Protein AF-A0A3Q2QED5-F1 (afdb_monomer)

So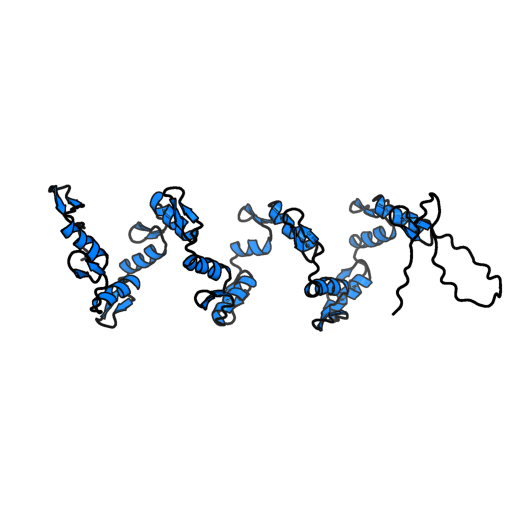lvent-accessible surface area (backbone atoms only — not comparable to full-atom values): 24491 Å² total; per-residue (Å²): 142,85,91,81,82,87,79,80,80,85,78,92,76,85,84,84,84,87,82,78,89,75,85,82,77,90,84,82,92,76,90,74,91,72,88,75,79,81,77,70,66,36,66,36,90,91,77,67,51,73,27,80,40,65,70,58,41,58,54,51,49,30,74,77,72,65,52,42,87,33,59,36,92,87,76,66,54,57,23,68,41,65,70,59,37,56,45,51,49,25,72,76,79,50,42,81,32,61,38,90,88,77,65,54,59,21,64,42,64,71,59,41,58,59,52,48,29,72,78,72,64,51,40,89,35,64,37,92,88,79,69,52,64,22,73,42,67,71,60,42,58,58,53,49,29,71,78,72,63,51,39,88,32,60,37,89,87,78,62,55,58,24,72,43,62,68,60,38,58,61,51,50,32,77,78,68,70,58,38,90,30,69,37,90,90,76,74,47,62,30,88,48,56,68,80,52,51,38,64,80,72,63,50,39,86,32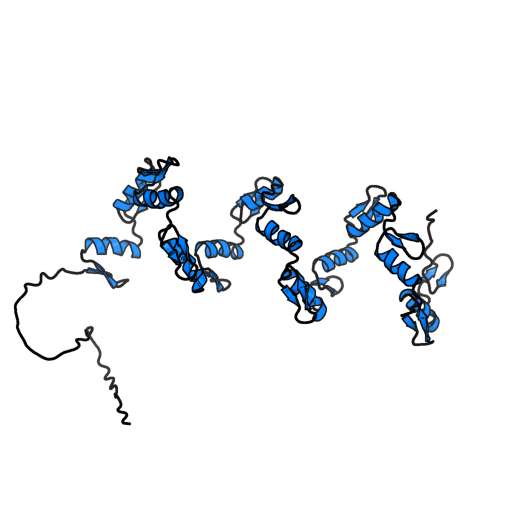,60,36,88,89,77,66,55,59,19,74,40,67,68,54,37,59,60,52,49,35,70,76,72,62,53,40,88,34,63,38,88,90,76,67,55,59,22,75,41,67,67,58,38,54,61,48,49,29,72,76,72,65,49,39,88,34,62,36,90,90,77,65,55,59,24,71,42,65,68,60,37,56,58,50,50,31,71,77,71,65,51,42,87,33,63,39,90,90,77,65,55,58,22,72,44,65,66,58,40,58,52,52,53,32,65,78,71,65,50,39,87,32,61,37,88,89,78,66,55,57,22,70,42,67,64,60,37,55,58,51,54,50,73,78,43,91,64,41,86,35,61,38,89,89,76,66,55,60,22,73,42,66,66,59,39,58,45,51,52,27,68,78,71,67,50,45,88,37,63,39,90,87,77,67,53,62,28,67,58,82,83,70,80,77,74,80,85,124

Sequence (394 aa):
MLYFGLIYIFKKLRCGSFYFAVAVCHDQLHVEETQDTFERLFSCEICGKISSRKSHLTVHMRTHTGEKPFPCKICGKAFGQKGHLNIHIRTHTGRSFTCRICGKGFSRKGGLDVHMRIHTGEKPFSCTICGKNYGEKGVLNVHMRIHTGERPFSCMICRKAYAQKGHLTVHMRTHTDERPFSCTLCGKSFHSKDNHLRSHTGEKPFTCTTCGKSYRQKMGLIRHMKNHTGEKPFSCTTCGKSYREKVALIDHLRTHTGEKPFTCSTCGKSYAKKFTLIYHMRTHTGEKPFTCTACGMSFTQRFYLTCHMKSHTGEKPFTCTACGKSYRDKGYLTFHMKSHTDEKPFTCTACGKSYRHKVCLTVHMRSHTGEKPFQCTTCGKTSQMCAVRTSDVR

Nearest PDB structures (foldseek):
  5v3j-assembly2_F  TM=4.946E-01  e=4.028E-24  Mus musculus
  5v3g-assembly1_A  TM=7.308E-01  e=4.408E-17  Homo sapiens
  2i13-assembly2_B  TM=8.645E-01  e=3.918E-13  Mus musculus
  6e93-assembly1_A  TM=8.210E-01  e=5.471E-09  Homo sapiens
  6ml6-assembly1_A  TM=5.795E-01  e=1.299E-11  Mus musculus

Structure (mmCIF, N/CA/C/O backbone):
data_AF-A0A3Q2QED5-F1
#
_entry.id   AF-A0A3Q2QED5-F1
#
loop_
_atom_site.group_PDB
_atom_site.id
_atom_site.type_symbol
_atom_site.label_atom_id
_atom_site.label_alt_id
_atom_site.label_comp_id
_atom_site.label_asym_id
_atom_site.label_entity_id
_atom_site.label_seq_id
_atom_site.pdbx_PDB_ins_code
_atom_site.Cartn_x
_atom_site.Cartn_y
_atom_site.Cartn_z
_atom_site.occupancy
_atom_site.B_iso_or_equiv
_atom_site.auth_seq_id
_atom_site.auth_comp_id
_atom_site.auth_asym_id
_atom_site.auth_atom_id
_atom_site.pdbx_PDB_model_num
ATOM 1 N N . MET A 1 1 ? 19.325 -64.477 -12.529 1.00 43.22 1 MET A N 1
ATOM 2 C CA . MET A 1 1 ? 20.354 -64.234 -11.499 1.00 43.22 1 MET A CA 1
ATOM 3 C C . MET A 1 1 ? 21.697 -64.524 -12.123 1.00 43.22 1 MET A C 1
ATOM 5 O O . MET A 1 1 ? 21.832 -65.617 -12.640 1.00 43.22 1 MET A O 1
ATOM 9 N N . LEU A 1 2 ? 22.615 -63.559 -12.124 1.00 26.98 2 LEU A N 1
ATOM 10 C CA . LEU A 1 2 ? 24.039 -63.732 -11.818 1.00 26.98 2 LEU A CA 1
ATOM 11 C C . LEU A 1 2 ? 24.694 -62.346 -11.921 1.00 26.98 2 LEU A C 1
ATOM 13 O O . LEU A 1 2 ? 24.775 -61.737 -12.983 1.00 26.98 2 LEU A O 1
ATOM 17 N N . TYR A 1 3 ? 25.047 -61.831 -10.749 1.00 31.16 3 TYR A N 1
ATOM 18 C CA . TYR A 1 3 ? 25.826 -60.624 -10.510 1.00 31.16 3 TYR A CA 1
ATOM 19 C C . TYR A 1 3 ? 27.299 -60.922 -10.816 1.00 31.16 3 TYR A C 1
ATOM 21 O O . TYR A 1 3 ? 27.854 -61.818 -10.196 1.00 31.16 3 TYR A O 1
ATOM 29 N N . PHE A 1 4 ? 27.939 -60.132 -11.676 1.00 31.77 4 PHE A N 1
ATOM 30 C CA . PHE A 1 4 ? 29.394 -59.922 -11.705 1.00 31.77 4 PHE A CA 1
ATOM 31 C C . PHE A 1 4 ? 29.577 -58.482 -12.224 1.00 31.77 4 PHE A C 1
ATOM 33 O O . PHE A 1 4 ? 29.199 -58.180 -13.346 1.00 31.77 4 PHE A O 1
ATOM 40 N N . GLY A 1 5 ? 29.942 -57.470 -11.436 1.00 30.61 5 GLY A N 1
ATOM 41 C CA . GLY A 1 5 ? 31.099 -57.422 -10.551 1.00 30.61 5 GLY A CA 1
ATOM 42 C C . GLY A 1 5 ? 32.287 -56.785 -11.285 1.00 30.61 5 GLY A C 1
ATOM 43 O O . GLY A 1 5 ? 33.324 -57.422 -11.407 1.00 30.61 5 GLY A O 1
ATOM 44 N N . LEU A 1 6 ? 32.145 -55.564 -11.826 1.00 31.06 6 LEU A N 1
ATOM 45 C CA . LEU A 1 6 ? 33.27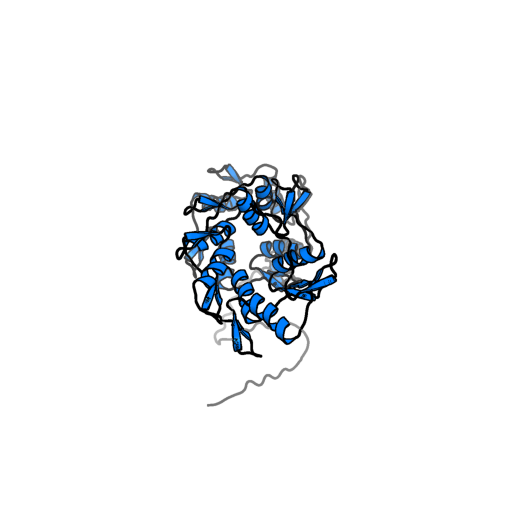9 -54.825 -12.400 1.00 31.06 6 LEU A CA 1
ATOM 46 C C . LEU A 1 6 ? 34.161 -54.291 -11.265 1.00 31.06 6 LEU A C 1
ATOM 48 O O . LEU A 1 6 ? 33.880 -53.263 -10.648 1.00 31.06 6 LEU A O 1
ATOM 52 N N . ILE A 1 7 ? 35.228 -55.033 -10.989 1.00 31.03 7 ILE A N 1
ATOM 53 C CA . ILE A 1 7 ? 36.331 -54.637 -10.117 1.00 31.03 7 ILE A CA 1
ATOM 54 C C . ILE A 1 7 ? 37.126 -53.544 -10.847 1.00 31.03 7 ILE A C 1
ATOM 56 O O . ILE A 1 7 ? 37.844 -53.815 -11.806 1.00 31.03 7 ILE A O 1
ATOM 60 N N . TYR A 1 8 ? 37.010 -52.294 -10.394 1.00 31.84 8 TYR A N 1
ATOM 61 C CA . TYR A 1 8 ? 37.897 -51.209 -10.815 1.00 31.84 8 TYR A CA 1
ATOM 62 C C . TYR A 1 8 ? 39.212 -51.296 -10.031 1.00 31.84 8 TYR A C 1
ATOM 64 O O . TYR A 1 8 ? 39.279 -50.897 -8.870 1.00 31.84 8 TYR A O 1
ATOM 72 N N . ILE A 1 9 ? 40.282 -51.780 -10.665 1.00 30.30 9 ILE A N 1
ATOM 73 C CA . ILE A 1 9 ? 41.643 -51.619 -10.138 1.00 30.30 9 ILE A CA 1
ATOM 74 C C . ILE A 1 9 ? 42.157 -50.241 -10.576 1.00 30.30 9 ILE A C 1
ATOM 76 O O . ILE A 1 9 ? 42.613 -50.058 -11.702 1.00 30.30 9 ILE A O 1
ATOM 80 N N . PHE A 1 10 ? 42.105 -49.253 -9.678 1.00 29.05 10 PHE A N 1
ATOM 81 C CA . PHE A 1 10 ? 42.821 -47.986 -9.855 1.00 29.05 10 PHE A CA 1
ATOM 82 C C . PHE A 1 10 ? 44.309 -48.195 -9.557 1.00 29.05 10 PHE A C 1
ATOM 84 O O . PHE A 1 10 ? 44.746 -48.077 -8.411 1.00 29.05 10 PHE A O 1
ATOM 91 N N . LYS A 1 11 ?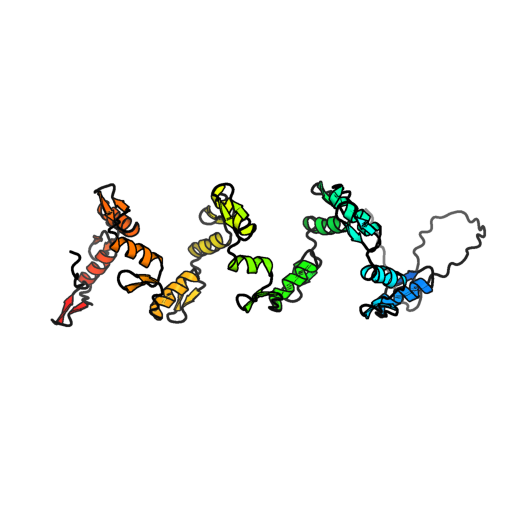 45.120 -48.461 -10.586 1.00 27.94 11 LYS A N 1
ATOM 92 C CA . LYS A 1 11 ? 46.576 -48.315 -10.470 1.00 27.94 11 LYS A CA 1
ATOM 93 C C . LYS A 1 11 ? 46.948 -46.876 -10.823 1.00 27.94 11 LYS A C 1
ATOM 95 O O . LYS A 1 11 ? 46.883 -46.449 -11.970 1.00 27.94 11 LYS A O 1
ATOM 100 N N . LYS A 1 12 ? 47.290 -46.108 -9.790 1.00 31.50 12 LYS A N 1
ATOM 101 C CA . LYS A 1 12 ? 47.728 -44.713 -9.869 1.00 31.50 12 LYS A CA 1
ATOM 102 C C . LYS A 1 12 ? 49.147 -44.675 -10.444 1.00 31.50 12 LYS A C 1
ATOM 104 O O . LYS A 1 12 ? 50.099 -44.945 -9.720 1.00 31.50 12 LYS A O 1
ATOM 109 N N . LEU A 1 13 ? 49.290 -44.330 -11.722 1.00 27.92 13 LEU A N 1
ATOM 110 C CA . LEU A 1 13 ? 50.569 -43.944 -12.318 1.00 27.92 13 LEU A CA 1
ATOM 111 C C . LEU A 1 13 ? 50.409 -42.621 -13.068 1.00 27.92 13 LEU A C 1
ATOM 113 O O . LEU A 1 13 ? 49.403 -42.335 -13.710 1.00 27.92 13 LEU A O 1
ATOM 117 N N . ARG A 1 14 ? 51.394 -41.771 -12.819 1.00 27.95 14 ARG A N 1
ATOM 118 C CA . ARG A 1 14 ? 51.470 -40.343 -13.099 1.00 27.95 14 ARG A CA 1
ATOM 119 C C . ARG A 1 14 ? 51.981 -40.147 -14.531 1.00 27.95 14 ARG A C 1
ATOM 121 O O . ARG A 1 14 ? 52.857 -40.892 -14.947 1.00 27.95 14 ARG A O 1
ATOM 128 N N . CYS A 1 15 ? 51.527 -39.059 -15.161 1.00 28.38 15 CYS A N 1
ATOM 129 C CA . CYS A 1 15 ? 52.045 -38.414 -16.380 1.00 28.38 15 CYS A CA 1
ATOM 130 C C . CYS A 1 15 ? 51.329 -38.738 -17.711 1.00 28.38 15 CYS A C 1
ATOM 132 O O . CYS A 1 15 ? 51.403 -39.850 -18.211 1.00 28.38 15 CYS A O 1
ATOM 134 N N . GLY A 1 16 ? 50.737 -37.693 -18.308 1.00 33.34 16 GLY A N 1
ATOM 135 C CA . GLY A 1 16 ? 50.639 -37.513 -19.762 1.00 33.34 16 GLY A CA 1
ATOM 136 C C . GLY A 1 16 ? 49.440 -38.123 -20.498 1.00 33.34 16 GLY A C 1
ATOM 137 O O . GLY A 1 16 ? 49.347 -39.329 -20.653 1.00 33.34 16 GLY A O 1
ATOM 138 N N . SER A 1 17 ? 48.634 -37.232 -21.086 1.00 33.56 17 SER A N 1
ATOM 139 C CA . SER A 1 17 ? 47.853 -37.425 -22.322 1.00 33.56 17 SER A CA 1
ATOM 140 C C . SER A 1 17 ? 46.485 -38.124 -22.242 1.00 33.56 17 SER A C 1
ATOM 142 O O . SER A 1 17 ? 46.313 -39.239 -21.765 1.00 33.56 17 SER A O 1
ATOM 144 N N . PHE A 1 18 ? 45.487 -37.392 -22.741 1.00 35.47 18 PHE A N 1
ATOM 145 C CA . PHE A 1 18 ? 44.068 -37.724 -22.790 1.00 35.47 18 PHE A CA 1
ATOM 146 C C . PHE A 1 18 ? 43.788 -38.940 -23.688 1.00 35.47 18 PHE A C 1
ATOM 148 O O . PHE A 1 18 ? 44.217 -38.974 -24.837 1.00 35.47 18 PHE A O 1
ATOM 155 N N . TYR A 1 19 ? 43.011 -39.898 -23.176 1.00 27.94 19 TYR A N 1
ATOM 156 C CA . TYR A 1 19 ? 42.426 -40.991 -23.955 1.00 27.94 19 TYR A CA 1
ATOM 157 C C . TYR A 1 19 ? 41.172 -40.502 -24.693 1.00 27.94 19 TYR A C 1
ATOM 159 O O . TYR A 1 19 ? 40.259 -39.959 -24.069 1.00 27.94 19 TYR A O 1
ATOM 167 N N . PHE A 1 20 ? 41.095 -40.751 -26.002 1.00 35.12 20 PHE A N 1
ATOM 168 C CA . PHE A 1 20 ? 39.816 -40.848 -26.707 1.00 35.12 20 PHE A CA 1
ATOM 169 C C . PHE A 1 20 ? 39.266 -42.265 -26.507 1.00 35.12 20 PHE A C 1
ATOM 171 O O . PHE A 1 20 ? 39.973 -43.246 -26.725 1.00 35.12 20 PHE A O 1
ATOM 178 N N . ALA A 1 21 ? 38.006 -42.377 -26.086 1.00 26.84 21 ALA A N 1
ATOM 179 C CA . ALA A 1 21 ? 37.285 -43.643 -26.104 1.00 26.84 21 ALA A CA 1
ATOM 180 C C . ALA A 1 21 ? 36.958 -43.995 -27.562 1.00 26.84 21 ALA A C 1
ATOM 182 O O . ALA A 1 21 ? 36.065 -43.396 -28.159 1.00 26.84 21 ALA A O 1
ATOM 183 N N . VAL A 1 22 ? 37.695 -44.944 -28.137 1.00 31.78 22 VAL A N 1
ATOM 184 C CA . VAL A 1 22 ? 37.332 -45.581 -29.406 1.00 31.78 22 VAL A CA 1
ATOM 185 C C . VAL A 1 22 ? 36.553 -46.843 -29.057 1.00 31.78 22 VAL A C 1
ATOM 187 O O . VAL A 1 22 ? 37.105 -47.791 -28.503 1.00 31.78 22 VAL A O 1
ATOM 190 N N . ALA A 1 23 ? 35.250 -46.839 -29.336 1.00 28.17 23 ALA A N 1
ATOM 191 C CA . ALA A 1 23 ? 34.474 -48.067 -29.389 1.00 28.17 23 ALA A CA 1
ATOM 192 C C . ALA A 1 23 ? 34.913 -48.830 -30.647 1.00 28.17 23 ALA A C 1
ATOM 194 O O . ALA A 1 23 ? 34.634 -48.402 -31.764 1.00 28.17 23 ALA A O 1
ATOM 195 N N . VAL A 1 24 ? 35.653 -49.922 -30.457 1.00 31.23 24 VAL A N 1
ATOM 196 C CA . VAL A 1 24 ? 36.049 -50.839 -31.530 1.00 31.23 24 VAL A CA 1
ATOM 197 C C . VAL A 1 24 ? 34.842 -51.720 -31.854 1.00 31.23 24 VAL A C 1
ATOM 199 O O . VAL A 1 24 ? 34.449 -52.547 -31.034 1.00 31.23 24 VAL A O 1
ATOM 202 N N . CYS A 1 25 ? 34.247 -51.538 -33.032 1.00 29.05 25 CYS A N 1
ATOM 203 C CA . CYS A 1 25 ? 33.514 -52.609 -33.707 1.00 29.05 25 CYS A CA 1
ATOM 204 C C . CYS A 1 25 ? 34.461 -53.237 -34.732 1.00 29.05 25 CYS A C 1
ATOM 206 O O . CYS A 1 25 ? 35.183 -52.533 -35.433 1.00 29.05 25 CYS A O 1
ATOM 208 N N . HIS A 1 26 ? 34.501 -54.563 -34.719 1.00 33.16 26 HIS A N 1
ATOM 209 C CA . HIS A 1 26 ? 35.423 -55.420 -35.450 1.00 33.16 26 HIS A CA 1
ATOM 210 C C . HIS A 1 26 ? 35.030 -55.506 -36.940 1.00 33.16 26 HIS A C 1
ATOM 212 O O . HIS A 1 26 ? 33.851 -55.658 -37.242 1.00 33.16 26 HIS A O 1
ATOM 218 N N . ASP A 1 27 ? 36.050 -55.435 -37.802 1.00 33.19 27 ASP A N 1
ATOM 219 C CA . ASP A 1 27 ? 36.199 -56.023 -39.147 1.00 33.19 27 ASP A CA 1
ATOM 220 C C . ASP A 1 27 ? 36.437 -55.105 -40.364 1.00 33.19 27 ASP A C 1
ATOM 222 O O . ASP A 1 27 ? 35.681 -54.195 -40.681 1.00 33.19 27 ASP A O 1
ATOM 226 N N . GLN A 1 28 ? 37.521 -55.481 -41.063 1.00 31.73 28 GLN A N 1
ATOM 227 C CA . GLN A 1 28 ? 38.031 -55.098 -42.387 1.00 31.73 28 GLN A CA 1
ATOM 228 C C . GLN A 1 28 ? 38.781 -53.764 -42.561 1.00 31.73 28 GLN A C 1
ATOM 230 O O . GLN A 1 28 ? 38.246 -52.704 -42.866 1.00 31.73 28 GLN A O 1
ATOM 235 N N . LEU A 1 29 ? 40.109 -53.906 -42.477 1.00 34.19 29 LEU A N 1
ATOM 236 C CA . LEU A 1 29 ? 41.133 -53.027 -43.036 1.00 34.19 29 LEU A CA 1
ATOM 237 C C . LEU A 1 29 ? 40.927 -52.831 -44.548 1.00 34.19 29 LEU A C 1
ATOM 239 O O . LEU A 1 29 ? 41.054 -53.788 -45.309 1.00 34.19 29 LEU A O 1
ATOM 243 N N . HIS A 1 30 ? 40.704 -51.591 -44.975 1.00 27.36 30 HIS A N 1
ATOM 244 C CA . HIS A 1 30 ? 41.223 -51.042 -46.230 1.00 27.36 30 HIS A CA 1
ATOM 245 C C . HIS A 1 30 ? 41.847 -49.687 -45.894 1.00 27.36 30 HIS A C 1
ATOM 247 O O . HIS A 1 30 ? 41.171 -48.764 -45.442 1.00 27.36 30 HIS A O 1
ATOM 253 N N . VAL A 1 31 ? 43.168 -49.617 -46.035 1.00 32.50 31 VAL A N 1
ATOM 254 C CA . VAL A 1 31 ? 43.940 -48.381 -45.954 1.00 32.50 31 VAL A CA 1
ATOM 255 C C . VAL A 1 31 ? 43.873 -47.758 -47.343 1.00 32.50 31 VAL A C 1
ATOM 257 O O . VAL A 1 31 ? 44.552 -48.226 -48.249 1.00 32.50 31 VAL A O 1
ATOM 260 N N . GLU A 1 32 ? 43.047 -46.730 -47.514 1.00 26.39 32 GLU A N 1
ATOM 261 C CA . GLU A 1 32 ? 43.185 -45.793 -48.628 1.00 26.39 32 GLU A CA 1
ATOM 262 C C . GLU A 1 32 ? 43.578 -44.426 -48.066 1.00 26.39 32 GLU A C 1
ATOM 264 O O . GLU A 1 32 ? 42.891 -43.839 -47.227 1.00 26.39 32 GLU A O 1
ATOM 269 N N . GLU A 1 33 ? 44.751 -43.964 -48.493 1.00 36.53 33 GLU A N 1
ATOM 270 C CA . GLU A 1 33 ? 45.337 -42.672 -48.165 1.00 36.53 33 GLU A CA 1
ATOM 271 C C . GLU A 1 33 ? 44.443 -41.532 -48.661 1.00 36.53 33 GLU A C 1
ATOM 273 O O . GLU A 1 33 ? 44.472 -41.152 -49.830 1.00 36.53 33 GLU A O 1
ATOM 278 N N . THR A 1 34 ? 43.694 -40.903 -47.759 1.00 29.14 34 THR A N 1
ATOM 279 C CA . THR A 1 34 ? 43.208 -39.543 -47.994 1.00 29.14 34 THR A CA 1
ATOM 280 C C . THR A 1 34 ? 44.211 -38.571 -47.389 1.00 29.14 34 THR A C 1
ATOM 282 O O . THR A 1 34 ? 44.376 -38.531 -46.170 1.00 29.14 34 THR A O 1
ATOM 285 N N . GLN A 1 35 ? 44.895 -37.803 -48.241 1.00 34.88 35 GLN A N 1
ATOM 286 C CA . GLN A 1 35 ? 45.748 -36.676 -47.858 1.00 34.88 35 GLN A CA 1
ATOM 287 C C . GLN A 1 35 ? 44.944 -35.672 -47.016 1.00 34.88 35 GLN A C 1
ATOM 289 O O . GLN A 1 35 ? 44.272 -34.787 -47.543 1.00 34.88 35 GLN A O 1
ATOM 294 N N . ASP A 1 36 ? 44.999 -35.833 -45.696 1.00 34.84 36 ASP A N 1
ATOM 295 C CA . ASP A 1 36 ? 44.305 -34.984 -44.739 1.00 34.84 36 ASP A CA 1
ATOM 296 C C . ASP A 1 36 ? 45.107 -33.685 -44.567 1.00 34.84 36 ASP A C 1
ATOM 298 O O . ASP A 1 36 ? 46.182 -33.644 -43.958 1.00 34.84 36 ASP A O 1
ATOM 302 N N . THR A 1 37 ? 44.627 -32.600 -45.175 1.00 37.03 37 THR A N 1
ATOM 303 C CA . THR A 1 37 ? 45.165 -31.260 -44.940 1.00 37.03 37 THR A CA 1
ATOM 304 C C . THR A 1 37 ? 44.927 -30.901 -43.476 1.00 37.03 37 THR A C 1
ATOM 306 O O . THR A 1 37 ? 43.826 -30.508 -43.100 1.00 37.03 37 THR A O 1
ATOM 309 N N . PHE A 1 38 ? 45.959 -31.037 -42.644 1.00 42.34 38 PHE A N 1
ATOM 310 C CA . PHE A 1 38 ? 45.933 -30.722 -41.217 1.00 42.34 38 PHE A CA 1
ATOM 311 C C . PHE A 1 38 ? 45.606 -29.229 -40.995 1.00 42.34 38 PHE A C 1
ATOM 313 O O . PHE A 1 38 ? 46.499 -28.378 -40.916 1.00 42.34 38 PHE A O 1
ATOM 320 N N . GLU A 1 39 ? 44.320 -28.871 -40.908 1.00 50.75 39 GLU A N 1
ATOM 321 C CA . GLU A 1 39 ? 43.899 -27.532 -40.492 1.00 50.75 39 GLU A CA 1
ATOM 322 C C . GLU A 1 39 ? 44.346 -27.319 -39.042 1.00 50.75 39 GLU A C 1
ATOM 324 O O . GLU A 1 39 ? 43.765 -27.833 -38.087 1.00 50.75 39 GLU A O 1
ATOM 329 N N . ARG A 1 40 ? 45.422 -26.550 -38.859 1.00 60.69 40 ARG A N 1
ATOM 330 C CA . ARG A 1 40 ? 45.959 -26.210 -37.540 1.00 60.69 40 ARG A CA 1
ATOM 331 C C . ARG A 1 40 ? 44.924 -25.408 -36.744 1.00 60.69 40 ARG A C 1
ATOM 333 O O . ARG A 1 40 ? 44.793 -24.196 -36.910 1.00 60.69 40 ARG A O 1
ATOM 340 N N . LEU A 1 41 ? 44.202 -26.088 -35.859 1.00 74.00 41 LEU A N 1
ATOM 341 C CA . LEU A 1 41 ? 43.259 -25.487 -34.921 1.00 74.00 41 LEU A CA 1
ATOM 342 C C . LEU A 1 41 ? 44.010 -24.827 -33.750 1.00 74.00 41 LEU A C 1
ATOM 344 O O . LEU A 1 41 ? 44.979 -25.365 -33.219 1.00 74.00 41 LEU A O 1
ATOM 348 N N . PHE A 1 42 ? 43.559 -23.646 -33.332 1.00 77.25 42 PHE A N 1
ATOM 349 C CA . PHE A 1 42 ? 44.163 -22.853 -32.260 1.00 77.25 42 PHE A CA 1
ATOM 350 C C . PHE A 1 42 ? 43.219 -22.785 -31.054 1.00 77.25 42 PHE A C 1
ATOM 352 O O . PHE A 1 42 ? 42.105 -22.272 -31.172 1.00 77.25 42 PHE A O 1
ATOM 359 N N . SER A 1 43 ? 43.655 -23.262 -29.889 1.00 79.44 43 SER A N 1
ATOM 360 C CA . SER A 1 43 ? 42.863 -23.281 -28.652 1.00 79.44 43 SER A CA 1
ATOM 361 C C . SER A 1 43 ? 43.204 -22.130 -27.704 1.00 79.44 43 SER A C 1
ATOM 363 O O . SER A 1 43 ? 44.363 -21.763 -27.536 1.00 79.44 43 SER A O 1
ATOM 365 N N . CYS A 1 44 ? 42.191 -21.580 -27.037 1.00 83.38 44 CYS A N 1
ATOM 366 C CA . CYS A 1 44 ? 42.359 -20.642 -25.931 1.00 83.38 44 CYS A CA 1
ATOM 367 C C . CYS A 1 44 ? 42.656 -21.390 -24.631 1.00 83.38 44 CYS A C 1
ATOM 369 O O . CYS A 1 44 ? 41.829 -22.171 -24.177 1.00 83.38 44 CYS A O 1
ATOM 371 N N . GLU A 1 45 ? 43.779 -21.091 -23.989 1.00 77.44 45 GLU A N 1
ATOM 372 C CA . GLU A 1 45 ? 44.194 -21.746 -22.739 1.00 77.44 45 GLU A CA 1
ATOM 373 C C . GLU A 1 45 ? 43.331 -21.355 -21.526 1.00 77.44 45 GLU A C 1
ATOM 375 O O . GLU A 1 45 ? 43.213 -22.118 -20.576 1.00 77.44 45 GLU A O 1
ATOM 380 N N . ILE A 1 46 ? 42.670 -20.193 -21.570 1.00 78.50 46 ILE A N 1
ATOM 381 C CA . ILE A 1 46 ? 41.861 -19.675 -20.452 1.00 78.50 46 ILE A CA 1
ATOM 382 C C . ILE A 1 46 ? 40.465 -20.310 -20.419 1.00 78.50 46 ILE A C 1
ATOM 384 O O . ILE A 1 46 ? 39.894 -20.512 -19.351 1.00 78.50 46 ILE A O 1
ATOM 388 N N . CYS A 1 47 ? 39.876 -20.601 -21.583 1.00 81.19 47 CYS A N 1
ATOM 389 C CA . CYS A 1 47 ? 38.493 -21.089 -21.656 1.00 81.19 47 CYS A CA 1
ATOM 390 C C . CYS A 1 47 ? 38.273 -22.235 -22.653 1.00 81.19 47 CYS A C 1
ATOM 392 O O . CYS A 1 47 ? 37.132 -22.515 -23.016 1.00 81.19 47 CYS A O 1
ATOM 394 N N . GLY A 1 48 ? 39.345 -22.851 -23.155 1.00 78.38 48 GLY A N 1
ATOM 395 C CA . GLY A 1 48 ? 39.307 -24.017 -24.045 1.00 78.38 48 GLY A CA 1
ATOM 396 C C . GLY A 1 48 ? 38.747 -23.761 -25.448 1.00 78.38 48 GLY A C 1
ATOM 397 O O . GLY A 1 48 ? 38.534 -24.703 -26.204 1.00 78.38 48 GLY A O 1
ATOM 398 N N . LYS A 1 49 ? 38.467 -22.507 -25.828 1.00 81.44 49 LYS A N 1
ATOM 399 C CA . LYS A 1 49 ? 37.791 -22.202 -27.097 1.00 81.44 49 LYS A CA 1
ATOM 400 C C . LYS A 1 49 ? 38.707 -22.457 -28.292 1.00 81.44 49 LYS A C 1
ATOM 402 O O . LYS A 1 49 ? 39.752 -21.823 -28.408 1.00 81.44 49 LYS A O 1
ATOM 407 N N . ILE A 1 50 ? 38.267 -23.310 -29.211 1.00 78.75 50 ILE A N 1
ATOM 408 C CA . ILE A 1 50 ? 39.003 -23.662 -30.427 1.00 78.75 50 ILE A CA 1
ATOM 409 C C . ILE A 1 50 ? 38.615 -22.709 -31.566 1.00 78.75 50 ILE A C 1
ATOM 411 O O . ILE A 1 50 ? 37.453 -22.327 -31.717 1.00 78.75 50 ILE A O 1
ATOM 415 N N . SER A 1 51 ? 39.599 -22.270 -32.344 1.00 81.75 51 SER A N 1
ATOM 416 C CA . SER A 1 51 ? 39.440 -21.405 -33.512 1.00 81.75 51 SER A CA 1
ATOM 417 C C . SER A 1 51 ? 40.247 -21.956 -34.679 1.00 81.75 51 SER A C 1
ATOM 419 O O . SER A 1 51 ? 41.413 -22.289 -34.517 1.00 81.75 51 SER A O 1
ATOM 421 N N . SER A 1 52 ? 39.669 -21.961 -35.877 1.00 79.19 52 SER A N 1
ATOM 422 C CA . SER A 1 52 ? 40.359 -22.397 -37.101 1.00 79.19 52 SER A CA 1
ATOM 423 C C . SER A 1 52 ? 41.449 -21.434 -37.584 1.00 79.19 52 SER A C 1
ATOM 425 O O . SER A 1 52 ? 42.243 -21.767 -38.452 1.00 79.19 52 SER A O 1
ATOM 427 N N . ARG A 1 53 ? 41.510 -20.212 -37.037 1.00 78.69 53 ARG A N 1
ATOM 428 C CA . ARG A 1 53 ? 42.497 -19.191 -37.417 1.00 78.69 53 ARG A CA 1
ATOM 429 C C . ARG A 1 53 ? 43.095 -18.520 -36.190 1.00 78.69 53 ARG A C 1
ATOM 431 O O . ARG A 1 53 ? 42.360 -18.064 -35.309 1.00 78.69 53 ARG A O 1
ATOM 438 N N . LYS A 1 54 ? 44.422 -18.348 -36.188 1.00 78.50 54 LYS A N 1
ATOM 439 C CA . LYS A 1 54 ? 45.163 -17.644 -35.126 1.00 78.50 54 LYS A CA 1
ATOM 440 C C . LYS A 1 54 ? 44.634 -16.226 -34.897 1.00 78.50 54 LYS A C 1
ATOM 442 O O . LYS A 1 54 ? 44.482 -15.815 -33.756 1.00 78.50 54 LYS A O 1
ATOM 447 N N . SER A 1 55 ? 44.262 -15.508 -35.960 1.00 78.69 55 SER A N 1
ATOM 448 C CA . SER A 1 55 ? 43.683 -14.158 -35.872 1.00 78.69 55 SER A CA 1
ATOM 449 C C . SER A 1 55 ? 42.357 -14.115 -35.099 1.00 78.69 55 SER A C 1
ATOM 451 O O . SER A 1 55 ? 42.121 -13.176 -34.339 1.00 78.69 55 SER A O 1
ATOM 453 N N . HIS A 1 56 ? 41.506 -15.138 -35.232 1.00 80.88 56 HIS A N 1
ATOM 454 C CA . HIS A 1 56 ? 40.267 -15.257 -34.458 1.00 80.88 56 HIS A CA 1
ATOM 455 C C . HIS A 1 56 ? 40.548 -15.562 -32.989 1.00 80.88 56 HIS A C 1
ATOM 457 O O . HIS A 1 56 ? 39.891 -14.984 -32.121 1.00 80.88 56 HIS A O 1
ATOM 463 N N . LEU A 1 57 ? 41.554 -16.398 -32.709 1.00 81.19 57 LEU A N 1
ATOM 464 C CA . LEU A 1 57 ? 42.011 -16.635 -31.344 1.00 81.19 57 LEU A CA 1
ATOM 465 C C . LEU A 1 57 ? 42.572 -15.346 -30.724 1.00 81.19 57 LEU A C 1
ATOM 467 O O . LEU A 1 57 ? 42.153 -14.978 -29.635 1.00 81.19 57 LEU A O 1
ATOM 471 N N . THR A 1 58 ? 43.422 -14.593 -31.427 1.00 79.94 58 THR A N 1
ATOM 472 C CA . THR A 1 58 ? 43.960 -13.304 -30.951 1.00 79.94 58 THR A CA 1
ATOM 473 C C . THR A 1 58 ? 42.851 -12.298 -30.640 1.00 79.94 58 THR A C 1
ATOM 475 O O . THR A 1 58 ? 42.876 -11.637 -29.604 1.00 79.94 58 THR A O 1
ATOM 478 N N . VAL A 1 59 ? 41.837 -12.198 -31.502 1.00 80.69 59 VAL A N 1
ATOM 479 C CA . VAL A 1 59 ? 40.669 -11.344 -31.246 1.00 80.69 59 VAL A CA 1
ATOM 480 C C . VAL A 1 59 ? 39.846 -11.855 -30.060 1.00 80.69 59 VAL A C 1
ATOM 482 O O . VAL A 1 59 ? 39.322 -11.046 -29.294 1.00 80.69 59 VAL A O 1
ATOM 485 N N . HIS A 1 60 ? 39.733 -13.173 -29.887 1.00 82.31 60 HIS A N 1
ATOM 486 C CA . HIS A 1 60 ? 39.075 -13.778 -28.733 1.00 82.31 60 HIS A CA 1
ATOM 487 C C . HIS A 1 60 ? 39.843 -13.526 -27.430 1.00 82.31 60 HIS A C 1
ATOM 489 O O . HIS A 1 60 ? 39.204 -13.200 -26.438 1.00 82.31 60 HIS A O 1
ATOM 495 N N . MET A 1 61 ? 41.178 -13.561 -27.422 1.00 79.50 61 MET A N 1
ATOM 496 C CA . MET A 1 61 ? 41.977 -13.283 -26.219 1.00 79.50 61 MET A CA 1
ATOM 497 C C . MET A 1 61 ? 41.689 -11.898 -25.622 1.00 79.50 61 MET A C 1
ATOM 499 O O . MET A 1 61 ? 41.717 -11.737 -24.403 1.00 79.50 61 MET A O 1
ATOM 503 N N . ARG A 1 62 ? 41.275 -10.925 -26.446 1.00 84.06 62 ARG A N 1
ATOM 504 C CA . ARG A 1 62 ? 40.838 -9.595 -25.983 1.00 84.06 62 ARG A CA 1
ATOM 505 C C . ARG A 1 62 ? 39.605 -9.624 -25.076 1.00 84.06 62 ARG A C 1
ATOM 507 O O . ARG A 1 62 ? 39.359 -8.659 -24.357 1.00 84.06 62 ARG A O 1
ATOM 514 N N . THR A 1 63 ? 38.816 -10.704 -25.079 1.00 78.56 63 THR A N 1
ATOM 515 C CA . THR A 1 63 ? 37.700 -10.858 -24.129 1.00 78.56 63 THR A CA 1
ATOM 516 C C . THR A 1 63 ? 38.173 -11.180 -22.718 1.00 78.56 63 THR A C 1
ATOM 518 O O . THR A 1 63 ? 37.443 -10.887 -21.777 1.00 78.56 63 THR A O 1
ATOM 521 N N . HIS A 1 64 ? 39.374 -11.747 -22.578 1.00 79.94 64 HIS A N 1
ATOM 522 C CA . HIS A 1 64 ? 39.992 -12.054 -21.287 1.00 79.94 64 HIS A CA 1
ATOM 523 C C . HIS A 1 64 ? 40.859 -10.894 -20.796 1.00 79.94 64 HIS A C 1
ATOM 525 O O . HIS A 1 64 ? 40.770 -10.513 -19.636 1.00 79.94 64 HIS A O 1
ATOM 531 N N . THR A 1 65 ? 41.643 -10.281 -21.688 1.00 80.81 65 THR A N 1
ATOM 532 C CA . THR A 1 65 ? 42.542 -9.167 -21.335 1.00 80.81 65 THR A CA 1
ATOM 533 C C . THR A 1 65 ? 41.834 -7.813 -21.240 1.00 80.81 65 THR A C 1
ATOM 535 O O . THR A 1 65 ? 42.379 -6.864 -20.686 1.00 80.81 65 THR A O 1
ATOM 538 N N . GLY A 1 66 ? 40.626 -7.688 -21.801 1.00 78.50 66 GLY A N 1
ATOM 539 C CA . GLY A 1 66 ? 39.870 -6.433 -21.830 1.00 78.50 66 GLY A CA 1
ATOM 540 C C . GLY A 1 66 ? 40.416 -5.380 -22.803 1.00 78.50 66 GLY A C 1
ATOM 541 O O . GLY A 1 66 ? 39.882 -4.268 -22.853 1.00 78.50 66 GLY A O 1
ATOM 542 N N . GLU A 1 67 ? 41.436 -5.721 -23.594 1.00 82.81 67 GLU A N 1
ATOM 543 C CA . GLU A 1 67 ? 42.095 -4.828 -24.545 1.00 82.81 67 GLU A CA 1
ATOM 544 C C . GLU A 1 67 ? 41.110 -4.310 -25.611 1.00 82.81 67 GLU A C 1
ATOM 546 O O . GLU A 1 67 ? 40.396 -5.069 -26.280 1.00 82.81 67 GLU A O 1
ATOM 551 N N . LYS A 1 68 ? 41.072 -2.986 -25.797 1.00 85.88 68 LYS A N 1
ATOM 552 C CA . LYS A 1 68 ? 40.172 -2.306 -26.743 1.00 85.88 68 LYS A CA 1
ATOM 553 C C . LYS A 1 68 ? 40.957 -1.358 -27.659 1.00 85.88 68 LYS A C 1
ATOM 555 O O . LYS A 1 68 ? 40.917 -0.150 -27.447 1.00 85.88 68 LYS A O 1
ATOM 560 N N . PRO A 1 69 ? 41.630 -1.877 -28.703 1.00 86.44 69 PRO A N 1
ATOM 561 C CA . PRO A 1 69 ? 42.560 -1.092 -29.524 1.00 86.44 69 PRO A CA 1
ATOM 562 C C . PRO A 1 69 ? 41.910 -0.017 -30.403 1.00 86.44 69 PRO A C 1
ATOM 564 O O . PRO A 1 69 ? 42.609 0.792 -31.002 1.00 86.44 69 PRO A O 1
ATOM 567 N N . PHE A 1 70 ? 40.582 -0.019 -30.544 1.00 88.75 70 PHE A N 1
ATOM 568 C CA . PHE A 1 70 ? 39.877 0.832 -31.503 1.00 88.75 70 PHE A CA 1
ATOM 569 C C . PHE A 1 70 ? 39.010 1.885 -30.789 1.00 88.75 70 PHE A C 1
ATOM 571 O O . PHE A 1 70 ? 37.817 1.636 -30.581 1.00 88.75 70 PHE A O 1
ATOM 578 N N . PRO A 1 71 ? 39.566 3.048 -30.397 1.00 85.94 71 PRO A N 1
ATOM 579 C CA . PRO A 1 71 ? 38.818 4.146 -29.789 1.00 85.94 71 PRO A CA 1
ATOM 580 C C . PRO A 1 71 ? 38.002 4.942 -30.813 1.00 85.94 71 PRO A C 1
ATOM 582 O O . PRO A 1 71 ? 38.443 5.237 -31.924 1.00 85.94 71 PRO A O 1
ATOM 585 N N . CYS A 1 72 ? 36.790 5.327 -30.424 1.00 86.50 72 CYS A N 1
ATOM 586 C CA . CYS A 1 72 ? 35.960 6.260 -31.167 1.00 86.50 72 CYS A CA 1
ATOM 587 C C . CYS A 1 72 ? 36.456 7.684 -30.941 1.00 86.50 72 CYS A C 1
ATOM 589 O O . CYS A 1 72 ? 36.395 8.186 -29.823 1.00 86.50 72 CYS A O 1
ATOM 591 N N . LYS A 1 73 ? 36.864 8.360 -32.016 1.00 85.38 73 LYS A N 1
ATOM 592 C CA . LYS A 1 73 ? 37.349 9.746 -31.961 1.00 85.38 73 LYS A CA 1
ATOM 593 C C . LYS A 1 73 ? 36.278 10.771 -31.555 1.00 85.38 73 LYS A C 1
ATOM 595 O O . LYS A 1 73 ? 36.628 11.859 -31.135 1.00 85.38 73 LYS A O 1
ATOM 600 N N . ILE A 1 74 ? 34.991 10.422 -31.662 1.00 82.19 74 ILE A N 1
ATOM 601 C CA . ILE A 1 74 ? 33.869 11.332 -31.374 1.00 82.19 74 ILE A CA 1
ATOM 602 C C . ILE A 1 74 ? 33.468 11.287 -29.893 1.00 82.19 74 ILE A C 1
ATOM 604 O O . ILE A 1 74 ? 33.182 12.317 -29.300 1.00 82.19 74 ILE A O 1
ATOM 608 N N . CYS A 1 75 ? 33.427 10.099 -29.278 1.00 81.75 75 CYS A N 1
ATOM 609 C CA . CYS A 1 75 ? 32.933 9.945 -27.901 1.00 81.75 75 CYS A CA 1
ATOM 610 C C . CYS A 1 75 ? 33.867 9.144 -26.978 1.00 81.75 75 CYS A C 1
ATOM 612 O O . CYS A 1 75 ? 33.431 8.671 -25.929 1.00 81.75 75 CYS A O 1
ATOM 614 N N . GLY A 1 76 ? 35.103 8.877 -27.405 1.00 80.31 76 GLY A N 1
ATOM 615 C CA . GLY A 1 76 ? 36.140 8.192 -26.621 1.00 80.31 76 GLY A CA 1
ATOM 616 C C . GLY A 1 76 ? 35.915 6.697 -26.357 1.00 80.31 76 GLY A C 1
ATOM 617 O O . GLY A 1 76 ? 36.776 6.035 -25.787 1.00 80.31 76 GLY A O 1
ATOM 618 N N . LYS A 1 77 ? 34.778 6.115 -26.764 1.00 83.12 77 LYS A N 1
ATOM 619 C CA . LYS A 1 77 ? 34.468 4.697 -26.501 1.00 83.12 77 LYS A CA 1
ATOM 620 C C . LYS A 1 77 ? 35.380 3.772 -27.299 1.00 83.12 77 LYS A C 1
ATOM 622 O O . LYS A 1 77 ? 35.440 3.886 -28.518 1.00 83.12 77 LYS A O 1
ATOM 627 N N . ALA A 1 78 ? 36.021 2.819 -26.626 1.00 85.44 78 ALA A N 1
ATOM 628 C CA . ALA A 1 78 ? 36.949 1.879 -27.245 1.00 85.44 78 ALA A CA 1
ATOM 629 C C . ALA A 1 78 ? 36.342 0.490 -27.488 1.00 85.44 78 ALA A C 1
ATOM 631 O O . ALA A 1 78 ? 35.544 -0.016 -26.693 1.00 85.44 78 ALA A O 1
ATOM 632 N N . PHE A 1 79 ? 36.736 -0.137 -28.598 1.00 84.56 79 PHE A N 1
ATOM 633 C CA . PHE A 1 79 ? 36.222 -1.424 -29.063 1.00 84.56 79 PHE A CA 1
ATOM 634 C C . PHE A 1 79 ? 37.365 -2.414 -29.313 1.00 84.56 79 PHE A C 1
ATOM 636 O O . PHE A 1 79 ? 38.450 -2.033 -29.741 1.00 84.56 79 PHE A O 1
ATOM 643 N N . GLY A 1 80 ? 37.111 -3.707 -29.087 1.00 82.81 80 GLY A N 1
ATOM 644 C CA . GLY A 1 80 ? 38.086 -4.780 -29.342 1.00 82.81 80 GLY A CA 1
ATOM 645 C C . GLY A 1 80 ? 38.256 -5.145 -30.824 1.00 82.81 80 GLY A C 1
ATOM 646 O O . GLY A 1 80 ? 39.185 -5.867 -31.181 1.00 82.81 80 GLY A O 1
ATOM 647 N N . GLN A 1 81 ? 37.366 -4.656 -31.697 1.00 85.69 81 GLN A N 1
ATOM 648 C CA . GLN A 1 81 ? 37.388 -4.916 -33.140 1.00 85.69 81 GLN A CA 1
ATOM 649 C C . GLN A 1 81 ? 36.995 -3.673 -33.948 1.00 85.69 81 GLN A C 1
ATOM 651 O O . GLN A 1 81 ? 36.038 -2.975 -33.598 1.00 85.69 81 GLN A O 1
ATOM 656 N N . LYS A 1 82 ? 37.668 -3.461 -35.087 1.00 83.25 82 LYS A N 1
ATOM 657 C CA . LYS A 1 82 ? 37.414 -2.346 -36.017 1.00 83.25 82 LYS A CA 1
ATOM 658 C C . LYS A 1 82 ? 35.989 -2.356 -36.584 1.00 83.25 82 LYS A C 1
ATOM 660 O O . LYS A 1 82 ? 35.354 -1.311 -36.665 1.00 83.25 82 LYS A O 1
ATOM 665 N N . GLY A 1 83 ? 35.435 -3.532 -36.897 1.00 82.50 83 GLY A N 1
ATOM 666 C CA . GLY A 1 83 ? 34.052 -3.659 -37.377 1.00 82.50 83 GLY A CA 1
ATOM 667 C C . GLY A 1 83 ? 33.011 -3.151 -36.369 1.00 82.50 83 GLY A C 1
ATOM 668 O O . GLY A 1 83 ? 32.044 -2.491 -36.748 1.00 82.50 83 GLY A O 1
ATOM 669 N N . HIS A 1 84 ? 33.234 -3.378 -35.070 1.00 83.31 84 HIS A N 1
ATOM 670 C CA . HIS A 1 84 ? 32.364 -2.858 -34.011 1.00 83.31 84 HIS A CA 1
ATOM 671 C C . HIS A 1 84 ? 32.468 -1.338 -33.868 1.00 83.31 84 HIS A C 1
ATOM 673 O O . HIS A 1 84 ? 31.436 -0.684 -33.709 1.00 83.31 84 HIS A O 1
ATOM 679 N N . LEU A 1 85 ? 33.678 -0.782 -33.991 1.00 83.94 85 LEU A N 1
ATOM 680 C CA . LEU A 1 85 ? 33.882 0.665 -34.038 1.00 83.94 85 LEU A CA 1
ATOM 681 C C . LEU A 1 85 ? 33.147 1.286 -35.238 1.00 83.94 85 LEU A C 1
ATOM 683 O O . LEU A 1 85 ? 32.419 2.254 -35.057 1.00 83.94 85 LEU A O 1
ATOM 687 N N . ASN A 1 86 ? 33.246 0.702 -36.435 1.00 81.81 86 ASN A N 1
ATOM 688 C CA . ASN A 1 86 ? 32.570 1.223 -37.632 1.00 81.81 86 ASN A CA 1
ATOM 689 C C . ASN A 1 86 ? 31.041 1.239 -37.484 1.00 81.81 86 ASN A C 1
ATOM 691 O O . ASN A 1 86 ? 30.384 2.204 -37.864 1.00 81.81 86 ASN A O 1
ATOM 695 N N . ILE A 1 87 ? 30.461 0.195 -36.888 1.00 78.19 87 ILE A N 1
ATOM 696 C CA . ILE A 1 87 ? 29.023 0.154 -36.579 1.00 78.19 87 ILE A CA 1
ATOM 697 C C . ILE A 1 87 ? 28.659 1.219 -35.538 1.00 78.19 87 ILE A C 1
ATOM 699 O O . ILE A 1 87 ? 27.593 1.827 -35.631 1.00 78.19 87 ILE A O 1
ATOM 703 N N . HIS A 1 88 ? 29.520 1.436 -34.544 1.00 80.44 88 HIS A N 1
ATOM 704 C CA . HIS A 1 88 ? 29.323 2.475 -33.542 1.00 80.44 88 HIS A CA 1
ATOM 705 C C . HIS A 1 88 ? 29.427 3.884 -34.138 1.00 80.44 88 HIS A C 1
ATOM 707 O O . HIS A 1 88 ? 28.614 4.730 -33.797 1.00 80.44 88 HIS A O 1
ATOM 713 N N . ILE A 1 89 ? 30.344 4.145 -35.070 1.00 8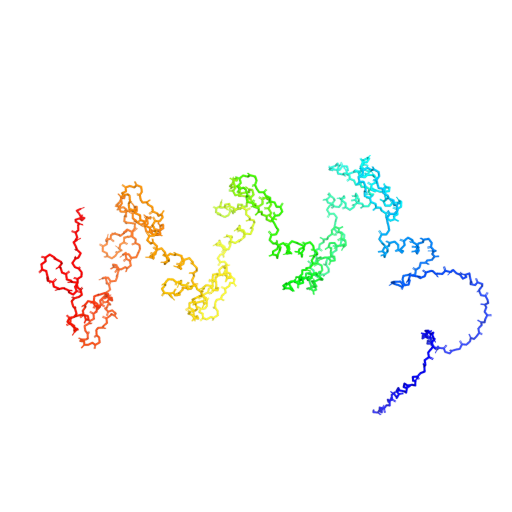0.38 89 ILE A N 1
ATOM 714 C CA . ILE A 1 89 ? 30.474 5.460 -35.721 1.00 80.38 89 ILE A CA 1
ATOM 715 C C . ILE A 1 89 ? 29.173 5.861 -36.438 1.00 80.38 89 ILE A C 1
ATOM 717 O O . ILE A 1 89 ? 28.778 7.023 -36.369 1.00 80.38 89 ILE A O 1
ATOM 721 N N . ARG A 1 90 ? 28.420 4.896 -36.987 1.00 78.50 90 ARG A N 1
ATOM 722 C CA . ARG A 1 90 ? 27.080 5.128 -37.570 1.00 78.50 90 ARG A CA 1
ATOM 723 C C . ARG A 1 90 ? 26.037 5.628 -36.565 1.00 78.50 90 ARG A C 1
ATOM 725 O O . ARG A 1 90 ? 24.943 6.015 -36.961 1.00 78.50 90 ARG A O 1
ATOM 732 N N . THR A 1 91 ? 26.310 5.593 -35.259 1.00 71.50 91 THR A N 1
ATOM 733 C CA . THR A 1 91 ? 25.433 6.247 -34.276 1.00 71.50 91 THR A CA 1
ATOM 734 C C . THR A 1 91 ? 25.661 7.751 -34.193 1.00 71.50 91 THR A C 1
ATOM 736 O O . THR A 1 91 ? 24.768 8.443 -33.721 1.00 71.50 91 THR A O 1
ATOM 739 N N . HIS A 1 92 ? 26.816 8.239 -34.655 1.00 74.38 92 HIS A N 1
ATOM 740 C CA . HIS A 1 92 ? 27.184 9.658 -34.662 1.00 74.38 92 HIS A CA 1
ATOM 741 C C . HIS A 1 92 ? 26.915 10.311 -36.022 1.00 74.38 92 HIS A C 1
ATOM 743 O O . HIS A 1 92 ? 26.377 11.406 -36.076 1.00 74.38 92 HIS A O 1
ATOM 749 N N . THR A 1 93 ? 27.223 9.618 -37.122 1.00 70.75 93 THR A N 1
ATOM 750 C CA . THR A 1 93 ? 27.126 10.145 -38.500 1.00 70.75 93 THR A CA 1
ATOM 751 C C . THR A 1 93 ? 25.754 9.936 -39.159 1.00 70.75 93 THR A C 1
ATOM 753 O O . THR A 1 93 ? 25.629 10.060 -40.372 1.00 70.75 93 THR A O 1
ATOM 756 N N . GLY A 1 94 ? 24.732 9.565 -38.383 1.00 65.06 94 GLY A N 1
ATOM 757 C CA . GLY A 1 94 ? 23.404 9.208 -38.888 1.00 65.06 94 GLY A CA 1
ATOM 758 C C . GLY A 1 94 ? 23.195 7.695 -39.031 1.00 65.06 94 GLY A C 1
ATOM 759 O O . GLY A 1 94 ? 23.988 6.963 -39.626 1.00 65.06 94 GLY A O 1
ATOM 760 N N . ARG A 1 95 ? 22.087 7.217 -38.453 1.00 65.44 95 ARG A N 1
ATOM 761 C CA . ARG A 1 95 ? 21.657 5.813 -38.480 1.00 65.44 95 ARG A CA 1
ATOM 762 C C . ARG A 1 95 ? 21.285 5.409 -39.912 1.00 65.44 95 ARG A C 1
ATOM 764 O O . ARG A 1 95 ? 20.274 5.866 -40.425 1.00 65.44 95 ARG A O 1
ATOM 771 N N . SER A 1 96 ? 22.072 4.525 -40.524 1.00 68.06 96 SER A N 1
ATOM 772 C CA . SER A 1 96 ? 21.962 4.179 -41.952 1.00 68.06 96 SER A CA 1
ATOM 773 C C . SER A 1 96 ? 20.680 3.435 -42.357 1.00 68.06 96 SER A C 1
ATOM 775 O O . SER A 1 96 ? 20.367 3.385 -43.539 1.00 68.06 96 SER A O 1
ATOM 777 N N . PHE A 1 97 ? 19.947 2.832 -41.415 1.00 76.50 97 PHE A N 1
ATOM 778 C CA . PHE A 1 97 ? 18.721 2.081 -41.708 1.00 76.50 97 PHE A CA 1
ATOM 779 C C . PHE A 1 97 ? 17.533 2.727 -41.002 1.00 76.50 97 PHE A C 1
ATOM 781 O O . PHE A 1 97 ? 17.409 2.614 -39.785 1.00 76.50 97 PHE A O 1
ATOM 788 N N . THR A 1 98 ? 16.661 3.409 -41.736 1.00 78.12 98 THR A N 1
ATOM 789 C CA . THR A 1 98 ? 15.502 4.115 -41.177 1.00 78.12 98 THR A CA 1
ATOM 790 C C . THR A 1 98 ? 14.216 3.320 -41.366 1.00 78.12 98 THR A C 1
ATOM 792 O O . THR A 1 98 ? 13.976 2.702 -42.402 1.00 78.12 98 THR A O 1
ATOM 795 N N . CYS A 1 99 ? 13.368 3.316 -40.338 1.00 82.62 99 CYS A N 1
ATOM 796 C CA . CYS A 1 99 ? 12.019 2.785 -40.447 1.00 82.62 99 CYS A CA 1
ATOM 797 C C . CYS A 1 99 ? 11.156 3.737 -41.274 1.00 82.62 99 CYS A C 1
ATOM 799 O O . CYS A 1 99 ? 11.003 4.898 -40.908 1.00 82.62 99 CYS A O 1
ATOM 801 N N . ARG A 1 100 ? 10.548 3.227 -42.347 1.00 79.12 100 ARG A N 1
ATOM 802 C CA . ARG A 1 100 ? 9.676 4.011 -43.237 1.00 79.12 100 ARG A CA 1
ATOM 803 C C . ARG A 1 100 ? 8.358 4.440 -42.580 1.00 79.12 100 ARG A C 1
ATOM 805 O O . ARG A 1 100 ? 7.774 5.419 -43.010 1.00 79.12 100 ARG A O 1
ATOM 812 N N . ILE A 1 101 ? 7.912 3.729 -41.539 1.00 78.50 101 ILE A N 1
ATOM 813 C CA . ILE A 1 101 ? 6.623 3.977 -40.871 1.00 78.50 101 ILE A CA 1
ATOM 814 C C . ILE A 1 101 ? 6.756 5.017 -39.752 1.00 78.50 101 ILE A C 1
ATOM 816 O O . ILE A 1 101 ? 5.908 5.886 -39.614 1.00 78.50 101 ILE A O 1
ATOM 820 N N . CYS A 1 102 ? 7.816 4.949 -38.938 1.00 79.31 102 CYS A N 1
ATOM 821 C CA . CYS A 1 102 ? 7.969 5.827 -37.766 1.00 79.31 102 CYS A CA 1
ATOM 822 C C . CYS A 1 102 ? 9.265 6.651 -37.754 1.00 79.31 102 CYS A C 1
ATOM 824 O O . CYS A 1 102 ? 9.606 7.247 -36.733 1.00 79.31 102 CYS A O 1
ATOM 826 N N . GLY A 1 103 ? 10.045 6.627 -38.838 1.00 75.56 103 GLY A N 1
ATOM 827 C CA . GLY A 1 103 ? 11.284 7.401 -38.988 1.00 75.56 103 GLY A CA 1
ATOM 828 C C . GLY A 1 103 ? 12.450 6.954 -38.097 1.00 75.56 103 GLY A C 1
ATOM 829 O O . GLY A 1 103 ? 13.541 7.520 -38.160 1.00 75.56 103 GLY A O 1
ATOM 830 N N . LYS A 1 104 ? 12.274 5.931 -37.251 1.00 76.62 104 LYS A N 1
ATOM 831 C CA . LYS A 1 104 ? 13.304 5.507 -36.295 1.00 76.62 104 LYS A CA 1
ATOM 832 C C . LYS A 1 104 ? 14.511 4.902 -37.015 1.00 76.62 104 LYS A C 1
ATOM 834 O O . LYS A 1 104 ? 14.379 3.923 -37.742 1.00 76.62 104 LYS A O 1
ATOM 839 N N . GLY A 1 105 ? 15.697 5.463 -36.783 1.00 75.94 105 GLY A N 1
ATOM 840 C CA . GLY A 1 105 ? 16.944 4.956 -37.359 1.00 75.94 105 GLY A CA 1
ATOM 841 C C . GLY A 1 105 ? 17.610 3.839 -36.542 1.00 75.94 105 GLY A C 1
ATOM 842 O O . GLY A 1 105 ? 17.586 3.858 -35.306 1.00 75.94 105 GLY A O 1
ATOM 843 N N . PHE A 1 106 ? 18.290 2.932 -37.237 1.00 78.94 106 PHE A N 1
ATOM 844 C CA . PHE A 1 106 ? 19.063 1.802 -36.732 1.00 78.94 106 PHE A CA 1
ATOM 845 C C . PHE A 1 106 ? 20.465 1.779 -37.359 1.00 78.94 106 PHE A C 1
ATOM 847 O O . PHE A 1 106 ? 20.669 2.181 -38.503 1.00 78.94 106 PHE A O 1
ATOM 854 N N . SER A 1 107 ? 21.456 1.289 -36.610 1.00 78.88 107 SER A N 1
ATOM 855 C CA . SER A 1 107 ? 22.847 1.159 -37.082 1.00 78.88 107 SER A CA 1
ATOM 856 C C . SER A 1 107 ? 23.105 -0.124 -37.889 1.00 78.88 107 SER A C 1
ATOM 858 O O . SER A 1 107 ? 24.144 -0.248 -38.545 1.00 78.88 107 SER A O 1
ATOM 860 N N . ARG A 1 108 ? 22.168 -1.083 -37.848 1.00 80.88 108 ARG A N 1
ATOM 861 C CA . ARG A 1 108 ? 22.219 -2.385 -38.534 1.00 80.88 108 ARG A CA 1
ATOM 862 C C . ARG A 1 108 ? 20.853 -2.729 -39.134 1.00 80.88 108 ARG A C 1
ATOM 864 O O . ARG A 1 108 ? 19.844 -2.506 -38.468 1.00 80.88 108 ARG A O 1
ATOM 871 N N . LYS A 1 109 ? 20.844 -3.368 -40.312 1.00 80.81 109 LYS A N 1
ATOM 872 C CA . LYS A 1 109 ? 19.629 -3.838 -41.006 1.00 80.81 109 LYS A CA 1
ATOM 873 C C . LYS A 1 109 ? 18.789 -4.787 -40.145 1.00 80.81 109 LYS A C 1
ATOM 875 O O . LYS A 1 109 ? 17.630 -4.501 -39.904 1.00 80.81 109 LYS A O 1
ATOM 880 N N . GLY A 1 110 ? 19.404 -5.805 -39.537 1.00 83.00 110 GLY A N 1
ATOM 881 C CA . GLY A 1 110 ? 18.672 -6.743 -38.672 1.00 83.00 110 GLY A CA 1
ATOM 882 C C . GLY A 1 110 ? 17.968 -6.090 -37.471 1.00 83.00 110 GLY A C 1
ATOM 883 O O . GLY A 1 110 ? 16.956 -6.596 -37.002 1.00 83.00 110 GLY A O 1
ATOM 884 N N . GLY A 1 111 ? 18.457 -4.940 -36.984 1.00 82.00 111 GLY A N 1
ATOM 885 C CA . GLY A 1 111 ? 17.764 -4.171 -35.943 1.00 82.00 111 GLY A CA 1
ATOM 886 C C . GLY A 1 111 ? 16.515 -3.455 -36.462 1.00 82.00 111 GLY A C 1
ATOM 887 O O . GLY A 1 111 ? 15.524 -3.364 -35.740 1.00 82.00 111 GLY A O 1
ATOM 888 N N . LEU A 1 112 ? 16.552 -2.989 -37.715 1.00 83.94 112 LEU A N 1
ATOM 889 C CA . LEU A 1 112 ? 15.378 -2.476 -38.412 1.00 83.94 112 LEU A CA 1
ATOM 890 C C . LEU A 1 112 ? 14.375 -3.609 -38.680 1.00 83.94 112 LEU A C 1
ATOM 892 O O . LEU A 1 112 ? 13.203 -3.431 -38.377 1.00 83.94 112 LEU A O 1
ATOM 896 N N . ASP A 1 113 ? 14.819 -4.778 -39.143 1.00 84.06 113 ASP A N 1
ATOM 897 C CA . ASP A 1 113 ? 13.932 -5.917 -39.442 1.00 84.06 113 ASP A CA 1
ATOM 898 C C . ASP A 1 113 ? 13.164 -6.388 -38.194 1.00 84.06 113 ASP A C 1
ATOM 900 O O . ASP A 1 113 ? 11.949 -6.574 -38.226 1.00 84.06 113 ASP A O 1
ATOM 904 N N . VAL A 1 114 ? 13.849 -6.503 -37.049 1.00 83.75 114 VAL A N 1
ATOM 905 C CA . VAL A 1 114 ? 13.195 -6.806 -35.764 1.00 83.75 114 VAL A CA 1
ATOM 906 C C . VAL A 1 114 ? 12.236 -5.687 -35.352 1.00 83.75 114 VAL A C 1
ATOM 908 O O . VAL A 1 114 ? 11.147 -5.962 -34.856 1.00 83.75 114 VAL A O 1
ATOM 911 N N . HIS A 1 115 ? 12.607 -4.424 -35.572 1.00 84.12 115 HIS A N 1
ATOM 912 C CA . HIS A 1 115 ? 11.729 -3.296 -35.282 1.00 84.12 115 HIS A CA 1
ATOM 913 C C . HIS A 1 115 ? 10.467 -3.278 -36.154 1.00 84.12 115 HIS A C 1
ATOM 915 O O . HIS A 1 115 ? 9.402 -2.925 -35.647 1.00 84.12 115 HIS A O 1
ATOM 921 N N . MET A 1 116 ? 10.554 -3.686 -37.423 1.00 82.31 116 MET A N 1
ATOM 922 C CA . MET A 1 116 ? 9.401 -3.744 -38.327 1.00 82.31 116 MET A CA 1
ATOM 923 C C . MET A 1 116 ? 8.302 -4.682 -37.814 1.00 82.31 116 MET A C 1
ATOM 925 O O . MET A 1 116 ? 7.129 -4.405 -38.049 1.00 82.31 116 MET A O 1
ATOM 929 N N . ARG A 1 117 ? 8.645 -5.694 -37.004 1.00 85.81 117 ARG A N 1
ATOM 930 C CA . ARG A 1 117 ? 7.673 -6.586 -36.340 1.00 85.81 117 ARG A CA 1
ATOM 931 C C . ARG A 1 117 ? 6.717 -5.867 -35.391 1.00 85.81 117 ARG A C 1
ATOM 933 O O . ARG A 1 117 ? 5.643 -6.378 -35.094 1.00 85.81 117 ARG A O 1
ATOM 940 N N . ILE A 1 118 ? 7.084 -4.678 -34.908 1.00 81.19 118 ILE A N 1
ATOM 941 C CA . ILE A 1 118 ? 6.179 -3.842 -34.106 1.00 81.19 118 ILE A CA 1
ATOM 942 C C . ILE A 1 118 ? 5.022 -3.330 -34.969 1.00 81.19 118 ILE A C 1
ATOM 944 O O . ILE A 1 118 ? 3.899 -3.249 -34.483 1.00 81.19 118 ILE A O 1
ATOM 948 N N . HIS A 1 119 ? 5.298 -3.009 -36.235 1.00 81.50 119 HIS A N 1
ATOM 949 C CA . HIS A 1 119 ? 4.305 -2.482 -37.170 1.00 81.50 119 HIS A CA 1
ATOM 950 C C . HIS A 1 119 ? 3.510 -3.595 -37.847 1.00 81.50 119 HIS A C 1
ATOM 952 O O . HIS A 1 119 ? 2.304 -3.466 -38.000 1.00 81.50 119 HIS A O 1
ATOM 958 N N . THR A 1 120 ? 4.163 -4.702 -38.212 1.00 82.12 120 THR A N 1
ATOM 959 C CA . THR A 1 120 ? 3.490 -5.850 -38.846 1.00 82.12 120 THR A CA 1
ATOM 960 C C . THR A 1 120 ? 2.767 -6.751 -37.844 1.00 82.12 120 THR A C 1
ATOM 962 O O . THR A 1 120 ? 1.953 -7.581 -38.231 1.00 82.12 120 THR A O 1
ATOM 965 N N . GLY A 1 121 ? 3.059 -6.618 -36.546 1.00 80.25 121 GLY A N 1
ATOM 966 C CA . GLY A 1 121 ? 2.491 -7.463 -35.494 1.00 80.25 121 GLY A CA 1
ATOM 967 C C . GLY A 1 121 ? 3.050 -8.890 -35.460 1.00 80.25 121 GLY A C 1
ATOM 968 O O . GLY A 1 121 ? 2.621 -9.685 -34.619 1.00 80.25 121 GLY A O 1
ATOM 969 N N . GLU A 1 122 ? 4.017 -9.217 -36.321 1.00 83.56 122 GLU A N 1
ATOM 970 C CA . GLU A 1 122 ? 4.628 -10.541 -36.401 1.00 83.56 122 GLU A CA 1
ATOM 971 C C . GLU A 1 122 ? 5.283 -10.949 -35.078 1.00 83.56 122 GLU A C 1
ATOM 973 O O . GLU A 1 122 ? 6.175 -10.283 -34.539 1.00 83.56 122 GLU A O 1
ATOM 978 N N . LYS A 1 123 ? 4.873 -12.107 -34.563 1.00 86.62 123 LYS A N 1
ATOM 979 C CA . LYS A 1 123 ? 5.427 -12.698 -33.343 1.00 86.62 123 LYS A CA 1
ATOM 980 C C . LYS A 1 123 ? 5.816 -14.153 -33.600 1.00 86.62 123 LYS A C 1
ATOM 982 O O . LYS A 1 123 ? 5.090 -15.048 -33.179 1.00 86.62 123 LYS A O 1
ATOM 987 N N . PRO A 1 124 ? 6.953 -14.395 -34.279 1.00 87.12 124 PRO A N 1
ATOM 988 C CA . PRO A 1 124 ? 7.310 -15.725 -34.776 1.00 87.12 124 PRO A CA 1
ATOM 989 C C . PRO A 1 124 ? 7.619 -16.751 -33.678 1.00 87.12 124 PRO A C 1
ATOM 991 O O . PRO A 1 124 ? 7.697 -17.941 -33.953 1.00 87.12 124 PRO A O 1
ATOM 994 N N . PHE A 1 125 ? 7.854 -16.305 -32.441 1.00 89.12 125 PHE A N 1
ATOM 995 C CA . PHE A 1 125 ? 8.314 -17.173 -31.362 1.00 89.12 125 PHE A CA 1
ATOM 996 C C . PHE A 1 125 ? 7.188 -17.439 -30.367 1.00 89.12 125 PHE A C 1
ATOM 998 O O . PHE A 1 125 ? 6.839 -16.558 -29.581 1.00 89.12 125 PHE A O 1
ATOM 1005 N N . SER A 1 126 ? 6.647 -18.653 -30.369 1.00 86.31 126 SER A N 1
ATOM 1006 C CA . SER A 1 126 ? 5.567 -19.071 -29.476 1.00 86.31 126 SER A CA 1
ATOM 1007 C C . SER A 1 126 ? 6.091 -19.778 -28.222 1.00 86.31 126 SER A C 1
ATOM 1009 O O . SER A 1 126 ? 7.084 -20.506 -28.238 1.00 86.31 126 SER A O 1
ATOM 1011 N N . CYS A 1 127 ? 5.422 -19.546 -27.096 1.00 90.25 127 CYS A N 1
ATOM 1012 C CA . CYS A 1 127 ? 5.622 -20.308 -25.874 1.00 90.25 127 CYS A CA 1
ATOM 1013 C C . CYS A 1 127 ? 4.808 -21.599 -25.947 1.00 90.25 127 CYS A C 1
ATOM 1015 O O . CYS A 1 127 ? 3.582 -21.549 -25.996 1.00 90.25 127 CYS A O 1
ATOM 1017 N N . THR A 1 128 ? 5.482 -22.743 -25.866 1.00 88.31 128 THR A N 1
ATOM 1018 C CA . THR A 1 128 ? 4.850 -24.070 -25.917 1.00 88.31 128 THR A CA 1
ATOM 1019 C C . THR A 1 128 ? 3.959 -24.373 -24.710 1.00 88.31 128 THR A C 1
ATOM 1021 O O . THR A 1 128 ? 3.055 -25.187 -24.817 1.00 88.31 128 THR A O 1
ATOM 1024 N N . ILE A 1 129 ? 4.178 -23.701 -23.572 1.00 85.88 129 ILE A N 1
ATOM 1025 C CA . ILE A 1 129 ? 3.447 -23.961 -22.320 1.00 85.88 129 ILE A CA 1
ATOM 1026 C C . ILE A 1 129 ? 2.162 -23.128 -22.218 1.00 85.88 129 ILE A C 1
ATOM 1028 O O . ILE A 1 129 ? 1.146 -23.618 -21.743 1.00 85.88 129 ILE A O 1
ATOM 1032 N N . CYS A 1 130 ? 2.186 -21.856 -22.633 1.00 83.94 130 CYS A N 1
ATOM 1033 C CA . CYS A 1 130 ? 1.035 -20.952 -22.470 1.00 83.94 130 CYS A CA 1
ATOM 1034 C C . CYS A 1 130 ? 0.536 -20.302 -23.767 1.00 83.94 130 CYS A C 1
ATOM 1036 O O . CYS A 1 130 ? -0.284 -19.386 -23.710 1.00 83.94 130 CYS A O 1
ATOM 1038 N N . GLY A 1 131 ? 1.071 -20.702 -24.923 1.00 83.88 131 GLY A N 1
ATOM 1039 C CA . GLY A 1 131 ? 0.645 -20.227 -26.244 1.00 83.88 131 GLY A CA 1
ATOM 1040 C C . GLY A 1 131 ? 0.978 -18.764 -26.559 1.00 83.88 131 GLY A C 1
ATOM 1041 O O . GLY A 1 131 ? 0.609 -18.258 -27.615 1.00 83.88 131 GLY A O 1
ATOM 1042 N N . LYS A 1 132 ? 1.666 -18.039 -25.664 1.00 83.12 132 LYS A N 1
ATOM 1043 C CA . LYS A 1 132 ? 2.004 -16.622 -25.877 1.00 83.12 132 LYS A CA 1
ATOM 1044 C C . LYS A 1 132 ? 3.081 -16.452 -26.941 1.00 83.12 132 LYS A C 1
ATOM 1046 O O . LYS A 1 132 ? 4.114 -17.109 -26.882 1.00 83.12 132 LYS A O 1
ATOM 1051 N N . ASN A 1 133 ? 2.867 -15.497 -27.843 1.00 87.75 133 ASN A N 1
ATOM 1052 C CA . ASN A 1 133 ? 3.773 -15.203 -28.951 1.00 87.75 133 ASN A CA 1
ATOM 1053 C C . ASN A 1 133 ? 4.658 -13.977 -28.671 1.00 87.75 133 ASN A C 1
ATOM 1055 O O . ASN A 1 133 ? 4.217 -12.991 -28.068 1.00 87.75 133 ASN A O 1
ATOM 1059 N N . TYR A 1 134 ? 5.900 -14.022 -29.152 1.00 86.31 134 TYR A N 1
ATOM 1060 C CA . TYR A 1 134 ? 6.941 -13.016 -28.957 1.00 86.31 134 TYR A CA 1
ATOM 1061 C C . TYR A 1 134 ? 7.625 -12.663 -30.282 1.00 86.31 134 TYR A C 1
ATOM 1063 O O . TYR A 1 134 ? 7.843 -13.514 -31.141 1.00 86.31 134 TYR A O 1
ATOM 1071 N N . GLY A 1 135 ? 7.999 -11.390 -30.434 1.00 83.75 135 GLY A N 1
ATOM 1072 C CA . GLY A 1 135 ? 8.710 -10.893 -31.619 1.00 83.75 135 GLY A CA 1
ATOM 1073 C C . GLY A 1 135 ? 10.187 -11.294 -31.669 1.00 83.75 135 GLY A C 1
ATOM 1074 O O . GLY A 1 135 ? 10.800 -11.234 -32.730 1.00 83.75 135 GLY A O 1
ATOM 1075 N N . GLU A 1 136 ? 10.768 -11.732 -30.547 1.00 85.88 136 GLU A N 1
ATOM 1076 C CA . GLU A 1 136 ? 12.182 -12.101 -30.436 1.00 85.88 136 GLU A CA 1
ATOM 1077 C C . GLU A 1 136 ? 12.384 -13.342 -29.555 1.00 85.88 136 GLU A C 1
ATOM 1079 O O . GLU A 1 136 ? 11.820 -13.442 -28.461 1.00 85.88 136 GLU A O 1
ATOM 1084 N N . LYS A 1 137 ? 13.277 -14.247 -29.984 1.00 84.94 137 LYS A N 1
ATOM 1085 C CA . LYS A 1 137 ? 13.633 -15.475 -29.249 1.00 84.94 137 LYS A CA 1
ATOM 1086 C C . LYS A 1 137 ? 14.185 -15.191 -27.848 1.00 84.94 137 LYS A C 1
ATOM 1088 O O . LYS A 1 137 ? 13.874 -15.905 -26.902 1.00 84.94 137 LYS A O 1
ATOM 1093 N N . GLY A 1 138 ? 14.968 -14.120 -27.687 1.00 84.50 138 GLY A N 1
ATOM 1094 C CA . GLY A 1 138 ? 15.509 -13.724 -26.382 1.00 84.50 138 GLY A CA 1
ATOM 1095 C C . GLY A 1 138 ? 14.420 -13.366 -25.365 1.00 84.50 138 GLY A C 1
ATOM 1096 O O . GLY A 1 138 ? 14.526 -13.731 -24.195 1.00 84.50 138 GLY A O 1
ATOM 1097 N N . VAL A 1 139 ? 13.342 -12.714 -25.814 1.00 85.56 139 VAL A N 1
ATOM 1098 C CA . VAL A 1 139 ? 12.197 -12.362 -24.961 1.00 85.56 139 VAL A CA 1
ATOM 1099 C C . VAL A 1 139 ? 11.404 -13.610 -24.579 1.00 85.56 139 VAL A C 1
ATOM 1101 O O . VAL A 1 139 ? 11.032 -13.747 -23.413 1.00 85.56 139 VAL A O 1
ATOM 1104 N N . LEU A 1 140 ? 11.216 -14.546 -25.516 1.00 88.44 140 LEU A N 1
ATOM 1105 C CA . LEU A 1 140 ? 10.628 -15.853 -25.220 1.00 88.44 140 LEU A CA 1
ATOM 1106 C C . LEU A 1 140 ? 11.455 -16.605 -24.165 1.00 88.44 140 LEU A C 1
ATOM 1108 O O . LEU A 1 140 ? 10.895 -17.035 -23.165 1.00 88.44 140 LEU A O 1
ATOM 1112 N N . ASN A 1 141 ? 12.780 -16.692 -24.308 1.00 86.62 141 ASN A N 1
ATOM 1113 C CA . ASN A 1 141 ? 13.638 -17.375 -23.327 1.00 86.62 141 ASN A CA 1
ATOM 1114 C C . ASN A 1 141 ? 13.523 -16.765 -21.922 1.00 86.62 141 ASN A C 1
ATOM 1116 O O . ASN A 1 141 ? 13.485 -17.479 -20.923 1.00 86.62 141 ASN A O 1
ATOM 1120 N N . VAL A 1 142 ? 13.441 -15.435 -21.828 1.00 86.50 142 VAL A N 1
ATOM 1121 C CA . VAL A 1 142 ? 13.206 -14.755 -20.547 1.00 86.50 142 VAL A CA 1
ATOM 1122 C C . VAL A 1 142 ? 11.804 -15.049 -20.010 1.00 86.50 142 VAL A C 1
ATOM 1124 O O . VAL A 1 142 ? 11.648 -15.220 -18.802 1.00 86.50 142 VAL A O 1
ATOM 1127 N N . HIS A 1 143 ? 10.793 -15.125 -20.877 1.00 88.12 143 HIS A N 1
ATOM 1128 C CA . HIS A 1 143 ? 9.443 -15.530 -20.494 1.00 88.12 143 HIS A CA 1
ATOM 1129 C C . HIS A 1 143 ? 9.393 -16.973 -19.972 1.00 88.12 143 HIS A C 1
ATOM 1131 O O . HIS A 1 143 ? 8.725 -17.211 -18.967 1.00 88.12 143 HIS A O 1
ATOM 1137 N N . MET A 1 144 ? 10.127 -17.909 -20.583 1.00 86.62 144 MET A N 1
ATOM 1138 C CA . MET A 1 144 ? 10.152 -19.318 -20.166 1.00 86.62 144 MET A CA 1
ATOM 1139 C C . MET A 1 144 ? 10.581 -19.502 -18.705 1.00 86.62 144 MET A C 1
ATOM 1141 O O . MET A 1 144 ? 10.101 -20.420 -18.046 1.00 86.62 144 MET A O 1
ATOM 1145 N N . ARG A 1 145 ? 11.372 -18.572 -18.150 1.00 88.44 145 ARG A N 1
ATOM 1146 C CA . ARG A 1 145 ? 11.749 -18.560 -16.724 1.00 88.44 145 ARG A CA 1
ATOM 1147 C C . ARG A 1 145 ? 10.566 -18.436 -15.764 1.00 88.44 145 ARG A C 1
ATOM 1149 O O . ARG A 1 145 ? 10.699 -18.739 -14.585 1.00 88.44 145 ARG A O 1
ATOM 1156 N N . ILE A 1 146 ? 9.411 -17.967 -16.241 1.00 84.88 146 ILE A N 1
ATOM 1157 C CA . ILE A 1 146 ? 8.178 -17.941 -15.445 1.00 84.88 146 ILE A CA 1
ATOM 1158 C C . ILE A 1 146 ? 7.668 -19.365 -15.210 1.00 84.88 146 ILE A C 1
ATOM 1160 O O . ILE A 1 146 ? 7.198 -19.652 -14.115 1.00 84.88 146 ILE A O 1
ATOM 1164 N N . HIS A 1 147 ? 7.793 -20.241 -16.210 1.00 84.50 147 HIS A N 1
ATOM 1165 C CA . HIS A 1 147 ? 7.333 -21.628 -16.129 1.00 84.50 147 HIS A CA 1
ATOM 1166 C C . HIS A 1 147 ? 8.349 -22.523 -15.427 1.00 84.50 147 HIS A C 1
ATOM 1168 O O . HIS A 1 147 ? 7.970 -23.339 -14.599 1.00 84.50 147 HIS A O 1
ATOM 1174 N N . THR A 1 148 ? 9.642 -22.337 -15.705 1.00 85.31 148 THR A N 1
ATOM 1175 C CA . THR A 1 148 ? 10.706 -23.133 -15.070 1.00 85.31 148 THR A CA 1
ATOM 1176 C C . THR A 1 148 ? 11.040 -22.669 -13.651 1.00 85.31 148 THR A C 1
ATOM 1178 O O . THR A 1 148 ? 11.718 -23.371 -12.911 1.00 85.31 148 THR A O 1
ATOM 1181 N N . GLY A 1 149 ? 10.607 -21.466 -13.261 1.00 83.38 149 GLY A N 1
ATOM 1182 C CA . GLY A 1 149 ? 10.941 -20.868 -11.968 1.00 83.38 149 GLY A CA 1
ATOM 1183 C C . GLY A 1 149 ? 12.398 -20.403 -11.844 1.00 83.38 149 GLY A C 1
ATOM 1184 O O . GLY A 1 149 ? 12.784 -19.900 -10.786 1.00 83.38 149 GLY A O 1
ATOM 1185 N N . GLU A 1 150 ? 13.202 -20.515 -12.905 1.00 85.69 150 GLU A N 1
ATOM 1186 C CA . GLU A 1 150 ? 14.613 -20.132 -12.900 1.00 85.69 150 GLU A CA 1
ATOM 1187 C C . GLU A 1 150 ? 14.811 -18.652 -12.554 1.00 85.69 150 GLU A C 1
ATOM 1189 O O . GLU A 1 150 ? 14.293 -17.732 -13.202 1.00 85.69 150 GLU A O 1
ATOM 1194 N N . ARG A 1 151 ? 15.649 -18.400 -11.547 1.00 87.44 151 ARG A N 1
ATOM 1195 C CA . ARG A 1 151 ? 16.019 -17.050 -11.107 1.00 87.44 151 ARG A CA 1
ATOM 1196 C C . ARG A 1 151 ? 17.541 -16.909 -11.031 1.00 87.44 151 ARG A C 1
ATOM 1198 O O . ARG A 1 151 ? 18.088 -16.906 -9.932 1.00 87.44 151 ARG A O 1
ATOM 1205 N N . PRO A 1 152 ? 18.229 -16.751 -12.179 1.00 86.94 152 PRO A N 1
ATOM 1206 C CA . PRO A 1 152 ? 19.695 -16.784 -12.236 1.00 86.94 152 PRO A CA 1
ATOM 1207 C C . PRO A 1 152 ? 20.390 -15.619 -11.521 1.00 86.94 152 PRO A C 1
ATOM 1209 O O . PRO A 1 152 ? 21.596 -15.653 -11.312 1.00 86.94 152 PRO A O 1
ATOM 1212 N N . PHE A 1 153 ? 19.659 -14.550 -11.192 1.00 88.50 153 PHE A N 1
ATOM 1213 C CA . PHE A 1 153 ? 20.238 -13.328 -10.642 1.00 88.50 153 PHE A CA 1
ATOM 1214 C C . PHE A 1 153 ? 19.875 -13.181 -9.167 1.00 88.50 153 PHE A C 1
ATOM 1216 O O . PHE A 1 153 ? 18.796 -12.686 -8.836 1.00 88.50 153 PHE A O 1
ATOM 1223 N N . SER A 1 154 ? 20.773 -13.587 -8.276 1.00 85.00 154 SER A N 1
ATOM 1224 C CA . SER A 1 154 ? 20.598 -13.492 -6.825 1.00 85.00 154 SER A CA 1
ATOM 1225 C C . SER A 1 154 ? 21.235 -12.240 -6.228 1.00 85.00 154 SER A C 1
ATOM 1227 O O . SER A 1 154 ? 22.333 -11.830 -6.596 1.00 85.00 154 SER A O 1
ATOM 1229 N N . CYS A 1 155 ? 20.546 -11.641 -5.260 1.00 83.88 155 CYS A N 1
ATOM 1230 C CA . CYS A 1 155 ? 21.099 -10.595 -4.412 1.00 83.88 155 CYS A CA 1
ATOM 1231 C C . CYS A 1 155 ? 22.058 -11.202 -3.387 1.00 83.88 155 CYS A C 1
ATOM 1233 O O . CYS A 1 155 ? 21.654 -12.056 -2.607 1.00 83.88 155 CYS A O 1
ATOM 1235 N N . MET A 1 156 ? 23.300 -10.723 -3.337 1.00 83.75 156 MET A N 1
ATOM 1236 C CA . MET A 1 156 ? 24.297 -11.207 -2.372 1.00 83.75 156 MET A CA 1
ATOM 1237 C C . MET A 1 156 ? 23.964 -10.823 -0.920 1.00 83.75 156 MET A C 1
ATOM 1239 O O . MET A 1 156 ? 24.350 -11.534 -0.003 1.00 83.75 156 MET A O 1
ATOM 1243 N N . ILE A 1 157 ? 23.208 -9.735 -0.714 1.00 81.44 157 ILE A N 1
ATOM 1244 C CA . ILE A 1 157 ? 22.908 -9.178 0.616 1.00 81.44 157 ILE A CA 1
ATOM 1245 C C . ILE A 1 157 ? 21.738 -9.911 1.285 1.00 81.44 157 ILE A C 1
ATOM 1247 O O . ILE A 1 157 ? 21.840 -10.334 2.428 1.00 81.44 157 ILE A O 1
ATOM 1251 N N . CYS A 1 158 ? 20.615 -10.094 0.580 1.00 81.50 158 CYS A N 1
ATOM 1252 C CA . CYS A 1 158 ? 19.403 -10.699 1.157 1.00 81.50 158 CYS A CA 1
ATOM 1253 C C . CYS A 1 158 ? 18.976 -12.012 0.487 1.00 81.50 158 CYS A C 1
ATOM 1255 O O . CYS A 1 158 ? 17.867 -12.493 0.721 1.00 81.50 158 CYS A O 1
ATOM 1257 N N . ARG A 1 159 ? 19.815 -12.555 -0.405 1.00 83.56 159 ARG A N 1
ATOM 1258 C CA . ARG A 1 159 ? 19.605 -13.805 -1.162 1.00 83.56 159 ARG A CA 1
ATOM 1259 C C . ARG A 1 159 ? 18.334 -13.876 -2.012 1.00 83.56 159 ARG A C 1
ATOM 1261 O O . ARG A 1 159 ? 18.041 -14.913 -2.601 1.00 83.56 159 ARG A O 1
ATOM 1268 N N . LYS A 1 160 ? 17.601 -12.768 -2.176 1.00 79.69 160 LYS A N 1
ATOM 1269 C CA . LYS A 1 160 ? 16.458 -12.701 -3.097 1.00 79.69 160 LYS A CA 1
ATOM 1270 C C . LYS A 1 160 ? 16.919 -12.885 -4.538 1.00 79.69 160 LYS A C 1
ATOM 1272 O O . LYS A 1 160 ? 17.789 -12.156 -5.009 1.00 79.69 160 LYS A O 1
ATOM 1277 N N . ALA A 1 161 ? 16.290 -13.825 -5.237 1.00 86.81 161 ALA A N 1
ATOM 1278 C CA . ALA A 1 161 ? 16.603 -14.154 -6.620 1.00 86.81 161 ALA A CA 1
ATOM 1279 C C . ALA A 1 161 ? 15.582 -13.567 -7.606 1.00 86.81 161 ALA A C 1
ATOM 1281 O O . ALA A 1 161 ? 14.377 -13.512 -7.333 1.00 86.81 161 ALA A O 1
ATOM 1282 N N . TYR A 1 162 ? 16.070 -13.157 -8.774 1.00 85.50 162 TYR A N 1
ATOM 1283 C CA . TYR A 1 162 ? 15.319 -12.494 -9.834 1.00 85.50 162 TYR A CA 1
ATOM 1284 C C . TYR A 1 162 ? 15.529 -13.203 -11.174 1.00 85.50 162 TYR A C 1
ATOM 1286 O O . TYR A 1 162 ? 16.621 -13.665 -11.499 1.00 85.50 162 TYR A O 1
ATOM 1294 N N . ALA A 1 163 ? 14.479 -13.229 -11.997 1.00 84.62 163 ALA A N 1
ATOM 1295 C CA . ALA A 1 163 ? 14.530 -13.806 -13.341 1.00 84.62 163 ALA A CA 1
ATOM 1296 C C . ALA A 1 163 ? 15.325 -12.944 -14.343 1.00 84.62 163 ALA A C 1
ATOM 1298 O O . ALA A 1 163 ? 15.708 -13.428 -15.404 1.00 84.62 163 ALA A O 1
ATOM 1299 N N . GLN A 1 164 ? 15.573 -11.664 -14.037 1.00 86.50 164 GLN A N 1
ATOM 1300 C CA . GLN A 1 164 ? 16.274 -10.725 -14.919 1.00 86.50 164 GLN A CA 1
ATOM 1301 C C . GLN A 1 164 ? 17.268 -9.853 -14.144 1.00 86.50 164 GLN A C 1
ATOM 1303 O O . GLN A 1 164 ? 16.956 -9.371 -13.053 1.00 86.50 164 GLN A O 1
ATOM 1308 N N . LYS A 1 165 ? 18.428 -9.574 -14.757 1.00 82.88 165 LYS A N 1
ATOM 1309 C CA . LYS A 1 165 ? 19.488 -8.731 -14.179 1.00 82.88 165 LYS A CA 1
ATOM 1310 C C . LYS A 1 165 ? 19.004 -7.319 -13.846 1.00 82.88 165 LYS A C 1
ATOM 1312 O O . LYS A 1 165 ? 19.318 -6.814 -12.780 1.00 82.88 165 LYS A O 1
ATOM 1317 N N . GLY A 1 166 ? 18.194 -6.704 -14.714 1.00 81.31 166 GLY A N 1
ATOM 1318 C CA . GLY A 1 166 ? 17.662 -5.356 -14.478 1.00 81.31 166 GLY A CA 1
ATOM 1319 C C . GLY A 1 166 ? 16.811 -5.259 -13.207 1.00 81.31 166 GLY A C 1
ATOM 1320 O O . GLY A 1 166 ? 16.919 -4.284 -12.468 1.00 81.31 166 GLY A O 1
ATOM 1321 N N . HIS A 1 167 ? 16.027 -6.297 -12.896 1.00 83.88 167 HIS A N 1
ATOM 1322 C CA . HIS A 1 167 ? 15.258 -6.354 -11.649 1.00 83.88 167 HIS A CA 1
ATOM 1323 C C . HIS A 1 167 ? 16.163 -6.480 -10.424 1.00 83.88 167 HIS A C 1
ATOM 1325 O O . HIS A 1 167 ? 15.904 -5.815 -9.423 1.00 83.88 167 HIS A O 1
ATOM 1331 N N . LEU A 1 168 ? 17.245 -7.264 -10.515 1.00 84.81 168 LEU A N 1
ATOM 1332 C CA . LEU A 1 168 ? 18.263 -7.303 -9.467 1.00 84.81 168 LEU A CA 1
ATOM 1333 C C . LEU A 1 168 ? 18.914 -5.923 -9.292 1.00 84.81 168 LEU A C 1
ATOM 1335 O O . LEU A 1 168 ? 18.999 -5.450 -8.169 1.00 84.81 168 LEU A O 1
ATOM 1339 N N . THR A 1 169 ? 19.303 -5.235 -10.369 1.00 82.06 169 THR A N 1
ATOM 1340 C CA . THR A 1 169 ? 19.890 -3.884 -10.290 1.00 82.06 169 THR A CA 1
ATOM 1341 C C . THR A 1 169 ? 18.952 -2.883 -9.615 1.00 82.06 169 THR A C 1
ATOM 1343 O O . THR A 1 169 ? 19.388 -2.113 -8.766 1.00 82.06 169 THR A O 1
ATOM 1346 N N . VAL A 1 170 ? 17.657 -2.903 -9.946 1.00 78.56 170 VAL A N 1
ATOM 1347 C CA . VAL A 1 170 ? 16.662 -2.055 -9.268 1.00 78.56 170 VAL A CA 1
ATOM 1348 C C . VAL A 1 170 ? 16.505 -2.458 -7.803 1.00 78.56 170 VAL A C 1
ATOM 1350 O O . VAL A 1 170 ? 16.399 -1.586 -6.948 1.00 78.56 170 VAL A O 1
ATOM 1353 N N . HIS A 1 171 ? 16.522 -3.756 -7.500 1.00 80.12 171 HIS A N 1
ATOM 1354 C CA . HIS A 1 171 ? 16.479 -4.238 -6.127 1.00 80.12 171 HIS A CA 1
ATOM 1355 C C . HIS A 1 171 ? 17.712 -3.835 -5.316 1.00 80.12 171 HIS A C 1
ATOM 1357 O O . HIS A 1 171 ? 17.555 -3.488 -4.155 1.00 80.12 171 HIS A O 1
ATOM 1363 N N . MET A 1 172 ? 18.915 -3.828 -5.893 1.00 77.44 172 MET A N 1
ATOM 1364 C CA . MET A 1 172 ? 20.128 -3.431 -5.167 1.00 77.44 172 MET A CA 1
ATOM 1365 C C . MET A 1 172 ? 20.033 -2.008 -4.601 1.00 77.44 172 MET A C 1
ATOM 1367 O O . MET A 1 172 ? 20.596 -1.747 -3.544 1.00 77.44 172 MET A O 1
ATOM 1371 N N . ARG A 1 173 ? 19.220 -1.135 -5.214 1.00 78.56 173 ARG A N 1
ATOM 1372 C CA . ARG A 1 173 ? 18.927 0.214 -4.697 1.00 78.56 173 ARG A CA 1
ATOM 1373 C C . ARG A 1 173 ? 18.225 0.211 -3.338 1.00 78.56 173 ARG A C 1
ATOM 1375 O O . ARG A 1 173 ? 18.321 1.186 -2.609 1.00 78.56 173 ARG A O 1
ATOM 1382 N N . THR A 1 174 ? 17.549 -0.881 -2.962 1.00 74.50 174 THR A N 1
ATOM 1383 C CA . THR A 1 174 ? 16.946 -1.004 -1.624 1.00 74.50 174 THR A CA 1
ATOM 1384 C C . THR A 1 174 ? 17.974 -1.254 -0.527 1.00 74.50 174 THR A C 1
ATOM 1386 O O . THR A 1 174 ? 17.616 -1.160 0.638 1.00 74.50 174 THR A O 1
ATOM 1389 N N . HIS A 1 175 ? 19.205 -1.631 -0.885 1.00 75.19 175 HIS A N 1
ATOM 1390 C CA . HIS A 1 175 ? 20.301 -1.826 0.069 1.00 75.19 175 HIS A CA 1
ATOM 1391 C C . HIS A 1 175 ? 21.239 -0.623 0.122 1.00 75.19 175 HIS A C 1
ATOM 1393 O O . HIS A 1 175 ? 21.861 -0.393 1.148 1.00 75.19 175 HIS A O 1
ATOM 1399 N N . THR A 1 176 ? 21.344 0.137 -0.970 1.00 70.88 176 THR A N 1
ATOM 1400 C CA . THR A 1 176 ? 22.237 1.300 -1.069 1.00 70.88 176 THR A CA 1
ATOM 1401 C C . THR A 1 176 ? 21.536 2.635 -0.801 1.00 70.88 176 THR A C 1
ATOM 1403 O O . THR A 1 176 ? 22.183 3.673 -0.858 1.00 70.88 176 THR A O 1
ATOM 1406 N N . ASP A 1 177 ? 20.216 2.627 -0.559 1.00 65.50 177 ASP A N 1
ATOM 1407 C CA . ASP A 1 177 ? 19.345 3.813 -0.442 1.00 65.50 177 ASP A CA 1
ATOM 1408 C C . ASP A 1 177 ? 19.486 4.833 -1.593 1.00 65.50 177 ASP A C 1
ATOM 1410 O O . ASP A 1 177 ? 18.996 5.967 -1.525 1.00 65.50 177 ASP A O 1
ATOM 1414 N N . GLU A 1 178 ? 20.095 4.415 -2.707 1.00 68.12 178 GLU A N 1
ATOM 1415 C CA . GLU A 1 178 ? 20.290 5.246 -3.880 1.00 68.12 178 GLU A CA 1
ATOM 1416 C C . GLU A 1 178 ? 18.938 5.623 -4.479 1.00 68.12 178 GLU A C 1
ATOM 1418 O O . GLU A 1 178 ? 18.151 4.788 -4.940 1.00 68.12 178 GLU A O 1
ATOM 1423 N N . ARG A 1 179 ? 18.687 6.929 -4.508 1.00 69.25 179 ARG A N 1
ATOM 1424 C CA . ARG A 1 179 ? 17.484 7.544 -5.061 1.00 69.25 179 ARG A CA 1
ATOM 1425 C C . ARG A 1 179 ? 17.888 8.404 -6.260 1.00 69.25 179 ARG A C 1
ATOM 1427 O O . ARG A 1 179 ? 18.089 9.604 -6.093 1.00 69.25 179 ARG A O 1
ATOM 1434 N N . PRO A 1 180 ? 18.004 7.819 -7.468 1.00 71.81 180 PRO A N 1
ATOM 1435 C CA . PRO A 1 180 ? 18.652 8.474 -8.606 1.00 71.81 180 PRO A CA 1
ATOM 1436 C C . PRO A 1 180 ? 17.887 9.686 -9.142 1.00 71.81 180 PRO A C 1
ATOM 1438 O O . PRO A 1 180 ? 18.411 10.439 -9.955 1.00 71.81 180 PRO A O 1
ATOM 1441 N N . PHE A 1 181 ? 16.624 9.852 -8.742 1.00 73.94 181 PHE A N 1
ATOM 1442 C CA . PHE A 1 181 ? 15.758 10.902 -9.253 1.00 73.94 181 PHE A CA 1
ATOM 1443 C C . PHE A 1 181 ? 15.432 11.898 -8.149 1.00 73.94 181 PHE A C 1
ATOM 1445 O O . PHE A 1 181 ? 14.630 11.597 -7.267 1.00 73.94 181 PHE A O 1
ATOM 1452 N N . SER A 1 182 ? 16.006 13.093 -8.219 1.00 73.31 182 SER A N 1
ATOM 1453 C CA . SER A 1 182 ? 15.617 14.220 -7.375 1.00 73.31 182 SER A CA 1
ATOM 1454 C C . SER A 1 182 ? 14.415 14.956 -7.974 1.00 73.31 182 SER A C 1
ATOM 1456 O O . SER A 1 182 ? 14.278 15.109 -9.191 1.00 73.31 182 SER A O 1
ATOM 1458 N N . CYS A 1 183 ? 13.497 15.383 -7.110 1.00 75.69 183 CYS A N 1
ATOM 1459 C CA . CYS A 1 183 ? 12.405 16.266 -7.484 1.00 75.69 183 CYS A CA 1
ATOM 1460 C C . CYS A 1 183 ? 12.792 17.713 -7.196 1.00 75.69 183 CYS A C 1
ATOM 1462 O O . CYS A 1 183 ? 13.013 18.068 -6.043 1.00 75.69 183 CYS A O 1
ATOM 1464 N N . THR A 1 184 ? 12.795 18.554 -8.226 1.00 71.81 184 THR A N 1
ATOM 1465 C CA . THR A 1 184 ? 13.070 19.991 -8.098 1.00 71.81 184 THR A CA 1
ATOM 1466 C C . THR A 1 184 ? 11.974 20.747 -7.341 1.00 71.81 184 THR A C 1
ATOM 1468 O O . THR A 1 184 ? 12.266 21.756 -6.718 1.00 71.81 184 THR A O 1
ATOM 1471 N N . LEU A 1 185 ? 10.733 20.241 -7.324 1.00 72.19 185 LEU A N 1
ATOM 1472 C CA . LEU A 1 185 ? 9.590 20.896 -6.666 1.00 72.19 185 LEU A CA 1
ATOM 1473 C C . LEU A 1 185 ? 9.560 20.714 -5.143 1.00 72.19 185 LEU A C 1
ATOM 1475 O O . LEU A 1 185 ? 8.972 21.525 -4.439 1.00 72.19 185 LEU A O 1
ATOM 1479 N N . CYS A 1 186 ? 10.136 19.631 -4.614 1.00 76.88 186 CYS A N 1
ATOM 1480 C CA . CYS A 1 186 ? 10.089 19.354 -3.174 1.00 76.88 186 CYS A CA 1
ATOM 1481 C C . CYS A 1 186 ? 11.415 18.859 -2.584 1.00 76.88 186 CYS A C 1
ATOM 1483 O O . CYS A 1 186 ? 11.420 18.350 -1.464 1.00 76.88 186 CYS A O 1
ATOM 1485 N N . GLY A 1 187 ? 12.507 18.901 -3.354 1.00 68.38 187 GLY A N 1
ATOM 1486 C CA . GLY A 1 187 ? 13.866 18.529 -2.937 1.00 68.38 187 GLY A CA 1
ATOM 1487 C C . GLY A 1 187 ? 14.081 17.054 -2.584 1.00 68.38 187 GLY A C 1
ATOM 1488 O O . GLY A 1 187 ? 15.170 16.662 -2.182 1.00 68.38 187 GLY A O 1
ATOM 1489 N N . LYS A 1 188 ? 13.055 16.206 -2.704 1.00 70.69 188 LYS A N 1
ATOM 1490 C CA . LYS A 1 188 ? 13.118 14.803 -2.274 1.00 70.69 188 LYS A CA 1
ATOM 1491 C C . LYS A 1 188 ? 13.641 13.913 -3.398 1.00 70.69 188 LYS A C 1
ATOM 1493 O O . LYS A 1 188 ? 13.323 14.126 -4.568 1.00 70.69 188 LYS A O 1
ATOM 1498 N N . SER A 1 189 ? 14.379 12.873 -3.023 1.00 74.88 189 SER A N 1
ATOM 1499 C CA . SER A 1 189 ? 14.909 11.878 -3.957 1.00 74.88 189 SER A CA 1
ATOM 1500 C C . SER A 1 189 ? 14.052 10.606 -3.972 1.00 74.88 189 SER A C 1
ATOM 1502 O O . SER A 1 189 ? 13.550 10.159 -2.932 1.00 74.88 189 SER A O 1
ATOM 1504 N N . PHE A 1 190 ? 13.881 10.004 -5.152 1.00 70.38 190 PHE A N 1
ATOM 1505 C CA . PHE A 1 190 ? 12.981 8.880 -5.413 1.00 70.38 190 PHE A CA 1
ATOM 1506 C C . PHE A 1 190 ? 13.581 7.833 -6.357 1.00 70.38 190 PHE A C 1
ATOM 1508 O O . PHE A 1 190 ? 14.526 8.077 -7.101 1.00 70.38 190 PHE A O 1
ATOM 1515 N N . HIS A 1 191 ? 12.957 6.653 -6.357 1.00 64.88 191 HIS A N 1
ATOM 1516 C CA . HIS A 1 191 ? 13.307 5.521 -7.219 1.00 64.88 191 HIS A CA 1
ATOM 1517 C C . HIS A 1 191 ? 12.634 5.569 -8.604 1.00 64.88 191 HIS A C 1
ATOM 1519 O O . HIS A 1 191 ? 13.057 4.867 -9.518 1.00 64.88 191 HIS A O 1
ATOM 1525 N N . SER A 1 192 ? 11.581 6.379 -8.766 1.00 70.12 192 SER A N 1
ATOM 1526 C CA . SER A 1 192 ? 10.861 6.589 -10.027 1.00 70.12 192 SER A CA 1
ATOM 1527 C C . SER A 1 192 ? 10.403 8.044 -10.109 1.00 70.12 192 SER A C 1
ATOM 1529 O O . SER A 1 192 ? 9.604 8.486 -9.279 1.00 70.12 192 SER A O 1
ATOM 1531 N N . LYS A 1 193 ? 10.919 8.777 -11.104 1.00 73.00 193 LYS A N 1
ATOM 1532 C CA . LYS A 1 193 ? 10.625 10.200 -11.326 1.00 73.00 193 LYS A CA 1
ATOM 1533 C C . LYS A 1 193 ? 9.148 10.429 -11.653 1.00 73.00 193 LYS A C 1
ATOM 1535 O O . LYS A 1 193 ? 8.483 11.183 -10.950 1.00 73.00 193 LYS A O 1
ATOM 1540 N N . ASP A 1 194 ? 8.613 9.722 -12.647 1.00 72.50 194 ASP A N 1
ATOM 1541 C CA . ASP A 1 194 ? 7.253 9.961 -13.159 1.00 72.50 194 ASP A CA 1
ATOM 1542 C C . ASP A 1 194 ? 6.189 9.642 -12.116 1.00 72.50 194 ASP A C 1
ATOM 1544 O O . ASP A 1 194 ? 5.259 10.413 -11.869 1.00 72.50 194 ASP A O 1
ATOM 1548 N N . ASN A 1 195 ? 6.362 8.516 -11.420 1.00 74.00 195 ASN A N 1
ATOM 1549 C CA . ASN A 1 195 ? 5.434 8.137 -10.376 1.00 74.00 195 ASN A CA 1
ATOM 1550 C C . ASN A 1 195 ? 5.530 9.060 -9.171 1.00 74.00 195 ASN A C 1
ATOM 1552 O O . ASN A 1 195 ? 4.576 9.048 -8.418 1.00 74.00 195 ASN A O 1
ATOM 1556 N N . HIS A 1 196 ? 6.592 9.848 -8.968 1.00 79.94 196 HIS A N 1
ATOM 1557 C CA . HIS A 1 196 ? 6.648 10.893 -7.941 1.00 79.94 196 HIS A CA 1
ATOM 1558 C C . HIS A 1 196 ? 6.112 12.248 -8.440 1.00 79.94 196 HIS A C 1
ATOM 1560 O O . HIS A 1 196 ? 5.434 12.951 -7.689 1.00 79.94 196 HIS A O 1
ATOM 1566 N N . LEU A 1 197 ? 6.334 12.600 -9.703 1.00 77.69 197 LEU A N 1
ATOM 1567 C CA . LEU A 1 197 ? 5.867 13.876 -10.244 1.00 77.69 197 LEU A CA 1
ATOM 1568 C C . LEU A 1 197 ? 4.335 13.986 -10.216 1.00 77.69 197 LEU A C 1
ATOM 1570 O O . LEU A 1 197 ? 3.798 15.022 -9.831 1.00 77.69 197 LEU A O 1
ATOM 1574 N N . ARG A 1 198 ? 3.634 12.868 -10.442 1.00 81.06 198 ARG A N 1
ATOM 1575 C CA . ARG A 1 198 ? 2.166 12.777 -10.333 1.00 81.06 198 ARG A CA 1
ATOM 1576 C C . ARG A 1 198 ? 1.569 13.128 -8.945 1.00 81.06 198 ARG A C 1
ATOM 1578 O O . ARG A 1 198 ? 0.365 13.011 -8.756 1.00 81.06 198 ARG A O 1
ATOM 1585 N N . SER A 1 199 ? 2.371 13.474 -7.923 1.00 79.19 199 SER A N 1
ATOM 1586 C CA . SER A 1 199 ? 1.867 13.862 -6.578 1.00 79.19 199 SER A CA 1
ATOM 1587 C C . SER A 1 199 ? 1.564 15.319 -6.589 1.00 79.19 199 SER A C 1
ATOM 1589 O O . SER A 1 199 ? 0.603 15.739 -5.966 1.00 79.19 199 SER A O 1
ATOM 1591 N N . HIS A 1 200 ? 2.461 16.042 -7.248 1.00 78.81 200 HIS A N 1
ATOM 1592 C CA . HIS A 1 200 ? 2.448 17.478 -7.328 1.00 78.81 200 HIS A CA 1
ATOM 1593 C C . HIS A 1 200 ? 1.362 17.900 -8.303 1.00 78.81 200 HIS A C 1
ATOM 1595 O O . HIS A 1 200 ? 0.554 18.751 -7.974 1.00 78.81 200 HIS A O 1
ATOM 1601 N N . THR A 1 201 ? 1.260 17.219 -9.447 1.00 80.25 201 THR A N 1
ATOM 1602 C CA . THR A 1 201 ? 0.238 17.523 -10.458 1.00 80.25 201 THR A CA 1
ATOM 1603 C C . THR A 1 201 ? -1.152 16.984 -10.115 1.00 80.25 201 THR A C 1
ATOM 1605 O O . THR A 1 201 ? -2.126 17.340 -10.765 1.00 80.25 201 THR A O 1
ATOM 1608 N N . GLY A 1 202 ? -1.266 16.074 -9.140 1.00 80.94 202 GLY A N 1
ATOM 1609 C CA . GLY A 1 202 ? -2.527 15.394 -8.826 1.00 80.94 202 GLY A CA 1
ATOM 1610 C C . GLY A 1 202 ? -3.038 14.453 -9.927 1.00 80.94 202 GLY A C 1
ATOM 1611 O O . GLY A 1 202 ? -4.131 13.900 -9.788 1.00 80.94 202 GLY A O 1
ATOM 1612 N N . GLU A 1 203 ? -2.256 14.234 -10.988 1.00 82.75 203 GLU A N 1
ATOM 1613 C CA . GLU A 1 203 ? -2.634 13.434 -12.150 1.00 82.75 203 GLU A CA 1
ATOM 1614 C C . GLU A 1 203 ? -2.941 11.980 -11.751 1.00 82.75 203 GLU A C 1
ATOM 1616 O O . GLU A 1 203 ? -2.138 11.271 -11.122 1.00 82.75 203 GLU A O 1
ATOM 1621 N N . LYS A 1 204 ? -4.129 11.513 -12.141 1.00 86.88 204 LYS A N 1
ATOM 1622 C CA . LYS A 1 204 ? -4.640 10.171 -11.844 1.00 86.88 204 LYS A CA 1
ATOM 1623 C C . LYS A 1 204 ? -5.080 9.474 -13.137 1.00 86.88 204 LYS A C 1
ATOM 1625 O O . LYS A 1 204 ? -6.274 9.401 -13.398 1.00 86.88 204 LYS A O 1
ATOM 1630 N N . PRO A 1 205 ? -4.142 8.924 -13.931 1.00 87.19 205 PRO A N 1
ATOM 1631 C CA . PRO A 1 205 ? -4.450 8.396 -15.266 1.00 87.19 205 PRO A CA 1
ATOM 1632 C C . PRO A 1 205 ? -5.356 7.159 -15.276 1.00 87.19 205 PRO A C 1
ATOM 1634 O O . PRO A 1 205 ? -5.867 6.768 -16.318 1.00 87.19 205 PRO A O 1
ATOM 1637 N N . PHE A 1 206 ? -5.503 6.478 -14.138 1.00 89.81 206 PHE A N 1
ATOM 1638 C CA . PHE A 1 206 ? -6.184 5.189 -14.068 1.00 89.81 206 PHE A CA 1
ATOM 1639 C C . PHE A 1 206 ? -7.566 5.350 -13.443 1.00 89.81 206 PHE A C 1
ATOM 1641 O O . PHE A 1 206 ? -7.693 5.330 -12.218 1.00 89.81 206 PHE A O 1
ATOM 1648 N N . THR A 1 207 ? -8.594 5.485 -14.274 1.00 87.62 207 THR A N 1
ATOM 1649 C CA . THR A 1 207 ? -9.980 5.694 -13.835 1.00 87.62 207 THR A CA 1
ATOM 1650 C C . THR A 1 207 ? -10.756 4.384 -13.747 1.00 87.62 207 THR A C 1
ATOM 1652 O O . THR A 1 207 ? -10.659 3.522 -14.616 1.00 87.62 207 THR A O 1
ATOM 1655 N N . CYS A 1 208 ? -11.521 4.227 -12.668 1.00 89.38 208 CYS A N 1
ATOM 1656 C CA . CYS A 1 208 ? -12.482 3.148 -12.507 1.00 89.38 208 CYS A CA 1
ATOM 1657 C C . CYS A 1 208 ? -13.706 3.414 -13.378 1.00 89.38 208 CYS A C 1
ATOM 1659 O O . CYS A 1 208 ? -14.385 4.419 -13.193 1.00 89.38 208 CYS A O 1
ATOM 1661 N N . THR A 1 209 ? -14.014 2.488 -14.279 1.00 87.25 209 THR A N 1
ATOM 1662 C CA . THR A 1 209 ? -15.194 2.576 -15.147 1.00 87.25 209 THR A CA 1
ATOM 1663 C C . THR A 1 209 ? -16.507 2.400 -14.381 1.00 87.25 209 THR A C 1
ATOM 1665 O O . THR A 1 209 ? -17.524 2.924 -14.806 1.00 87.25 209 THR A O 1
ATOM 1668 N N . THR A 1 210 ? -16.494 1.719 -13.229 1.00 85.06 210 THR A N 1
ATOM 1669 C CA . THR A 1 210 ? -17.703 1.440 -12.433 1.00 85.06 210 THR A CA 1
ATOM 1670 C C . THR A 1 210 ? -18.141 2.606 -11.542 1.00 85.06 210 THR A C 1
ATOM 1672 O O . THR A 1 210 ? -19.332 2.783 -11.324 1.00 85.06 210 THR A O 1
ATOM 1675 N N . CYS A 1 211 ? -17.216 3.396 -10.984 1.00 87.44 211 CYS A N 1
ATOM 1676 C CA . CYS A 1 211 ? -17.573 4.501 -10.074 1.00 87.44 211 CYS A CA 1
ATOM 1677 C C . CYS A 1 211 ? -16.850 5.825 -10.348 1.00 87.44 211 CYS A C 1
ATOM 1679 O O . CYS A 1 211 ? -16.880 6.728 -9.511 1.00 87.44 211 CYS A O 1
ATOM 1681 N N . GLY A 1 212 ? -16.134 5.929 -11.469 1.00 85.38 212 GLY A N 1
ATOM 1682 C CA . GLY A 1 212 ? -15.431 7.145 -11.885 1.00 85.38 212 GLY A CA 1
ATOM 1683 C C . GLY A 1 212 ? -14.211 7.517 -11.035 1.00 85.38 212 GLY A C 1
ATOM 1684 O O . GLY A 1 212 ? -13.553 8.516 -11.309 1.00 85.38 212 GLY A O 1
ATOM 1685 N N . LYS A 1 213 ? -13.860 6.739 -10.000 1.00 86.31 213 LYS A N 1
ATOM 1686 C CA . LYS A 1 213 ? -12.708 7.052 -9.139 1.00 86.31 213 LYS A CA 1
ATOM 1687 C C . LYS A 1 213 ? -11.387 6.842 -9.867 1.00 86.31 213 LYS A C 1
ATOM 1689 O O . LYS A 1 213 ? -11.096 5.743 -10.337 1.00 86.31 213 LYS A O 1
ATOM 1694 N N . SER A 1 214 ? -10.550 7.874 -9.869 1.00 89.75 214 SER A N 1
ATOM 1695 C CA . SER A 1 214 ? -9.238 7.840 -10.516 1.00 89.75 214 SER A CA 1
ATOM 1696 C C . SER A 1 214 ? -8.085 7.591 -9.546 1.00 89.75 214 SER A C 1
ATOM 1698 O O . SER A 1 214 ? -8.077 8.029 -8.390 1.00 89.75 214 SER A O 1
ATOM 1700 N N . TYR A 1 215 ? -7.065 6.901 -10.049 1.00 87.75 215 TYR A N 1
ATOM 1701 C CA . TYR A 1 215 ? -5.874 6.482 -9.328 1.00 87.75 215 TYR A CA 1
ATOM 1702 C C . TYR A 1 215 ? -4.613 6.890 -10.080 1.00 87.75 215 TYR A C 1
ATOM 1704 O O . TYR A 1 215 ? -4.537 6.887 -11.305 1.00 87.75 215 TYR A O 1
ATOM 1712 N N . ARG A 1 216 ? -3.569 7.186 -9.312 1.00 84.31 216 ARG A N 1
ATOM 1713 C CA . ARG A 1 216 ? -2.248 7.563 -9.823 1.00 84.31 216 ARG A CA 1
ATOM 1714 C C . ARG A 1 216 ? -1.439 6.388 -10.375 1.00 84.31 216 ARG A C 1
ATOM 1716 O O . ARG A 1 216 ? -0.568 6.557 -11.228 1.00 84.31 216 ARG A O 1
ATOM 1723 N N . GLN A 1 217 ? -1.723 5.192 -9.863 1.00 83.19 217 GLN A N 1
ATOM 1724 C CA . GLN A 1 217 ? -1.044 3.948 -10.206 1.00 83.19 217 GLN A CA 1
ATOM 1725 C C . GLN A 1 217 ? -2.069 2.884 -10.589 1.00 83.19 217 GLN A C 1
ATOM 1727 O O . GLN A 1 217 ? -3.078 2.722 -9.899 1.00 83.19 217 GLN A O 1
ATOM 1732 N N . LYS A 1 218 ? -1.750 2.088 -11.618 1.00 84.94 218 LYS A N 1
ATOM 1733 C CA . LYS A 1 218 ? -2.583 0.971 -12.089 1.00 84.94 218 LYS A CA 1
ATOM 1734 C C . LYS A 1 218 ? -2.923 -0.023 -10.975 1.00 84.94 218 LYS A C 1
ATOM 1736 O O . LYS A 1 218 ? -4.061 -0.458 -10.864 1.00 84.94 218 LYS A O 1
ATOM 1741 N N . MET A 1 219 ? -1.960 -0.338 -10.104 1.00 82.25 219 MET A N 1
ATOM 1742 C CA . MET A 1 219 ? -2.191 -1.235 -8.961 1.00 82.25 219 MET A CA 1
ATOM 1743 C C . MET A 1 219 ? -3.192 -0.667 -7.949 1.00 82.25 219 MET A C 1
ATOM 1745 O O . MET A 1 219 ? -3.932 -1.426 -7.328 1.00 82.25 219 MET A O 1
ATOM 1749 N N . GLY A 1 220 ? -3.257 0.661 -7.813 1.00 86.12 220 GLY A N 1
ATOM 1750 C CA . GLY A 1 220 ? -4.274 1.328 -7.003 1.00 86.12 220 GLY A CA 1
ATOM 1751 C C . GLY A 1 220 ? -5.682 1.086 -7.545 1.00 86.12 220 GLY A C 1
ATOM 1752 O O . GL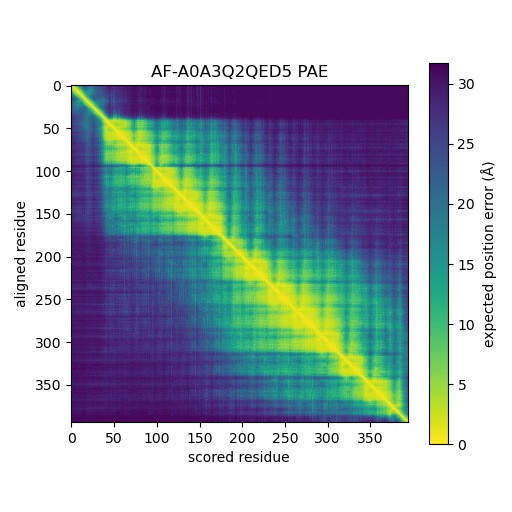Y A 1 220 ? -6.566 0.731 -6.768 1.00 86.12 220 GLY A O 1
ATOM 1753 N N . LEU A 1 221 ? -5.849 1.188 -8.869 1.00 88.50 221 LEU A N 1
ATOM 1754 C CA . LEU A 1 221 ? -7.105 0.877 -9.550 1.00 88.50 221 LEU A CA 1
ATOM 1755 C C . LEU A 1 221 ? -7.470 -0.607 -9.416 1.00 88.50 221 LEU A C 1
ATOM 1757 O O . LEU A 1 221 ? -8.575 -0.909 -8.989 1.00 88.50 221 LEU A O 1
ATOM 1761 N N . ILE A 1 222 ? -6.549 -1.538 -9.693 1.00 85.19 222 ILE A N 1
ATOM 1762 C CA . ILE A 1 222 ? -6.815 -2.989 -9.567 1.00 85.19 222 ILE A CA 1
ATOM 1763 C C . ILE A 1 222 ? -7.274 -3.342 -8.148 1.00 85.19 222 ILE A C 1
ATOM 1765 O O . ILE A 1 222 ? -8.247 -4.067 -7.959 1.00 85.19 222 ILE A O 1
ATOM 1769 N N . ARG A 1 223 ? -6.601 -2.799 -7.128 1.00 83.75 223 ARG A N 1
ATOM 1770 C CA . ARG A 1 223 ? -7.001 -2.996 -5.732 1.00 83.75 223 ARG A CA 1
ATOM 1771 C C . ARG A 1 223 ? -8.386 -2.424 -5.448 1.00 83.75 223 ARG A C 1
ATOM 1773 O O . ARG A 1 223 ? -9.156 -3.044 -4.725 1.00 83.75 223 ARG A O 1
ATOM 1780 N N . HIS A 1 224 ? -8.696 -1.259 -6.005 1.00 86.94 224 HIS A N 1
ATOM 1781 C CA . HIS A 1 224 ? -10.014 -0.661 -5.878 1.00 86.94 224 HIS A CA 1
ATOM 1782 C C . HIS A 1 224 ? -11.109 -1.486 -6.563 1.00 86.94 224 HIS A C 1
ATOM 1784 O O . HIS A 1 224 ? -12.174 -1.643 -5.973 1.00 86.94 224 HIS A O 1
ATOM 1790 N N . MET A 1 225 ? -10.843 -2.074 -7.734 1.00 84.44 225 MET A N 1
ATOM 1791 C CA . MET A 1 225 ? -11.813 -2.916 -8.446 1.00 84.44 225 MET A CA 1
ATOM 1792 C C . MET A 1 225 ? -12.302 -4.099 -7.599 1.00 84.44 225 MET A C 1
ATOM 1794 O O . MET A 1 225 ? -13.473 -4.457 -7.682 1.00 84.44 225 MET A O 1
ATOM 1798 N N . LYS A 1 226 ? -11.473 -4.621 -6.683 1.00 84.00 226 LYS A N 1
ATOM 1799 C CA . LYS A 1 226 ? -11.880 -5.661 -5.715 1.00 84.00 226 LYS A CA 1
ATOM 1800 C C . LYS A 1 226 ? -13.003 -5.227 -4.764 1.00 84.00 226 LYS A C 1
ATOM 1802 O O . LYS A 1 226 ? -13.638 -6.059 -4.121 1.00 84.00 226 LYS A O 1
ATOM 1807 N N . ASN A 1 227 ? -13.252 -3.924 -4.625 1.00 81.94 227 ASN A N 1
ATOM 1808 C CA . ASN A 1 227 ? -14.407 -3.437 -3.874 1.00 81.94 227 ASN A CA 1
ATOM 1809 C C . ASN A 1 227 ? -15.713 -3.638 -4.642 1.00 81.94 227 ASN A C 1
ATOM 1811 O O . ASN A 1 227 ? -16.728 -3.872 -3.995 1.00 81.94 227 ASN A O 1
ATOM 1815 N N . HIS A 1 228 ? -15.674 -3.557 -5.974 1.00 81.75 228 HIS A N 1
ATOM 1816 C CA . HIS A 1 228 ? -16.840 -3.753 -6.831 1.00 81.75 228 HIS A CA 1
ATOM 1817 C C . HIS A 1 228 ? -17.160 -5.233 -7.010 1.00 81.75 228 HIS A C 1
ATOM 1819 O O . HIS A 1 228 ? -18.313 -5.618 -6.882 1.00 81.75 228 HIS A O 1
ATOM 1825 N N . THR A 1 229 ? -16.144 -6.072 -7.220 1.00 81.62 229 THR A N 1
ATOM 1826 C CA . THR A 1 229 ? -16.348 -7.520 -7.390 1.00 81.62 229 THR A CA 1
ATOM 1827 C C . THR A 1 229 ? -16.644 -8.245 -6.078 1.00 81.62 229 THR A C 1
ATOM 1829 O O . THR A 1 229 ? -17.071 -9.391 -6.082 1.00 81.62 229 THR A O 1
ATOM 1832 N N . GLY A 1 230 ? -16.382 -7.610 -4.931 1.00 80.00 230 GLY A N 1
ATOM 1833 C CA . GLY A 1 230 ? -16.542 -8.242 -3.622 1.00 80.00 230 GLY A CA 1
ATOM 1834 C C . GLY A 1 230 ? -15.490 -9.311 -3.305 1.00 80.00 230 GLY A C 1
ATOM 1835 O O . GLY A 1 230 ? -15.491 -9.823 -2.185 1.00 80.00 230 GLY A O 1
ATOM 1836 N N . GLU A 1 231 ? -14.562 -9.593 -4.226 1.00 81.25 231 GLU A N 1
ATOM 1837 C CA . GLU A 1 231 ? -13.514 -10.599 -4.066 1.00 81.25 231 GLU A CA 1
ATOM 1838 C C . GLU A 1 231 ? -12.696 -10.367 -2.795 1.00 81.25 231 GLU A C 1
ATOM 1840 O O . GLU A 1 231 ? -12.076 -9.315 -2.588 1.00 81.25 231 GLU A O 1
ATOM 1845 N N . LYS A 1 232 ? -12.647 -11.397 -1.951 1.00 86.19 232 LYS A N 1
ATOM 1846 C CA . LYS A 1 232 ? -11.874 -11.426 -0.708 1.00 86.19 232 LYS A CA 1
ATOM 1847 C C . LYS A 1 232 ? -10.948 -12.646 -0.713 1.00 86.19 232 LYS A C 1
ATOM 1849 O O . LYS A 1 232 ? -11.251 -13.629 -0.048 1.00 86.19 232 LYS A O 1
ATOM 1854 N N . PRO A 1 233 ? -9.818 -12.592 -1.443 1.00 85.62 233 PRO A N 1
ATOM 1855 C CA . PRO A 1 233 ? -8.970 -13.767 -1.667 1.00 85.62 233 PRO A CA 1
ATOM 1856 C C . PRO A 1 233 ? -8.265 -14.293 -0.411 1.00 85.62 233 PRO A C 1
ATOM 1858 O O . PRO A 1 233 ? -7.652 -15.352 -0.452 1.00 85.62 233 PRO A O 1
ATOM 1861 N N . PHE A 1 234 ? -8.267 -13.527 0.682 1.00 89.44 234 PHE A N 1
ATOM 1862 C CA . PHE A 1 234 ? -7.501 -13.838 1.884 1.00 89.44 234 PHE A CA 1
ATOM 1863 C C . PHE A 1 234 ? -8.444 -14.194 3.029 1.00 89.44 234 PHE A C 1
ATOM 1865 O O . PHE A 1 234 ? -8.981 -13.300 3.684 1.00 89.44 234 PHE A O 1
ATOM 1872 N N . SER A 1 235 ? -8.642 -15.484 3.274 1.00 89.44 235 SER A N 1
ATOM 1873 C CA . SER A 1 235 ? -9.502 -15.998 4.339 1.00 89.44 235 SER A CA 1
ATOM 1874 C C . SER A 1 235 ? -8.726 -16.303 5.622 1.00 89.44 235 SER A C 1
ATOM 1876 O O . SER A 1 235 ? -7.575 -16.736 5.605 1.00 89.44 235 SER A O 1
ATOM 1878 N N . CYS A 1 236 ? -9.368 -16.043 6.758 1.00 91.56 236 CYS A N 1
ATOM 1879 C CA . CYS A 1 236 ? -8.914 -16.469 8.071 1.00 91.56 236 CYS A CA 1
ATOM 1880 C C . CYS A 1 236 ? -9.376 -17.903 8.316 1.00 91.56 236 CYS A C 1
ATOM 1882 O O . CYS A 1 236 ? -10.576 -18.170 8.308 1.00 91.56 236 CYS A O 1
ATOM 1884 N N . THR A 1 237 ? -8.439 -18.810 8.574 1.00 89.38 237 THR A N 1
ATOM 1885 C CA . THR A 1 237 ? -8.745 -20.215 8.873 1.00 89.38 237 THR A CA 1
ATOM 1886 C C . THR A 1 237 ? -9.402 -20.391 10.242 1.00 89.38 237 THR A C 1
ATOM 1888 O O . THR A 1 237 ? -10.179 -21.317 10.422 1.00 89.38 237 THR A O 1
ATOM 1891 N N . THR A 1 238 ? -9.158 -19.481 11.192 1.00 88.25 238 THR A N 1
ATOM 1892 C CA . THR A 1 238 ? -9.693 -19.573 12.560 1.00 88.25 238 THR A CA 1
ATOM 1893 C C . THR A 1 238 ? -11.167 -19.175 12.669 1.00 88.25 238 THR A C 1
ATOM 1895 O O . THR A 1 238 ? -11.888 -19.740 13.480 1.00 88.25 238 THR A O 1
ATOM 1898 N N . CYS A 1 239 ? -11.641 -18.190 11.895 1.00 89.94 239 CYS A N 1
ATOM 1899 C CA . CYS A 1 239 ? -13.029 -17.707 11.998 1.00 89.94 239 CYS A CA 1
ATOM 1900 C C . CYS A 1 239 ? -13.754 -17.529 10.655 1.00 89.94 239 CYS A C 1
ATOM 1902 O O . CYS A 1 239 ? -14.812 -16.901 10.606 1.00 89.94 239 CYS A O 1
ATOM 1904 N N . GLY A 1 240 ? -13.169 -17.994 9.548 1.00 86.06 240 GLY A N 1
ATOM 1905 C CA . GLY A 1 240 ? -13.755 -17.934 8.202 1.00 86.06 240 GLY A CA 1
ATOM 1906 C C . GLY A 1 240 ? -13.834 -16.532 7.579 1.00 86.06 240 GLY A C 1
ATOM 1907 O O . GLY A 1 240 ? -14.183 -16.383 6.405 1.00 86.06 240 GLY A O 1
ATOM 1908 N N . LYS A 1 241 ? -13.499 -15.467 8.321 1.00 87.56 241 LYS A N 1
ATOM 1909 C CA . LYS A 1 241 ? -13.579 -14.089 7.814 1.00 87.56 241 LYS A CA 1
ATOM 1910 C C . LYS A 1 241 ? -12.596 -13.861 6.675 1.00 87.56 241 LYS A C 1
ATOM 1912 O O . LYS A 1 241 ? -11.410 -14.148 6.796 1.00 87.56 241 LYS A O 1
ATOM 1917 N N . SER A 1 242 ? -13.093 -13.276 5.589 1.00 89.88 242 SER A N 1
ATOM 1918 C CA . SER A 1 242 ? -12.309 -13.046 4.375 1.00 89.88 242 SER A CA 1
ATOM 1919 C C . SER A 1 242 ? -12.037 -11.563 4.115 1.00 89.88 242 SER A C 1
ATOM 1921 O O . SER A 1 242 ? -12.876 -10.688 4.364 1.00 89.88 242 SER A O 1
ATOM 1923 N N . TYR A 1 243 ? -10.849 -11.285 3.584 1.00 88.00 243 TYR A N 1
ATOM 1924 C CA . TYR A 1 243 ? -10.264 -9.962 3.405 1.00 88.00 243 TYR A CA 1
ATOM 1925 C C . TYR A 1 243 ? -9.793 -9.756 1.964 1.00 88.00 243 TYR A C 1
ATOM 1927 O O . TYR A 1 243 ? -9.364 -10.680 1.275 1.00 88.00 243 TYR A O 1
ATOM 1935 N N . ARG A 1 244 ? -9.838 -8.500 1.507 1.00 83.81 244 ARG A N 1
ATOM 1936 C CA . ARG A 1 244 ? -9.399 -8.104 0.155 1.00 83.81 244 ARG A CA 1
ATOM 1937 C C . ARG A 1 244 ? -7.882 -7.960 0.032 1.00 83.81 244 ARG A C 1
ATOM 1939 O O . ARG A 1 244 ? -7.328 -8.050 -1.063 1.00 83.81 244 ARG A O 1
ATOM 1946 N N . GLU A 1 245 ? -7.216 -7.722 1.160 1.00 84.06 245 GLU A N 1
ATOM 1947 C CA . GLU A 1 245 ? -5.780 -7.466 1.252 1.00 84.06 245 GLU A CA 1
ATOM 1948 C C . GLU A 1 245 ? -5.132 -8.374 2.298 1.00 84.06 245 GLU A C 1
ATOM 1950 O O . GLU A 1 245 ? -5.658 -8.537 3.399 1.00 84.06 245 GLU A O 1
ATOM 1955 N N . LYS A 1 246 ? -3.938 -8.892 1.983 1.00 86.62 246 LYS A N 1
ATOM 1956 C CA . LYS A 1 246 ? -3.154 -9.736 2.896 1.00 86.62 246 LYS A CA 1
ATOM 1957 C C . LYS A 1 246 ? -2.830 -9.026 4.214 1.00 86.62 246 LYS A C 1
ATOM 1959 O O . LYS A 1 246 ? -2.881 -9.644 5.267 1.00 86.62 246 LYS A O 1
ATOM 1964 N N . VAL A 1 247 ? -2.535 -7.724 4.168 1.00 86.06 247 VAL A N 1
ATOM 1965 C CA . VAL A 1 247 ? -2.248 -6.924 5.374 1.00 86.06 247 VAL A CA 1
ATOM 1966 C C . VAL A 1 247 ? -3.462 -6.870 6.302 1.00 86.06 247 VAL A C 1
ATOM 1968 O O . VAL A 1 247 ? -3.304 -6.980 7.511 1.00 86.06 247 VAL A O 1
ATOM 1971 N N . ALA A 1 248 ? -4.673 -6.766 5.748 1.00 88.50 248 ALA A N 1
ATOM 1972 C CA . ALA A 1 248 ? -5.897 -6.764 6.542 1.00 88.50 248 ALA A CA 1
ATOM 1973 C C . ALA A 1 248 ? -6.154 -8.126 7.208 1.00 88.50 248 ALA A C 1
ATOM 1975 O O . ALA A 1 248 ? -6.593 -8.153 8.356 1.00 88.50 248 ALA A O 1
ATOM 1976 N N . LEU A 1 249 ? -5.828 -9.233 6.525 1.00 91.31 249 LEU A N 1
ATOM 1977 C CA . LEU A 1 249 ? -5.846 -10.564 7.133 1.00 91.31 249 LEU A CA 1
ATOM 1978 C C . LEU A 1 249 ? -4.827 -10.660 8.278 1.00 91.31 249 LEU A C 1
ATOM 1980 O O . LEU A 1 249 ? -5.200 -11.065 9.369 1.00 91.31 249 LEU A O 1
ATOM 1984 N N . ILE A 1 250 ? -3.574 -10.237 8.074 1.00 89.19 250 ILE A N 1
ATOM 1985 C CA . ILE A 1 250 ? -2.537 -10.263 9.126 1.00 89.19 250 ILE A CA 1
ATOM 1986 C C . ILE A 1 250 ? -2.973 -9.440 10.347 1.00 89.19 250 ILE A C 1
ATOM 1988 O O . ILE A 1 250 ? -2.917 -9.921 11.474 1.00 89.19 250 ILE A O 1
ATOM 1992 N N . ASP A 1 251 ? -3.462 -8.220 10.129 1.00 88.44 251 ASP A N 1
ATOM 1993 C CA . ASP A 1 251 ? -3.985 -7.364 11.198 1.00 88.44 251 ASP A CA 1
ATOM 1994 C C . ASP A 1 251 ? -5.164 -8.002 11.943 1.00 88.44 251 ASP A C 1
ATOM 1996 O O . ASP A 1 251 ? -5.342 -7.764 13.137 1.00 88.44 251 ASP A O 1
ATOM 2000 N N . HIS A 1 252 ? -5.989 -8.782 11.246 1.00 90.69 252 HIS A N 1
ATOM 2001 C CA . HIS A 1 252 ? -7.071 -9.533 11.864 1.00 90.69 252 HIS A CA 1
ATOM 2002 C C . HIS A 1 252 ? -6.566 -10.752 12.640 1.00 90.69 252 HIS A C 1
ATOM 2004 O O . HIS A 1 252 ? -7.055 -10.989 13.741 1.00 90.69 252 HIS A O 1
ATOM 2010 N N . LEU A 1 253 ? -5.576 -11.489 12.135 1.00 90.25 253 LEU A N 1
ATOM 2011 C CA . LEU A 1 253 ? -4.995 -12.633 12.845 1.00 90.25 253 LEU A CA 1
ATOM 2012 C C . LEU A 1 253 ? -4.438 -12.224 14.216 1.00 90.25 253 LEU A C 1
ATOM 2014 O O . LEU A 1 253 ? -4.595 -12.970 15.178 1.00 90.25 253 LEU A O 1
ATOM 2018 N N . ARG A 1 254 ? -3.936 -10.988 14.356 1.00 90.88 254 ARG A N 1
ATOM 2019 C CA . ARG A 1 254 ? -3.547 -10.417 15.662 1.00 90.88 254 ARG A CA 1
ATOM 2020 C C . ARG A 1 254 ? -4.681 -10.362 16.691 1.00 90.88 254 ARG A C 1
ATOM 2022 O O . ARG A 1 254 ? -4.418 -10.309 17.885 1.00 90.88 254 ARG A O 1
ATOM 2029 N N . THR A 1 255 ? -5.945 -10.368 16.261 1.00 89.44 255 THR A N 1
ATOM 2030 C CA . THR A 1 255 ? -7.097 -10.437 17.181 1.00 89.44 255 THR A CA 1
ATOM 2031 C C . THR A 1 255 ? -7.318 -11.832 17.757 1.00 89.44 255 THR A C 1
ATOM 2033 O O . THR A 1 255 ? -7.903 -11.939 18.828 1.00 89.44 255 THR A O 1
ATOM 2036 N N . HIS A 1 256 ? -6.826 -12.874 17.082 1.00 88.50 256 HIS A N 1
ATOM 2037 C CA . HIS A 1 256 ? -6.850 -14.247 17.582 1.00 88.50 256 HIS A CA 1
ATOM 2038 C C . HIS A 1 256 ? -5.633 -14.538 18.456 1.00 88.50 256 HIS A C 1
ATOM 2040 O O . HIS A 1 256 ? -5.775 -15.099 19.534 1.00 88.50 256 HIS A O 1
ATOM 2046 N N . THR A 1 257 ? -4.446 -14.120 18.015 1.00 88.88 257 THR A N 1
ATOM 2047 C CA . THR A 1 257 ? -3.195 -14.380 18.743 1.00 88.88 257 THR A CA 1
ATOM 2048 C C . THR A 1 257 ? -2.980 -13.440 19.928 1.00 88.88 257 THR A C 1
ATOM 2050 O O . THR A 1 257 ? -2.145 -13.709 20.782 1.00 88.88 257 THR A O 1
ATOM 2053 N N . GLY A 1 258 ? -3.683 -12.304 19.970 1.00 88.44 258 GLY A N 1
ATOM 2054 C CA . GLY A 1 258 ? -3.457 -11.257 20.968 1.00 88.44 258 GLY A CA 1
ATOM 2055 C C . GLY A 1 258 ? -2.147 -10.484 20.772 1.00 88.44 258 GLY A C 1
ATOM 2056 O O . GLY A 1 258 ? -1.811 -9.644 21.608 1.00 88.44 258 GLY A O 1
ATOM 2057 N N . GLU A 1 259 ? -1.421 -10.728 19.675 1.00 90.12 259 GLU A N 1
ATOM 2058 C CA . GLU A 1 259 ? -0.133 -10.103 19.386 1.00 90.12 259 GLU A CA 1
ATOM 2059 C C . GLU A 1 259 ? -0.274 -8.577 19.261 1.00 90.12 259 GLU A C 1
ATOM 2061 O O . GLU A 1 259 ? -1.077 -8.044 18.482 1.00 90.12 259 GLU A O 1
ATOM 2066 N N . LYS A 1 260 ? 0.542 -7.850 20.028 1.00 91.88 260 LYS A N 1
ATOM 2067 C CA . LYS A 1 260 ? 0.552 -6.384 20.073 1.00 91.88 260 LYS A CA 1
ATOM 2068 C C . LYS A 1 260 ? 1.971 -5.856 19.833 1.00 91.88 260 LYS A C 1
ATOM 2070 O O . LYS A 1 260 ? 2.620 -5.443 20.786 1.00 91.88 260 LYS A O 1
ATOM 2075 N N . PRO A 1 261 ? 2.450 -5.830 18.575 1.00 89.38 261 PRO A N 1
ATOM 2076 C CA . PRO A 1 261 ? 3.852 -5.524 18.266 1.00 89.38 261 PRO A CA 1
ATOM 2077 C C . PRO A 1 261 ? 4.277 -4.082 18.563 1.00 89.38 261 PRO A C 1
ATOM 2079 O O . PRO A 1 261 ? 5.458 -3.756 18.500 1.00 89.38 261 PRO A O 1
ATOM 2082 N N . PHE A 1 262 ? 3.319 -3.180 18.783 1.00 92.50 262 PHE A N 1
ATOM 2083 C CA . PHE A 1 262 ? 3.582 -1.749 18.877 1.00 92.50 262 PHE A CA 1
ATOM 2084 C C . PHE A 1 262 ? 3.479 -1.282 20.325 1.00 92.50 262 PHE A C 1
ATOM 2086 O O . PHE A 1 262 ? 2.384 -0.976 20.801 1.00 92.50 262 PHE A O 1
ATOM 2093 N N . THR A 1 263 ? 4.620 -1.199 20.999 1.00 92.25 263 THR A N 1
ATOM 2094 C CA . THR A 1 263 ? 4.719 -0.813 22.411 1.00 92.25 263 THR A CA 1
ATOM 2095 C C . THR A 1 263 ? 4.933 0.689 22.575 1.00 92.25 263 THR A C 1
ATOM 2097 O O . THR A 1 263 ? 5.738 1.302 21.874 1.00 92.25 263 THR A O 1
ATOM 2100 N N . CYS A 1 264 ? 4.202 1.294 23.508 1.00 93.00 264 CYS A N 1
ATOM 2101 C CA . CYS A 1 264 ? 4.416 2.663 23.954 1.00 93.00 264 CYS A CA 1
ATOM 2102 C C . CYS A 1 264 ? 5.654 2.732 24.845 1.00 93.00 264 CYS A C 1
ATOM 2104 O O . CYS A 1 264 ? 5.683 2.106 25.901 1.00 93.00 264 CYS A O 1
ATOM 2106 N N . SER A 1 265 ? 6.638 3.537 24.450 1.00 90.62 265 SER A N 1
ATOM 2107 C CA . SER A 1 265 ? 7.852 3.760 25.239 1.00 90.62 265 SER A CA 1
ATOM 2108 C C . SER A 1 265 ? 7.584 4.475 26.567 1.00 90.62 265 SER A C 1
ATOM 2110 O O . SER A 1 265 ? 8.304 4.247 27.526 1.00 90.62 265 SER A O 1
ATOM 2112 N N . THR A 1 266 ? 6.539 5.306 26.647 1.00 88.75 266 THR A N 1
ATOM 2113 C CA . THR A 1 266 ? 6.235 6.106 27.846 1.00 88.75 266 THR A CA 1
ATOM 2114 C C . THR A 1 266 ? 5.517 5.320 28.945 1.00 88.75 266 THR A C 1
ATOM 2116 O O . THR A 1 266 ? 5.749 5.571 30.118 1.00 88.75 266 THR A O 1
ATOM 2119 N N . CYS A 1 267 ? 4.621 4.386 28.603 1.00 91.56 267 CYS A N 1
ATOM 2120 C CA . CYS A 1 267 ? 3.801 3.680 29.605 1.00 91.56 267 CYS A CA 1
ATOM 2121 C C . CYS A 1 267 ? 3.735 2.156 29.421 1.00 91.56 267 CYS A C 1
ATOM 2123 O O . CYS A 1 267 ? 2.897 1.499 30.036 1.00 91.56 267 CYS A O 1
ATOM 2125 N N . GLY A 1 268 ? 4.536 1.590 28.513 1.00 89.31 268 GLY A N 1
ATOM 2126 C CA . GLY A 1 268 ? 4.604 0.147 28.252 1.00 89.31 268 GLY A CA 1
ATOM 2127 C C . GLY A 1 268 ? 3.368 -0.462 27.575 1.00 89.31 268 GLY A C 1
ATOM 2128 O O . GLY A 1 268 ? 3.380 -1.632 27.189 1.00 89.31 268 GLY A O 1
ATOM 2129 N N . LYS A 1 269 ? 2.282 0.302 27.381 1.00 90.75 269 LYS A N 1
ATOM 2130 C CA . LYS A 1 269 ? 1.060 -0.209 26.745 1.00 90.75 269 LYS A CA 1
ATOM 2131 C C . LYS A 1 269 ? 1.320 -0.605 25.298 1.00 90.75 269 LYS A C 1
ATOM 2133 O O . LYS A 1 269 ? 1.831 0.181 24.505 1.00 90.75 269 LYS A O 1
ATOM 2138 N N . SER A 1 270 ? 0.907 -1.820 24.957 1.00 91.88 270 SER A N 1
ATOM 2139 C CA . SER A 1 270 ? 1.112 -2.402 23.632 1.00 91.88 270 SER A CA 1
ATOM 2140 C C . SER A 1 270 ? -0.172 -2.407 22.804 1.00 91.88 270 SER A C 1
ATOM 2142 O O . SER A 1 270 ? -1.275 -2.593 23.328 1.00 91.88 270 SER A O 1
ATOM 2144 N N . TYR A 1 271 ? -0.032 -2.221 21.492 1.00 90.31 271 TYR A N 1
ATOM 2145 C CA . TYR A 1 271 ? -1.133 -2.115 20.537 1.00 90.31 271 TYR A CA 1
ATOM 2146 C C . TYR A 1 271 ? -0.934 -3.048 19.340 1.00 90.31 271 TYR A C 1
ATOM 2148 O O . TYR A 1 271 ? 0.179 -3.269 18.872 1.00 90.31 271 TYR A O 1
ATOM 2156 N N . ALA A 1 272 ? -2.041 -3.557 18.791 1.00 88.06 272 ALA A N 1
ATOM 2157 C CA . ALA A 1 272 ? -2.027 -4.431 17.613 1.00 88.06 272 ALA A CA 1
ATOM 2158 C C . ALA A 1 272 ? -1.742 -3.677 16.301 1.00 88.06 272 ALA A C 1
ATOM 2160 O O . ALA A 1 272 ? -1.385 -4.289 15.292 1.00 88.06 272 ALA A O 1
ATOM 2161 N N . LYS A 1 273 ? -1.914 -2.346 16.292 1.00 87.56 273 LYS A N 1
ATOM 2162 C CA . LYS A 1 273 ? -1.739 -1.491 15.110 1.00 87.56 273 LYS A CA 1
ATOM 2163 C C . LYS A 1 273 ? -0.947 -0.230 15.442 1.00 87.56 273 LYS A C 1
ATOM 2165 O O . LYS A 1 273 ? -1.212 0.435 16.443 1.00 87.56 273 LYS A O 1
ATOM 2170 N N . LYS A 1 274 ? -0.044 0.151 14.533 1.00 87.56 274 LYS A N 1
ATOM 2171 C CA . LYS A 1 274 ? 0.834 1.323 14.680 1.00 87.56 274 LYS A CA 1
ATOM 2172 C C . LYS A 1 274 ? 0.069 2.634 14.864 1.00 87.56 274 LYS A C 1
ATOM 2174 O O . LYS A 1 274 ? 0.440 3.448 15.698 1.00 87.56 274 LYS A O 1
ATOM 2179 N N . PHE A 1 275 ? -1.006 2.857 14.105 1.00 85.62 275 PHE A N 1
ATOM 2180 C CA . PHE A 1 275 ? -1.768 4.106 14.221 1.00 85.62 275 PHE A CA 1
ATOM 2181 C C . PHE A 1 275 ? -2.446 4.245 15.591 1.00 85.62 275 PHE A C 1
ATOM 2183 O O . PHE A 1 275 ? -2.579 5.355 16.093 1.00 85.62 275 PHE A O 1
ATOM 2190 N N . THR A 1 276 ? -2.853 3.131 16.209 1.00 89.69 276 THR A N 1
ATOM 2191 C CA . THR A 1 276 ? -3.453 3.138 17.547 1.00 89.69 276 THR A CA 1
ATOM 2192 C C . THR A 1 276 ? -2.422 3.552 18.586 1.00 89.69 276 THR A C 1
ATOM 2194 O O . THR A 1 276 ? -2.741 4.368 19.445 1.00 89.69 276 THR A O 1
ATOM 2197 N N . LEU A 1 277 ? -1.178 3.077 18.446 1.00 91.12 277 LEU A N 1
ATOM 2198 C CA . LEU A 1 277 ? -0.059 3.574 19.240 1.00 91.12 277 LEU A CA 1
ATOM 2199 C C . LEU A 1 277 ? 0.143 5.081 19.018 1.00 91.12 277 LEU A C 1
ATOM 220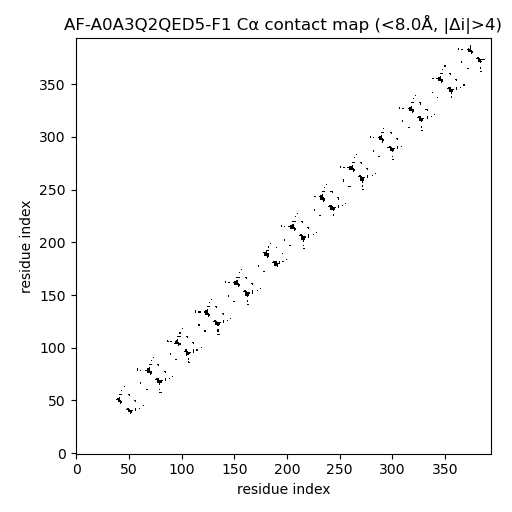1 O O . LEU A 1 277 ? 0.217 5.811 19.992 1.00 91.12 277 LEU A O 1
ATOM 2205 N N . ILE A 1 278 ? 0.157 5.576 17.775 1.00 88.38 278 ILE A N 1
ATOM 2206 C CA . ILE A 1 278 ? 0.319 7.020 17.495 1.00 88.38 278 ILE A CA 1
ATOM 2207 C C . ILE A 1 278 ? -0.784 7.854 18.167 1.00 88.38 278 ILE A C 1
ATOM 2209 O O . ILE A 1 278 ? -0.493 8.876 18.782 1.00 88.38 278 ILE A O 1
ATOM 2213 N N . TYR A 1 279 ? -2.049 7.432 18.088 1.00 88.56 279 TYR A N 1
ATOM 2214 C CA . TYR A 1 279 ? -3.141 8.135 18.771 1.00 88.56 279 TYR A CA 1
ATOM 2215 C C . TYR A 1 279 ? -3.025 8.064 20.287 1.00 88.56 279 TYR A C 1
ATOM 2217 O O . TYR A 1 279 ? -3.367 9.030 20.963 1.00 88.56 279 TYR A O 1
ATOM 2225 N N . HIS A 1 280 ? -2.538 6.945 20.813 1.00 90.62 280 HIS A N 1
ATOM 2226 C CA . HIS A 1 280 ? -2.237 6.832 22.225 1.00 90.62 280 HIS A CA 1
ATOM 2227 C C . HIS A 1 280 ? -1.078 7.748 22.637 1.00 90.62 280 HIS A C 1
ATOM 2229 O O . HIS A 1 280 ? -1.188 8.406 23.659 1.00 90.62 280 HIS A O 1
ATOM 2235 N N . MET A 1 281 ? -0.016 7.884 21.840 1.00 89.44 281 MET A N 1
ATOM 2236 C CA . MET A 1 281 ? 1.090 8.795 22.162 1.00 89.44 281 MET A CA 1
ATOM 2237 C C . MET A 1 281 ? 0.612 10.240 22.356 1.00 89.44 281 MET A C 1
ATOM 2239 O O . MET A 1 281 ? 1.119 10.936 23.230 1.00 89.44 281 MET A O 1
ATOM 2243 N N . ARG A 1 282 ? -0.434 10.661 21.634 1.00 89.94 282 ARG A N 1
ATOM 2244 C CA . ARG A 1 282 ? -1.055 11.986 21.810 1.00 89.94 282 ARG A CA 1
ATOM 2245 C C . ARG A 1 282 ? -1.699 12.197 23.181 1.00 89.94 282 ARG A C 1
ATOM 2247 O O . ARG A 1 282 ? -1.922 13.338 23.564 1.00 89.94 282 ARG A O 1
ATOM 2254 N N . THR A 1 283 ? -2.010 11.135 23.929 1.00 88.75 283 THR A N 1
ATOM 2255 C CA . THR A 1 283 ? -2.496 11.277 25.312 1.00 88.75 283 THR A CA 1
ATOM 2256 C C . THR A 1 283 ? -1.377 11.634 26.280 1.00 88.75 283 THR A C 1
ATOM 2258 O O . THR A 1 283 ? -1.668 12.200 27.323 1.00 88.75 283 THR A O 1
ATOM 2261 N N . HIS A 1 284 ? -0.124 11.316 25.940 1.00 88.12 284 HIS A N 1
ATOM 2262 C CA . HIS A 1 284 ? 1.047 11.702 26.734 1.00 88.12 284 HIS A CA 1
ATOM 2263 C C . HIS A 1 284 ? 1.535 13.098 26.364 1.00 88.12 284 HIS A C 1
ATOM 2265 O O . HIS A 1 284 ? 1.828 13.894 27.242 1.00 88.12 284 HIS A O 1
ATOM 2271 N N . THR A 1 285 ? 1.587 13.412 25.067 1.00 87.62 285 THR A N 1
ATOM 2272 C CA . THR A 1 285 ? 2.075 14.719 24.597 1.00 87.62 285 THR A CA 1
ATOM 2273 C C . THR A 1 285 ? 1.033 15.832 24.697 1.00 87.62 285 THR A C 1
ATOM 2275 O O . THR A 1 285 ? 1.372 17.002 24.579 1.00 87.62 285 THR A O 1
ATOM 2278 N N . GLY A 1 286 ? -0.249 15.488 24.855 1.00 86.75 286 GLY A N 1
ATOM 2279 C CA . GLY A 1 286 ? -1.347 16.456 24.838 1.00 86.75 286 GLY A CA 1
ATOM 2280 C C . GLY A 1 286 ? -1.634 17.055 23.456 1.00 86.75 286 GLY A C 1
ATOM 2281 O O . GLY A 1 286 ? -2.498 17.923 23.342 1.00 86.75 286 GLY A O 1
ATOM 2282 N N . GLU A 1 287 ? -0.964 16.591 22.394 1.00 87.75 287 GLU A N 1
ATOM 2283 C CA . GLU A 1 287 ? -1.150 17.107 21.038 1.00 87.75 287 GLU A CA 1
ATOM 2284 C C . GLU A 1 287 ? -2.590 16.913 20.543 1.00 87.75 287 GLU A C 1
ATOM 2286 O O . GLU A 1 287 ? -3.106 15.792 20.433 1.00 87.75 287 GLU A O 1
ATOM 2291 N N . LYS A 1 288 ? -3.222 18.018 20.141 1.00 90.00 288 LYS A N 1
ATOM 2292 C CA . LYS A 1 288 ? -4.566 18.041 19.552 1.00 90.00 288 LYS A CA 1
ATOM 2293 C C . LYS A 1 288 ? -4.534 18.716 18.174 1.00 90.00 288 LYS A C 1
ATOM 2295 O O . LYS A 1 288 ? -4.901 19.880 18.066 1.00 90.00 288 LYS A O 1
ATOM 2300 N N . PRO A 1 289 ? -4.112 18.007 17.108 1.00 87.44 289 PRO A N 1
ATOM 2301 C CA . PRO A 1 289 ? -3.846 18.622 15.801 1.00 87.44 289 PRO A CA 1
ATOM 2302 C C . PRO A 1 289 ? -5.087 19.114 15.047 1.00 87.44 289 PRO A C 1
ATOM 2304 O O . PRO A 1 289 ? -4.960 19.711 13.982 1.00 87.44 289 PRO A O 1
ATOM 2307 N N . PHE A 1 290 ? -6.288 18.776 15.517 1.00 90.38 290 PHE A N 1
ATOM 2308 C CA . PHE A 1 290 ? -7.528 19.034 14.793 1.00 90.38 290 PHE A CA 1
ATOM 2309 C C . PHE A 1 290 ? -8.352 20.082 15.529 1.00 90.38 290 PHE A C 1
ATOM 2311 O O . PHE A 1 290 ? -9.078 19.737 16.456 1.00 90.38 290 PHE A O 1
ATOM 2318 N N . THR A 1 291 ? -8.249 21.335 15.102 1.00 89.06 291 THR A N 1
ATOM 2319 C CA . THR A 1 291 ? -8.948 22.468 15.718 1.00 89.06 291 THR A CA 1
ATOM 2320 C C . THR A 1 291 ? -10.264 22.761 15.004 1.00 89.06 291 THR A C 1
ATOM 2322 O O . THR A 1 291 ? -10.325 22.786 13.774 1.00 89.06 291 THR A O 1
ATOM 2325 N N . CYS A 1 292 ? -11.324 22.976 15.779 1.00 89.19 292 CYS A N 1
ATOM 2326 C CA . CYS A 1 292 ? -12.591 23.504 15.301 1.00 89.19 292 CYS A CA 1
ATOM 2327 C C . CYS A 1 292 ? -12.442 24.997 15.019 1.00 89.19 292 CYS A C 1
ATOM 2329 O O . CYS A 1 292 ? -12.127 25.769 15.919 1.00 89.19 292 CYS A O 1
ATOM 2331 N N . THR A 1 293 ? -12.696 25.415 13.783 1.00 88.31 293 THR A N 1
ATOM 2332 C CA . THR A 1 293 ? -12.619 26.830 13.397 1.00 88.31 293 THR A CA 1
ATOM 2333 C C . THR A 1 293 ? -13.763 27.663 13.974 1.00 88.31 293 THR A C 1
ATOM 2335 O O . THR A 1 293 ? -13.613 28.869 14.099 1.00 88.31 293 THR A O 1
ATOM 2338 N N . ALA A 1 294 ? -14.885 27.036 14.344 1.00 84.75 294 ALA A N 1
ATOM 2339 C CA . ALA A 1 294 ? -16.058 27.735 14.866 1.00 84.75 294 ALA A CA 1
ATOM 2340 C C . ALA A 1 294 ? -15.958 28.078 16.364 1.00 84.75 294 ALA A C 1
ATOM 2342 O O . ALA A 1 294 ? -16.499 29.090 16.787 1.00 84.75 294 ALA A O 1
ATOM 2343 N N . CYS A 1 295 ? -15.288 27.253 17.177 1.00 88.56 295 CYS A N 1
ATOM 2344 C CA . CYS A 1 295 ? -15.205 27.461 18.633 1.00 88.56 295 CYS A CA 1
ATOM 2345 C C . CYS A 1 295 ? -13.795 27.312 19.222 1.00 88.56 295 CYS A C 1
ATOM 2347 O O . CYS A 1 295 ? -13.627 27.339 20.439 1.00 88.56 295 CYS A O 1
ATOM 2349 N N . GLY A 1 296 ? -12.778 27.084 18.387 1.00 85.75 296 GLY A N 1
ATOM 2350 C CA . GLY A 1 296 ? -11.388 26.924 18.819 1.00 85.75 296 GLY A CA 1
ATOM 2351 C C . GLY A 1 296 ? -11.079 25.609 19.542 1.00 85.75 296 GLY A C 1
ATOM 2352 O O . GLY A 1 296 ? -9.922 25.363 19.876 1.00 85.75 296 GLY A O 1
ATOM 2353 N N . MET A 1 297 ? -12.063 24.729 19.775 1.00 87.19 297 MET A N 1
ATOM 2354 C CA . MET A 1 297 ? -11.814 23.453 20.450 1.00 87.19 297 MET A CA 1
ATOM 2355 C C . MET A 1 297 ? -10.949 22.521 19.604 1.00 87.19 297 MET A C 1
ATOM 2357 O O . MET A 1 297 ? -11.272 22.210 18.456 1.00 87.19 297 MET A O 1
ATOM 2361 N N . SER A 1 298 ? -9.880 22.009 20.209 1.00 88.75 298 SER A N 1
ATOM 2362 C CA . SER A 1 298 ? -8.962 21.075 19.560 1.00 88.75 298 SER A CA 1
ATOM 2363 C C . SER A 1 298 ? -9.214 19.626 19.967 1.00 88.75 298 SER A C 1
ATOM 2365 O O . SER A 1 298 ? -9.566 19.320 21.108 1.00 88.75 298 SER A O 1
ATOM 2367 N N . PHE A 1 299 ? -8.969 18.708 19.034 1.00 87.12 299 PHE A N 1
ATOM 2368 C CA . PHE A 1 299 ? -9.176 17.271 19.189 1.00 87.12 299 PHE A CA 1
ATOM 2369 C C . PHE A 1 299 ? -7.928 16.476 18.796 1.00 87.12 299 PHE A C 1
ATOM 2371 O O . PHE A 1 299 ? -7.172 16.842 17.895 1.00 87.12 299 PHE A O 1
ATOM 2378 N N . THR A 1 300 ? -7.735 15.323 19.440 1.00 85.56 300 THR A N 1
ATOM 2379 C CA . THR A 1 300 ? -6.620 14.402 19.153 1.00 85.56 300 THR A CA 1
ATOM 2380 C C . THR A 1 300 ? -6.815 13.618 17.852 1.00 85.56 300 THR A C 1
ATOM 2382 O O . THR A 1 300 ? -5.847 13.109 17.281 1.00 85.56 300 THR A O 1
ATOM 2385 N N . GLN A 1 301 ? -8.057 13.503 17.363 1.00 85.50 301 GLN A N 1
ATOM 2386 C CA . GLN A 1 301 ? -8.415 12.749 16.159 1.00 85.50 301 GLN A CA 1
ATOM 2387 C C . GLN A 1 301 ? -9.458 13.494 15.322 1.00 85.50 301 GLN A C 1
ATOM 2389 O O . GLN A 1 301 ? -10.389 14.091 15.859 1.00 85.50 301 GLN A O 1
ATOM 2394 N N . ARG A 1 302 ? -9.352 13.374 13.991 1.00 85.56 302 ARG A N 1
ATOM 2395 C CA . ARG A 1 302 ? -10.273 14.007 13.033 1.00 85.56 302 ARG A CA 1
ATOM 2396 C C . ARG A 1 302 ? -11.726 13.566 13.219 1.00 85.56 302 ARG A C 1
ATOM 2398 O O . ARG A 1 302 ? -12.620 14.381 13.057 1.00 85.56 302 ARG A O 1
ATOM 2405 N N . PHE A 1 303 ? -11.958 12.300 13.570 1.00 83.88 303 PHE A N 1
ATOM 2406 C CA . PHE A 1 303 ? -13.307 11.778 13.811 1.00 83.88 303 PHE A CA 1
ATOM 2407 C C . PHE A 1 303 ? -14.042 12.567 14.902 1.00 83.88 303 PHE A C 1
ATOM 2409 O O . PHE A 1 303 ? -15.197 12.937 14.709 1.00 83.88 303 PHE A O 1
ATOM 2416 N N . TYR A 1 304 ? -13.360 12.879 16.009 1.00 84.19 304 TYR A N 1
ATOM 2417 C CA . TYR A 1 304 ? -13.949 13.658 17.096 1.00 84.19 304 TYR A CA 1
ATOM 2418 C C . TYR A 1 304 ? -14.252 15.089 16.671 1.00 84.19 304 TYR A C 1
ATOM 2420 O O . TYR A 1 304 ? -15.335 15.571 16.977 1.00 84.19 304 TYR A O 1
ATOM 2428 N N . LEU A 1 305 ? -13.371 15.720 15.885 1.00 86.31 305 LEU A N 1
ATOM 2429 C CA . LEU A 1 305 ? -13.669 17.018 15.282 1.00 86.31 305 LEU A CA 1
ATOM 2430 C C . LEU A 1 305 ? -14.910 16.934 14.382 1.00 86.31 305 LEU A C 1
ATOM 2432 O O . LEU A 1 305 ? -15.820 17.733 14.535 1.00 86.31 305 LEU A O 1
ATOM 2436 N N . THR A 1 306 ? -15.003 15.954 13.478 1.00 83.69 306 THR A N 1
ATOM 2437 C CA . THR A 1 306 ? -16.179 15.799 12.601 1.00 83.69 306 THR A CA 1
ATOM 2438 C C . THR A 1 306 ? -17.468 15.576 13.392 1.00 83.69 306 THR A C 1
ATOM 2440 O O . THR A 1 306 ? -18.499 16.143 13.045 1.00 83.69 306 THR A O 1
ATOM 2443 N N . CYS A 1 307 ? -17.431 14.775 14.457 1.00 81.00 307 CYS A N 1
ATOM 2444 C CA . CYS A 1 307 ? -18.583 14.586 15.337 1.00 81.00 307 CYS A CA 1
ATOM 2445 C C . CYS A 1 307 ? -18.947 15.874 16.088 1.00 81.00 307 CYS A C 1
ATOM 2447 O O . CYS A 1 307 ? -20.124 16.196 16.224 1.00 81.00 307 CYS A O 1
ATOM 2449 N N . HIS A 1 308 ? -17.943 16.617 16.547 1.00 84.44 308 HIS A N 1
ATOM 2450 C CA . HIS A 1 308 ? -18.124 17.908 17.193 1.00 84.44 308 HIS A CA 1
ATOM 2451 C C . HIS A 1 308 ? -18.685 18.963 16.230 1.00 84.44 308 HIS A C 1
ATOM 2453 O O . HIS A 1 308 ? -19.579 19.705 16.607 1.00 84.44 308 HIS A O 1
ATOM 2459 N N . MET A 1 309 ? -18.283 18.988 14.958 1.00 81.69 309 MET A N 1
ATOM 2460 C CA . MET A 1 309 ? -18.868 19.921 13.983 1.00 81.69 309 MET A CA 1
ATOM 2461 C C . MET A 1 309 ? -20.391 19.755 13.860 1.00 81.69 309 MET A C 1
ATOM 2463 O O . MET A 1 309 ? -21.102 20.744 13.715 1.00 81.69 309 MET A O 1
ATOM 2467 N N . LYS A 1 310 ? -20.914 18.532 14.029 1.00 81.62 310 LYS A N 1
ATOM 2468 C CA . LYS A 1 310 ? -22.366 18.279 14.055 1.00 81.62 310 LYS A CA 1
ATOM 2469 C C . LYS A 1 310 ? -23.076 18.892 15.263 1.00 81.62 310 LYS A C 1
ATOM 2471 O O . LYS A 1 310 ? -24.293 19.043 15.242 1.00 81.62 310 LYS A O 1
ATOM 2476 N N . SER A 1 311 ? -22.360 19.236 16.339 1.00 80.94 311 SER A N 1
ATOM 2477 C CA . SER A 1 311 ? -22.977 19.974 17.445 1.00 80.94 311 SER A CA 1
ATOM 2478 C C . SER A 1 311 ? -23.256 21.429 17.104 1.00 80.94 311 SER A C 1
ATOM 2480 O O . SER A 1 311 ? -24.209 21.965 17.653 1.00 80.94 311 SER A O 1
ATOM 2482 N N . HIS A 1 312 ? -22.485 22.030 16.193 1.00 80.69 312 HIS A N 1
ATOM 2483 C CA . HIS A 1 312 ? -22.733 23.395 15.726 1.00 80.69 312 HIS A CA 1
ATOM 2484 C C . HIS A 1 312 ? -23.923 23.472 14.768 1.00 80.69 312 HIS A C 1
ATOM 2486 O O . HIS A 1 312 ? -24.692 24.419 14.833 1.00 80.69 312 HIS A O 1
ATOM 2492 N N . THR A 1 313 ? -24.106 22.464 13.912 1.00 79.94 313 THR A N 1
ATOM 2493 C CA . THR A 1 313 ? -25.211 22.439 12.939 1.00 79.94 313 THR A CA 1
ATOM 2494 C C . THR A 1 313 ? -26.520 21.891 13.509 1.00 79.94 313 THR A C 1
ATOM 2496 O O . THR A 1 313 ? -27.551 21.953 12.853 1.00 79.94 313 THR A O 1
ATOM 2499 N N . GLY A 1 314 ? -26.494 21.304 14.710 1.00 74.94 314 GLY A N 1
ATOM 2500 C CA . GLY A 1 314 ? -27.660 20.640 15.300 1.00 74.94 314 GLY A CA 1
ATOM 2501 C C . GLY A 1 314 ? -28.040 19.315 14.625 1.00 74.94 314 GLY A C 1
ATOM 2502 O O . GLY A 1 314 ? -28.967 18.647 15.087 1.00 74.94 314 GLY A O 1
ATOM 2503 N N . GLU A 1 315 ? -27.310 18.885 13.592 1.00 75.88 315 GLU A N 1
ATOM 2504 C CA . GLU A 1 315 ? -27.578 17.647 12.866 1.00 75.88 315 GLU A CA 1
ATOM 2505 C C . GLU A 1 315 ? -27.514 16.428 13.796 1.00 75.88 315 GLU A C 1
ATOM 2507 O O . GLU A 1 315 ? -26.485 16.109 14.406 1.00 75.88 315 GLU A O 1
ATOM 2512 N N . LYS A 1 316 ? -28.624 15.688 13.859 1.00 80.25 316 LYS A N 1
ATOM 2513 C CA . LYS A 1 316 ? -28.743 14.412 14.574 1.00 80.25 316 LYS A CA 1
ATOM 2514 C C . LYS A 1 316 ? -29.154 13.308 13.588 1.00 80.25 316 LYS A C 1
ATOM 2516 O O . LYS A 1 316 ? -30.314 12.909 13.584 1.00 80.25 316 LYS A O 1
ATOM 2521 N N . PRO A 1 317 ? -28.231 12.801 12.745 1.00 81.38 317 PRO A N 1
ATOM 2522 C CA . PRO A 1 317 ? -28.579 11.913 11.630 1.00 81.38 317 PRO A CA 1
ATOM 2523 C C . PRO A 1 317 ? -29.039 10.514 12.058 1.00 81.38 317 PRO A C 1
ATOM 2525 O O . PRO A 1 317 ? -29.462 9.720 11.224 1.00 81.38 317 PRO A O 1
ATOM 2528 N N . PHE A 1 318 ? -28.870 10.164 13.334 1.00 81.44 318 PHE A N 1
ATOM 2529 C CA . PHE A 1 318 ? -29.104 8.816 13.834 1.00 81.44 318 PHE A CA 1
ATOM 2530 C C . PHE A 1 318 ? -30.347 8.791 14.715 1.00 81.44 318 PHE A C 1
ATOM 2532 O O . PHE A 1 318 ? -30.262 9.047 15.915 1.00 81.44 318 PHE A O 1
ATOM 2539 N N . THR A 1 319 ? -31.490 8.473 14.118 1.00 84.38 319 THR A N 1
ATOM 2540 C CA . THR A 1 319 ? -32.780 8.403 14.810 1.00 84.38 319 THR A CA 1
ATOM 2541 C C . THR A 1 319 ? -33.041 7.007 15.361 1.00 84.38 319 THR A C 1
ATOM 2543 O O . THR A 1 319 ? -32.847 5.998 14.682 1.00 84.38 319 THR A O 1
ATOM 2546 N N . CYS A 1 320 ? -33.474 6.948 16.616 1.00 86.75 320 CYS A N 1
ATOM 2547 C CA . CYS A 1 320 ? -33.988 5.743 17.239 1.00 86.75 320 CYS A CA 1
ATOM 2548 C C . CYS A 1 320 ? -35.363 5.423 16.662 1.00 86.75 320 CYS A C 1
ATOM 2550 O O . CYS A 1 320 ? -36.301 6.196 16.828 1.00 86.75 320 CYS A O 1
ATOM 2552 N N . THR A 1 321 ? -35.493 4.264 16.028 1.00 84.06 321 THR A N 1
ATOM 2553 C CA . THR A 1 321 ? -36.765 3.807 15.455 1.00 84.06 321 THR A CA 1
ATOM 2554 C C . THR A 1 321 ? -37.803 3.449 16.518 1.00 84.06 321 THR A C 1
ATOM 2556 O O . THR A 1 321 ? -38.990 3.516 16.237 1.00 84.06 321 THR A O 1
ATOM 2559 N N . ALA A 1 322 ? -37.376 3.109 17.740 1.00 81.38 322 ALA A N 1
ATOM 2560 C CA . ALA A 1 322 ? -38.271 2.707 18.825 1.00 81.38 322 ALA A CA 1
ATOM 2561 C C . ALA A 1 322 ? -38.918 3.889 19.574 1.00 81.38 322 ALA A C 1
ATOM 2563 O O . ALA A 1 322 ? -39.997 3.735 20.128 1.00 81.38 322 ALA A O 1
ATOM 2564 N N . CYS A 1 323 ? -38.278 5.064 19.626 1.00 84.31 323 CYS A N 1
ATOM 2565 C CA . CYS A 1 323 ? -38.794 6.210 20.396 1.00 84.31 323 CYS A CA 1
ATOM 2566 C C . CYS A 1 323 ? -38.612 7.579 19.720 1.00 84.31 323 CYS A C 1
ATOM 2568 O O . CYS A 1 323 ? -38.826 8.612 20.353 1.00 84.31 323 CYS A O 1
ATOM 2570 N N . GLY A 1 324 ? -38.136 7.615 18.474 1.00 80.50 324 GLY A N 1
ATOM 2571 C CA . GLY A 1 324 ? -37.952 8.843 17.694 1.00 80.50 324 GLY A CA 1
ATOM 2572 C C . GLY A 1 324 ? -36.787 9.742 18.132 1.00 80.50 324 GLY A C 1
ATOM 2573 O O . GLY A 1 324 ? -36.521 10.753 17.485 1.00 80.50 324 GLY A O 1
ATOM 2574 N N . LYS A 1 325 ? -36.050 9.406 19.202 1.00 80.00 325 LYS A N 1
ATOM 2575 C CA . LYS A 1 325 ? -34.921 10.229 19.674 1.00 80.00 325 LYS A CA 1
ATOM 2576 C C . LYS A 1 325 ? -33.741 10.177 18.705 1.00 80.00 325 LYS A C 1
ATOM 2578 O O . LYS A 1 325 ? -33.259 9.100 18.362 1.00 80.00 325 LYS A O 1
ATOM 2583 N N . SER A 1 326 ? -33.232 11.347 18.326 1.00 82.12 326 SER A N 1
ATOM 2584 C CA . SER A 1 326 ? -32.121 11.480 17.379 1.00 82.12 326 SER A CA 1
ATOM 2585 C C . SER A 1 326 ? -30.794 11.825 18.062 1.00 82.12 326 SER A C 1
ATOM 2587 O O . SER A 1 326 ? -30.737 12.624 19.001 1.00 82.12 326 SER A O 1
ATOM 2589 N N . TYR A 1 327 ? -29.706 11.247 17.554 1.00 79.94 327 TYR A N 1
ATOM 2590 C CA . TYR A 1 327 ? -28.351 11.346 18.097 1.00 79.94 327 TYR A CA 1
ATOM 2591 C C . TYR A 1 327 ? -27.352 11.835 17.042 1.00 79.94 327 TYR A C 1
ATOM 2593 O O . TYR A 1 327 ? -27.520 11.628 15.838 1.00 79.94 327 TYR A O 1
ATOM 2601 N N . ARG A 1 328 ? -26.277 12.486 17.506 1.00 77.06 328 ARG A N 1
ATOM 2602 C CA . ARG A 1 328 ? -25.210 13.051 16.653 1.00 77.06 328 ARG A CA 1
ATOM 2603 C C . ARG A 1 328 ? -24.261 11.980 16.101 1.00 77.06 328 ARG A C 1
ATOM 2605 O O . ARG A 1 328 ? -23.706 12.139 15.009 1.00 77.06 328 ARG A O 1
ATOM 2612 N N . ASP A 1 329 ? -24.107 10.872 16.828 1.00 78.00 329 ASP A N 1
ATOM 2613 C CA . ASP A 1 329 ? -23.309 9.725 16.405 1.00 78.00 329 ASP A CA 1
ATOM 2614 C C . ASP A 1 329 ? -24.026 8.378 16.612 1.00 78.00 329 ASP A C 1
ATOM 2616 O O . ASP A 1 329 ? -24.965 8.242 17.403 1.00 78.00 329 ASP A O 1
ATOM 2620 N N . LYS A 1 330 ? -23.559 7.366 15.871 1.00 80.50 330 LYS A N 1
ATOM 2621 C CA . LYS A 1 330 ? -24.094 6.000 15.914 1.00 80.50 330 LYS A CA 1
ATOM 2622 C C . LYS A 1 330 ? -23.806 5.293 17.244 1.00 80.50 330 LYS A C 1
ATOM 2624 O O . LYS A 1 330 ? -24.551 4.392 17.620 1.00 80.50 330 LYS A O 1
ATOM 2629 N N . GLY A 1 331 ? -22.734 5.663 17.942 1.00 78.62 331 GLY A N 1
ATOM 2630 C CA . GLY A 1 331 ? -22.355 5.096 19.235 1.00 78.62 331 GLY A CA 1
ATOM 2631 C C . GLY A 1 331 ? -23.352 5.459 20.332 1.00 78.62 331 GLY A C 1
ATOM 2632 O O . GLY A 1 331 ? -23.818 4.563 21.029 1.00 78.62 331 GLY A O 1
ATOM 2633 N N . TYR A 1 332 ? -23.751 6.727 20.426 1.00 79.56 332 TYR A N 1
ATOM 2634 C CA . TYR A 1 332 ? -24.796 7.214 21.320 1.00 79.56 332 TYR A CA 1
ATOM 2635 C C . TYR A 1 332 ? -26.154 6.617 20.980 1.00 79.56 332 TYR A C 1
ATOM 2637 O O . TYR A 1 332 ? -26.851 6.200 21.899 1.00 79.56 332 TYR A O 1
ATOM 2645 N N . LEU A 1 333 ? -26.504 6.488 19.692 1.00 81.88 333 LEU A N 1
ATOM 2646 C CA . LEU A 1 333 ? -27.710 5.748 19.313 1.00 81.88 333 LEU A CA 1
ATOM 2647 C C . LEU A 1 333 ? -27.620 4.294 19.796 1.00 81.88 333 LEU A C 1
ATOM 2649 O O . LEU A 1 333 ? -28.529 3.822 20.456 1.00 81.88 333 LEU A O 1
ATOM 2653 N N . THR A 1 334 ? -26.512 3.593 19.544 1.00 80.88 334 THR A N 1
ATOM 2654 C CA . THR A 1 334 ? -26.330 2.196 19.988 1.00 80.88 334 THR A CA 1
ATOM 2655 C C . THR A 1 334 ? -26.380 2.072 21.515 1.00 80.88 334 THR A C 1
ATOM 2657 O O . THR A 1 334 ? -26.949 1.122 22.044 1.00 80.88 334 THR A O 1
ATOM 2660 N N . PHE A 1 335 ? -25.798 3.032 22.237 1.00 77.69 335 PHE A N 1
ATOM 2661 C CA . PHE A 1 335 ? -25.851 3.108 23.695 1.00 77.69 335 PHE A CA 1
ATOM 2662 C C . PHE A 1 335 ? -27.281 3.334 24.188 1.00 77.69 335 PHE A C 1
ATOM 2664 O O . PHE A 1 335 ? -27.716 2.661 25.119 1.00 77.69 335 PHE A O 1
ATOM 2671 N N . HIS A 1 336 ? -28.022 4.221 23.526 1.00 81.12 336 HIS A N 1
ATOM 2672 C CA . HIS A 1 336 ? -29.430 4.458 23.797 1.00 81.12 336 HIS A CA 1
ATOM 2673 C C . HIS A 1 336 ? -30.306 3.249 23.459 1.00 81.12 336 HIS A C 1
ATOM 2675 O O . HIS A 1 336 ? -31.192 2.933 24.234 1.00 81.12 336 HIS A O 1
ATOM 2681 N N . MET A 1 337 ? -30.052 2.516 22.372 1.00 79.25 337 MET A N 1
ATOM 2682 C CA . MET A 1 337 ? -30.856 1.335 22.024 1.00 79.25 337 MET A CA 1
ATOM 2683 C C . MET A 1 337 ? -30.847 0.280 23.138 1.00 79.25 337 MET A C 1
ATOM 2685 O O . MET A 1 337 ? -31.835 -0.423 23.314 1.00 79.25 337 MET A O 1
ATOM 2689 N N . LYS A 1 338 ? -29.787 0.225 23.956 1.00 79.06 338 LYS A N 1
ATOM 2690 C CA . LYS A 1 338 ? -29.736 -0.640 25.146 1.00 79.06 338 LYS A CA 1
ATOM 2691 C C . LYS A 1 338 ? -30.708 -0.229 26.251 1.00 79.06 338 LYS A C 1
ATOM 2693 O O . LYS A 1 338 ? -30.945 -1.028 27.141 1.00 79.06 338 LYS A O 1
ATOM 2698 N N . SER A 1 339 ? -31.243 0.996 26.249 1.00 77.19 339 SER A N 1
ATOM 2699 C CA . SER A 1 339 ? -32.286 1.399 27.202 1.00 77.19 339 SER A CA 1
ATOM 2700 C C . SER A 1 339 ? -33.654 0.824 26.863 1.00 77.19 339 SER A C 1
ATOM 2702 O O . SER A 1 339 ? -34.482 0.742 27.761 1.00 77.19 339 SER A O 1
ATOM 2704 N N . HIS A 1 340 ? -33.871 0.434 25.604 1.00 78.50 340 HIS A N 1
ATOM 2705 C CA . HIS A 1 340 ? -35.104 -0.223 25.157 1.00 78.50 340 HIS A CA 1
ATOM 2706 C C . HIS A 1 340 ? -35.095 -1.732 25.400 1.00 78.50 340 HIS A C 1
ATOM 2708 O O . HIS A 1 340 ? -36.142 -2.358 25.342 1.00 78.50 340 HIS A O 1
ATOM 2714 N N . THR A 1 341 ? -33.930 -2.323 25.676 1.00 73.75 341 THR A N 1
ATOM 2715 C CA . THR A 1 341 ? -33.818 -3.738 26.036 1.00 73.75 341 THR A CA 1
ATOM 2716 C C . THR A 1 341 ? -33.753 -3.874 27.556 1.00 73.75 341 THR A C 1
ATOM 2718 O O . THR A 1 341 ? -32.933 -3.222 28.208 1.00 73.75 341 THR A O 1
ATOM 2721 N N . ASP A 1 342 ? -34.590 -4.721 28.161 1.00 68.25 342 ASP A N 1
ATOM 2722 C CA . ASP A 1 342 ? -34.567 -5.004 29.613 1.00 68.25 342 ASP A CA 1
ATOM 2723 C C . ASP A 1 342 ? -33.355 -5.824 30.075 1.00 68.25 342 ASP A C 1
ATOM 2725 O O . ASP A 1 342 ? -33.181 -6.109 31.261 1.00 68.25 342 ASP A O 1
ATOM 2729 N N . GLU A 1 343 ? -32.443 -6.123 29.153 1.00 74.56 343 GLU A N 1
ATOM 2730 C CA . GLU A 1 343 ? -31.166 -6.747 29.446 1.00 74.56 343 GLU A CA 1
ATOM 2731 C C . GLU A 1 343 ? -30.333 -5.876 30.401 1.00 74.56 343 GLU A C 1
ATOM 2733 O O . GLU A 1 343 ? -29.953 -4.735 30.105 1.00 74.56 343 GLU A O 1
ATOM 2738 N N . LYS A 1 344 ? -30.006 -6.448 31.563 1.00 80.06 344 LYS A N 1
ATOM 2739 C CA . LYS A 1 344 ? -29.082 -5.893 32.560 1.00 80.06 344 LYS A CA 1
ATOM 2740 C C . LYS A 1 344 ? -27.869 -6.824 32.691 1.00 80.06 344 LYS A C 1
ATOM 2742 O O . LYS A 1 344 ? -27.788 -7.576 33.658 1.00 80.06 344 LYS A O 1
ATOM 2747 N N . PRO A 1 345 ? -26.915 -6.796 31.737 1.00 81.12 345 PRO A N 1
ATOM 2748 C CA . PRO A 1 345 ? -25.877 -7.824 31.620 1.00 81.12 345 PRO A CA 1
ATOM 2749 C C . PRO A 1 345 ? -24.820 -7.764 32.727 1.00 81.12 345 PRO A C 1
ATOM 2751 O O . PRO A 1 345 ? -23.978 -8.650 32.829 1.00 81.12 345 PRO A O 1
ATOM 2754 N N . PHE A 1 346 ? -24.792 -6.681 33.506 1.00 82.50 346 PHE A N 1
ATOM 2755 C CA . PHE A 1 346 ? -23.745 -6.426 34.486 1.00 82.50 346 PHE A CA 1
ATOM 2756 C C . PHE A 1 346 ? -24.286 -6.667 35.889 1.00 82.50 346 PHE A C 1
ATOM 2758 O O . PHE A 1 346 ? -24.870 -5.768 36.494 1.00 82.50 346 PHE A O 1
ATOM 2765 N N . THR A 1 347 ? -24.089 -7.875 36.400 1.00 83.88 347 THR A N 1
ATOM 2766 C CA . THR A 1 347 ? -24.538 -8.283 37.731 1.00 83.88 347 THR A CA 1
ATOM 2767 C C . THR A 1 347 ? -23.462 -8.020 38.783 1.00 83.88 347 THR A C 1
ATOM 2769 O O . THR A 1 347 ? -22.271 -8.258 38.577 1.00 83.88 347 THR A O 1
ATOM 2772 N N . CYS A 1 348 ? -23.876 -7.473 39.922 1.00 87.69 348 CYS A N 1
ATOM 2773 C CA . CYS A 1 348 ? -23.043 -7.362 41.106 1.00 87.69 348 CYS A CA 1
ATOM 2774 C C . CYS A 1 348 ? -22.950 -8.732 41.771 1.00 87.69 348 CYS A C 1
ATOM 2776 O O . CYS A 1 348 ? -23.962 -9.281 42.196 1.00 87.69 348 CYS A O 1
ATOM 2778 N N . THR A 1 349 ? -21.739 -9.262 41.901 1.00 85.06 349 THR A N 1
ATOM 2779 C CA . THR A 1 349 ? -21.502 -10.555 42.554 1.00 85.06 349 THR A CA 1
ATOM 2780 C C . THR A 1 349 ? -21.731 -10.507 44.065 1.00 85.06 349 THR A C 1
ATOM 2782 O O . THR A 1 349 ? -22.048 -11.531 44.651 1.00 85.06 349 THR A O 1
ATOM 2785 N N . ALA A 1 350 ? -21.617 -9.330 44.692 1.00 82.31 350 ALA A N 1
ATOM 2786 C CA . ALA A 1 350 ? -21.777 -9.169 46.138 1.00 82.31 350 ALA A CA 1
ATOM 2787 C C . ALA A 1 350 ? -23.245 -9.105 46.596 1.00 82.31 350 ALA A C 1
ATOM 2789 O O . ALA A 1 350 ? -23.556 -9.533 47.699 1.00 82.31 350 ALA A O 1
ATOM 2790 N N . CYS A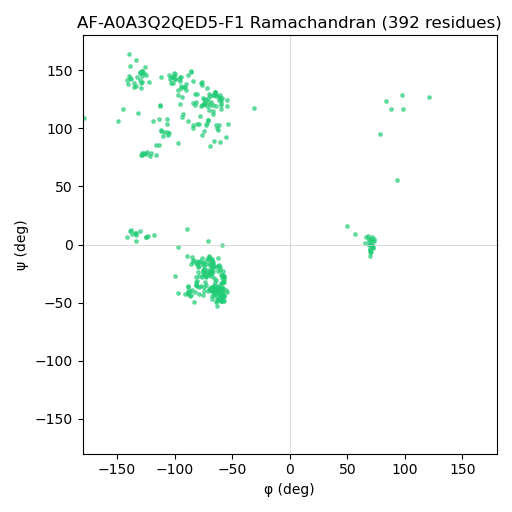 1 351 ? -24.160 -8.566 45.779 1.00 87.56 351 CYS A N 1
ATOM 2791 C CA . CYS A 1 351 ? -25.563 -8.391 46.187 1.00 87.56 351 CYS A CA 1
ATOM 2792 C C . CYS A 1 351 ? -26.596 -8.731 45.098 1.00 87.56 351 CYS A C 1
ATOM 2794 O O . CYS A 1 351 ? -27.755 -8.332 45.205 1.00 87.56 351 CYS A O 1
ATOM 2796 N N . GLY A 1 352 ? -26.180 -9.362 43.997 1.00 83.12 352 GLY A N 1
ATOM 2797 C CA . GLY A 1 352 ? -27.054 -9.812 42.904 1.00 83.12 352 GLY A CA 1
ATOM 2798 C C . GLY A 1 352 ? -27.684 -8.705 42.046 1.00 83.12 352 GLY A C 1
ATOM 2799 O O . GLY A 1 352 ? -28.337 -8.991 41.042 1.00 83.12 352 GLY A O 1
ATOM 2800 N N . LYS A 1 353 ? -27.493 -7.422 42.389 1.00 84.06 353 LYS A N 1
ATOM 2801 C CA . LYS A 1 353 ? -28.102 -6.300 41.658 1.00 84.06 353 LYS A CA 1
ATOM 2802 C C . LYS A 1 353 ? -27.537 -6.205 40.247 1.00 84.06 353 LYS A C 1
ATOM 2804 O O . LYS A 1 353 ? -26.326 -6.158 40.048 1.00 84.06 353 LYS A O 1
ATOM 2809 N N . SER A 1 354 ? -28.435 -6.144 39.272 1.00 85.12 354 SER A N 1
ATOM 2810 C CA . SER A 1 354 ? -28.090 -6.124 37.853 1.00 85.12 354 SER A CA 1
ATOM 2811 C C . SER A 1 354 ? -28.217 -4.721 37.274 1.00 85.12 354 SER A C 1
ATOM 2813 O O . SER A 1 354 ? -29.172 -3.994 37.555 1.00 85.12 354 SER A O 1
ATOM 2815 N N . TYR A 1 355 ? -27.259 -4.345 36.434 1.00 80.81 355 TYR A N 1
ATOM 2816 C CA . TYR A 1 355 ? -27.156 -3.029 35.822 1.00 80.81 355 TYR A CA 1
ATOM 2817 C C . TYR A 1 355 ? -27.081 -3.144 34.304 1.00 80.81 355 TYR A C 1
ATOM 2819 O O . TYR A 1 355 ? -26.471 -4.052 33.739 1.00 80.81 355 TYR A O 1
ATOM 2827 N N . ARG A 1 356 ? -27.670 -2.158 33.629 1.00 75.50 356 ARG A N 1
ATOM 2828 C CA . ARG A 1 356 ? -27.661 -2.047 32.165 1.00 75.50 356 ARG A CA 1
ATOM 2829 C C . ARG A 1 356 ? -26.299 -1.607 31.614 1.00 75.50 356 ARG A C 1
ATOM 2831 O O . ARG A 1 356 ? -25.931 -1.945 30.490 1.00 75.50 356 ARG A O 1
ATOM 2838 N N . HIS A 1 357 ? -25.512 -0.885 32.416 1.00 78.12 357 HIS A N 1
ATOM 2839 C CA . HIS A 1 357 ? -24.200 -0.368 32.025 1.00 78.12 357 HIS A CA 1
ATOM 2840 C C . HIS A 1 357 ? -23.117 -0.699 33.055 1.00 78.12 357 HIS A C 1
ATOM 2842 O O . HIS A 1 357 ? -23.329 -0.567 34.259 1.00 78.12 357 HIS A O 1
ATOM 2848 N N . LYS A 1 358 ? -21.912 -1.029 32.566 1.00 80.50 358 LYS A N 1
ATOM 2849 C CA . LYS A 1 358 ? -20.742 -1.340 33.402 1.00 80.50 358 LYS A CA 1
ATOM 2850 C C . LYS A 1 358 ? -20.367 -0.202 34.355 1.00 80.50 358 LYS A C 1
ATOM 2852 O O . LYS A 1 358 ? -20.005 -0.476 35.486 1.00 80.50 358 LYS A O 1
ATOM 2857 N N . VAL A 1 359 ? -20.495 1.059 33.929 1.00 79.00 359 VAL A N 1
ATOM 2858 C CA . VAL A 1 359 ? -20.214 2.228 34.787 1.00 79.00 359 VAL A CA 1
ATOM 2859 C C . VAL A 1 359 ? -21.152 2.268 35.992 1.00 79.00 359 VAL A C 1
ATOM 2861 O O . VAL A 1 359 ? -20.695 2.530 37.098 1.00 79.00 359 VAL A O 1
ATOM 2864 N N . CYS A 1 360 ? -22.437 1.956 35.803 1.00 81.81 360 CYS A N 1
ATOM 2865 C CA . CYS A 1 360 ? -23.399 1.893 36.901 1.00 81.81 360 CYS A CA 1
ATOM 2866 C C . CYS A 1 360 ? -23.041 0.775 37.884 1.00 81.81 360 CYS A C 1
ATOM 2868 O O . CYS A 1 360 ? -23.077 1.010 39.086 1.00 81.81 360 CYS A O 1
ATOM 2870 N N . LEU A 1 361 ? -22.617 -0.394 37.382 1.00 84.25 361 LEU A N 1
ATOM 2871 C CA . LEU A 1 361 ? -22.079 -1.453 38.236 1.00 84.25 361 LEU A CA 1
ATOM 2872 C C . LEU A 1 361 ? -20.816 -0.980 38.971 1.00 84.25 361 LEU A C 1
ATOM 2874 O O . LEU A 1 361 ? -20.732 -1.156 40.173 1.00 84.25 361 LEU A O 1
ATOM 2878 N N . THR A 1 362 ? -19.854 -0.336 38.302 1.00 82.75 362 THR A N 1
ATOM 2879 C CA . THR A 1 362 ? -18.625 0.166 38.944 1.00 82.75 362 THR A CA 1
ATOM 2880 C C . THR A 1 362 ? -18.915 1.196 40.037 1.00 82.75 362 THR A C 1
ATOM 2882 O O . THR A 1 362 ? -18.316 1.125 41.103 1.00 82.75 362 THR A O 1
ATOM 2885 N N . VAL A 1 363 ? -19.842 2.130 39.804 1.00 81.50 363 VAL A N 1
ATOM 2886 C CA . VAL A 1 363 ? -20.285 3.090 40.828 1.00 81.50 363 VAL A CA 1
ATOM 2887 C C . VAL A 1 363 ? -20.992 2.364 41.968 1.00 81.50 363 VAL A C 1
ATOM 2889 O O . VAL A 1 363 ? -20.724 2.654 43.126 1.00 81.50 363 VAL A O 1
ATOM 2892 N N . HIS A 1 364 ? -21.838 1.382 41.661 1.00 83.25 364 HIS A N 1
ATOM 2893 C CA . HIS A 1 364 ? -22.473 0.563 42.683 1.00 83.25 364 HIS A CA 1
ATOM 2894 C C . HIS A 1 364 ? -21.464 -0.258 43.498 1.00 83.25 364 HIS A C 1
ATOM 2896 O O . HIS A 1 364 ? -21.604 -0.346 44.708 1.00 83.25 364 HIS A O 1
ATOM 2902 N N . MET A 1 365 ? -20.403 -0.800 42.897 1.00 81.00 365 MET A N 1
ATOM 2903 C CA . MET A 1 365 ? -19.371 -1.522 43.651 1.00 81.00 365 MET A CA 1
ATOM 2904 C C . MET A 1 365 ? -18.717 -0.637 44.723 1.00 81.00 365 MET A C 1
ATOM 2906 O O . MET A 1 365 ? -18.347 -1.142 45.779 1.00 81.00 365 MET A O 1
ATOM 2910 N N . ARG A 1 366 ? -18.667 0.687 44.514 1.00 83.12 366 ARG A N 1
ATOM 2911 C CA . ARG A 1 366 ? -18.186 1.647 45.521 1.00 83.12 366 ARG A CA 1
ATOM 2912 C C . ARG A 1 366 ? -19.109 1.788 46.730 1.00 83.12 366 ARG A C 1
ATOM 2914 O O . ARG A 1 366 ? -18.657 2.245 47.776 1.00 83.12 366 ARG A O 1
ATOM 2921 N N . SER A 1 367 ? -20.384 1.402 46.625 1.00 81.62 367 SER A N 1
ATOM 2922 C CA . SER A 1 367 ? -21.272 1.355 47.793 1.00 81.62 367 SER A CA 1
ATOM 2923 C C . SER A 1 367 ? -20.947 0.195 48.723 1.00 81.62 367 SER A C 1
ATOM 2925 O O . SER A 1 367 ? -21.188 0.318 49.916 1.00 81.62 367 SER A O 1
ATOM 2927 N N . HIS A 1 368 ? -20.372 -0.892 48.200 1.00 82.69 368 HIS A N 1
ATOM 2928 C CA . HIS A 1 368 ? -19.916 -2.021 49.018 1.00 82.69 368 HIS A CA 1
ATOM 2929 C C . HIS A 1 368 ? -18.571 -1.738 49.686 1.00 82.69 368 HIS A C 1
ATOM 2931 O O . HIS A 1 368 ? -18.360 -2.131 50.825 1.00 82.69 368 HIS A O 1
ATOM 2937 N N . THR A 1 369 ? -17.669 -1.031 49.001 1.00 81.38 369 THR A N 1
ATOM 2938 C CA . THR A 1 369 ? -16.330 -0.715 49.529 1.00 81.38 369 THR A CA 1
ATOM 2939 C C . THR A 1 369 ? -16.272 0.586 50.331 1.00 81.38 369 THR A C 1
ATOM 2941 O O . THR A 1 369 ? -15.248 0.884 50.935 1.00 81.38 369 THR A O 1
ATOM 2944 N N . GLY A 1 370 ? -17.333 1.401 50.307 1.00 76.12 370 GLY A N 1
ATOM 2945 C CA . GLY A 1 370 ? -17.351 2.732 50.926 1.00 76.12 370 GLY A CA 1
ATOM 2946 C C . GLY A 1 370 ? -16.451 3.766 50.233 1.00 76.12 370 GLY A C 1
ATOM 2947 O O . GLY A 1 370 ? -16.338 4.896 50.707 1.00 76.12 370 GLY A O 1
ATOM 2948 N N . GLU A 1 371 ? -15.831 3.419 49.103 1.00 76.38 371 GLU A N 1
ATOM 2949 C CA . GLU A 1 371 ? -14.857 4.257 48.404 1.00 76.38 371 GLU A CA 1
ATOM 2950 C C . GLU A 1 371 ? -15.529 5.520 47.832 1.00 76.38 371 GLU A C 1
ATOM 2952 O O . GLU A 1 371 ? -16.439 5.442 47.000 1.00 76.38 371 GLU A O 1
ATOM 2957 N N . LYS A 1 372 ? -15.079 6.707 48.259 1.00 78.00 372 LYS A N 1
ATOM 2958 C CA . LYS A 1 372 ? -15.571 8.014 47.783 1.00 78.00 372 LYS A CA 1
ATOM 2959 C C . LYS A 1 372 ? -14.427 8.824 47.152 1.00 78.00 372 LYS A C 1
ATOM 2961 O O . LYS A 1 372 ? -13.899 9.725 47.800 1.00 78.00 372 LYS A O 1
ATOM 2966 N N . PRO A 1 373 ? -14.039 8.531 45.894 1.00 73.06 373 PRO A N 1
ATOM 2967 C CA . PRO A 1 373 ? -12.821 9.075 45.284 1.00 73.06 373 PRO A CA 1
ATOM 2968 C C . PRO A 1 373 ? -12.890 10.571 44.963 1.00 73.06 373 PRO A C 1
ATOM 2970 O O . PRO A 1 373 ? -11.870 11.185 44.669 1.00 73.06 373 PRO A O 1
ATOM 2973 N N . PHE A 1 374 ? -14.090 11.156 44.939 1.00 73.81 374 PHE A N 1
ATOM 2974 C CA . PHE A 1 374 ? -14.290 12.530 44.488 1.00 73.81 374 PHE A CA 1
ATOM 2975 C C . PHE A 1 374 ? -14.577 13.439 45.674 1.00 73.81 374 PHE A C 1
ATOM 2977 O O . PHE A 1 374 ? -15.696 13.441 46.191 1.00 73.81 374 PHE A O 1
ATOM 2984 N N . GLN A 1 375 ? -13.576 14.216 46.077 1.00 71.88 375 GLN A N 1
ATOM 2985 C CA . GLN A 1 375 ? -13.697 15.242 47.106 1.00 71.88 375 GLN A CA 1
ATOM 2986 C C . GLN A 1 375 ? -13.989 16.600 46.465 1.00 71.88 375 GLN A C 1
ATOM 2988 O O . GLN A 1 375 ? -13.267 17.057 45.579 1.00 71.88 375 GLN A O 1
ATOM 2993 N N . CYS A 1 376 ? -15.053 17.258 46.918 1.00 68.00 376 CYS A N 1
ATOM 2994 C CA . CYS A 1 376 ? -15.308 18.645 46.569 1.00 68.00 376 CYS A CA 1
ATOM 2995 C C . CYS A 1 376 ? -14.266 19.532 47.256 1.00 68.00 376 CYS A C 1
ATOM 2997 O O . CYS A 1 376 ? -14.206 19.577 48.482 1.00 68.00 376 CYS A O 1
ATOM 2999 N N . THR A 1 377 ? -13.480 20.269 46.478 1.00 72.31 377 THR A N 1
ATOM 3000 C CA . THR A 1 377 ? -12.469 21.195 47.006 1.00 72.31 377 THR A CA 1
ATOM 3001 C C . THR A 1 377 ? -13.083 22.403 47.715 1.00 72.31 377 THR A C 1
ATOM 3003 O O . THR A 1 377 ? -12.431 23.007 48.555 1.00 72.31 377 THR A O 1
ATOM 3006 N N . THR A 1 378 ? -14.342 22.743 47.419 1.00 67.44 378 THR A N 1
ATOM 3007 C CA . THR A 1 378 ? -15.034 23.904 48.004 1.00 67.44 378 THR A CA 1
ATOM 3008 C C . THR A 1 378 ? -15.749 23.589 49.318 1.00 67.44 378 THR A C 1
ATOM 3010 O O . THR A 1 378 ? -15.794 24.436 50.197 1.00 67.44 378 THR A O 1
ATOM 3013 N N . CYS A 1 379 ? -16.332 22.396 49.469 1.00 78.00 379 CYS A N 1
ATOM 3014 C CA . CYS A 1 379 ? -17.105 22.041 50.670 1.00 78.00 379 CYS A CA 1
ATOM 3015 C C . CYS A 1 379 ? -16.634 20.758 51.369 1.00 78.00 379 CYS A C 1
ATOM 3017 O O . CYS A 1 379 ? -17.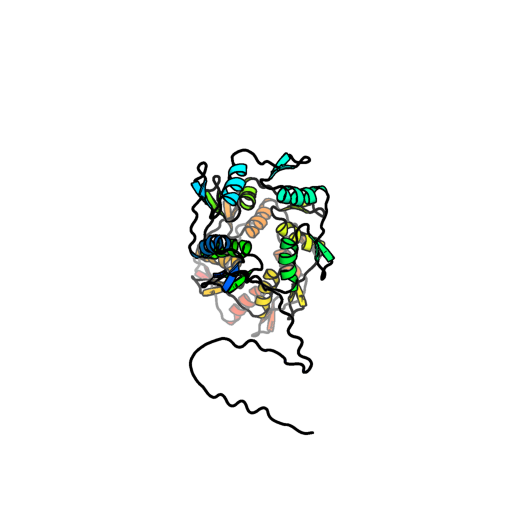314 20.268 52.266 1.00 78.00 379 CYS A O 1
ATOM 3019 N N . GLY A 1 380 ? -15.518 20.165 50.934 1.00 66.75 380 GLY A N 1
ATOM 3020 C CA . GLY A 1 380 ? -14.900 18.980 51.541 1.00 66.75 380 GLY A CA 1
ATOM 3021 C C . GLY A 1 380 ? -15.675 17.667 51.379 1.00 66.75 380 GLY A C 1
ATOM 3022 O O . GLY A 1 380 ? -15.133 16.603 51.669 1.00 66.75 380 GLY A O 1
ATOM 3023 N N . LYS A 1 381 ? -16.925 17.705 50.897 1.00 74.25 381 LYS A N 1
ATOM 3024 C CA . LYS A 1 381 ? -17.785 16.521 50.769 1.00 74.25 381 LYS A CA 1
ATOM 3025 C C . LYS A 1 381 ? -17.219 15.534 49.753 1.00 74.25 381 LYS A C 1
ATOM 3027 O O . LYS A 1 381 ? -16.915 15.902 48.618 1.00 74.25 381 LYS A O 1
ATOM 3032 N N . THR A 1 382 ? -17.129 14.271 50.156 1.00 68.62 382 THR A N 1
ATOM 3033 C CA . THR A 1 382 ? -16.696 13.164 49.303 1.00 68.62 382 THR A CA 1
ATOM 3034 C C . THR A 1 382 ? -17.901 12.437 48.705 1.00 68.62 382 THR A C 1
ATOM 3036 O O . THR A 1 382 ? -18.944 12.280 49.345 1.00 68.62 382 THR A O 1
ATOM 3039 N N . SER A 1 383 ? -17.787 12.000 47.453 1.00 70.88 383 SER A N 1
ATOM 3040 C CA . SER A 1 383 ? -18.875 11.360 46.708 1.00 70.88 383 SER A CA 1
ATOM 3041 C C . SER A 1 383 ? -18.389 10.160 45.894 1.00 70.88 383 SER A C 1
ATOM 3043 O O . SER A 1 383 ? -17.223 10.062 45.507 1.00 70.88 383 SER A O 1
ATOM 3045 N N . GLN A 1 384 ? -19.304 9.219 45.643 1.00 62.94 384 GLN A N 1
ATOM 3046 C CA . GLN A 1 384 ? -19.054 8.013 44.837 1.00 62.94 384 GLN A CA 1
ATOM 3047 C C . GLN A 1 384 ? -19.153 8.290 43.325 1.00 62.94 384 GLN A C 1
ATOM 3049 O O . GLN A 1 384 ? -18.701 7.481 42.505 1.00 62.94 384 GLN A O 1
ATOM 3054 N N . MET A 1 385 ? -19.718 9.445 42.955 1.00 58.81 385 MET A N 1
ATOM 3055 C CA . MET A 1 385 ? -19.925 9.915 41.585 1.00 58.81 385 MET A CA 1
ATOM 3056 C C . MET A 1 385 ? -19.231 11.259 41.379 1.00 58.81 385 MET A C 1
ATOM 3058 O O . MET A 1 385 ? -19.292 12.124 42.240 1.00 58.81 385 MET A O 1
ATOM 3062 N N . CYS A 1 386 ? -18.602 11.456 40.222 1.00 40.72 386 CYS A N 1
ATOM 3063 C CA . CYS A 1 386 ? -18.026 12.749 39.873 1.00 40.72 386 CYS A CA 1
ATOM 3064 C C . CYS A 1 386 ? -19.163 13.767 39.690 1.00 40.72 386 CYS A C 1
ATOM 3066 O O . CYS A 1 386 ? -19.983 13.611 38.782 1.00 40.72 386 CYS A O 1
ATOM 3068 N N . ALA A 1 387 ? -19.225 14.788 40.549 1.00 39.41 387 ALA A N 1
ATOM 3069 C CA . ALA A 1 387 ? -20.082 15.948 40.342 1.00 39.41 387 ALA A CA 1
ATOM 3070 C C . ALA A 1 387 ? -19.521 16.759 39.167 1.00 39.41 387 ALA A C 1
ATOM 3072 O O . ALA A 1 387 ? -18.723 17.679 39.337 1.00 39.41 387 ALA A O 1
ATOM 3073 N N . VAL A 1 388 ? -19.893 16.381 37.946 1.00 32.28 388 VAL A N 1
ATOM 3074 C CA . VAL A 1 388 ? -19.659 17.232 36.785 1.00 32.28 388 VAL A CA 1
ATOM 3075 C C . VAL A 1 388 ? -20.614 18.408 36.937 1.00 32.28 388 VAL A C 1
ATOM 3077 O O . VAL A 1 388 ? -21.828 18.211 36.913 1.00 32.28 388 VAL A O 1
ATOM 3080 N N . ARG A 1 389 ? -20.081 19.626 37.105 1.00 28.98 389 ARG A N 1
ATOM 3081 C CA . ARG A 1 389 ? -20.844 20.840 36.799 1.00 28.98 389 ARG A CA 1
ATOM 3082 C C . ARG A 1 389 ? -21.328 20.676 35.362 1.00 28.98 389 ARG A C 1
ATOM 3084 O O . ARG A 1 389 ? -20.534 20.780 34.430 1.00 28.98 389 ARG A O 1
ATOM 3091 N N . THR A 1 390 ? -22.603 20.360 35.182 1.00 28.47 390 THR A N 1
ATOM 3092 C CA . THR A 1 390 ? -23.279 20.556 33.908 1.00 28.47 390 THR A CA 1
ATOM 3093 C C . THR A 1 390 ? -23.318 22.061 33.705 1.00 28.47 390 THR A C 1
ATOM 3095 O O . THR A 1 390 ? -24.225 22.729 34.185 1.00 28.47 390 THR A O 1
ATOM 3098 N N . SER A 1 391 ? -22.279 22.619 33.086 1.00 26.97 391 SER A N 1
ATOM 3099 C CA . SER A 1 391 ? -22.420 23.910 32.430 1.00 26.97 391 SER A CA 1
ATOM 3100 C C . SER A 1 391 ? -23.501 23.724 31.375 1.00 26.97 391 SER A C 1
ATOM 3102 O O . SER A 1 391 ? -23.363 22.864 30.499 1.00 26.97 391 SER A O 1
ATOM 3104 N N . ASP A 1 392 ? -24.582 24.466 31.569 1.00 27.91 392 ASP A N 1
ATOM 3105 C CA . ASP A 1 392 ? -25.793 24.516 30.771 1.00 27.91 392 ASP A CA 1
ATOM 3106 C C . ASP A 1 392 ? -25.561 24.230 29.286 1.00 27.91 392 ASP A C 1
ATOM 3108 O O . ASP A 1 392 ? -24.904 24.982 28.569 1.00 27.91 392 ASP A O 1
ATOM 3112 N N . VAL A 1 393 ? -26.173 23.147 28.814 1.00 31.19 393 VAL A N 1
ATOM 3113 C CA . VAL A 1 393 ? -26.694 23.108 27.451 1.00 31.19 393 VAL A CA 1
ATOM 3114 C C . VAL A 1 393 ? -28.171 23.451 27.601 1.00 31.19 393 VAL A C 1
ATOM 3116 O O . VAL A 1 393 ? -28.987 22.559 27.838 1.00 31.19 393 VAL A O 1
ATOM 3119 N N . ARG A 1 394 ? -28.468 24.754 27.574 1.00 29.36 394 ARG A N 1
ATOM 3120 C CA . ARG A 1 394 ? -29.796 25.250 27.205 1.00 29.36 394 ARG A CA 1
ATOM 3121 C C . ARG A 1 394 ? -30.031 24.993 25.723 1.00 29.36 394 ARG A C 1
ATOM 3123 O O . ARG A 1 394 ? -29.054 25.129 24.948 1.00 29.36 394 ARG A O 1
#

Organism: Fundulus heteroclitus (NCBI:txid8078)

Mean predicted aligned error: 20.37 Å

Foldseek 3Di:
DDDDDPDDDDDDDDDDDDDDDDPDDDDDDDDDDDPDPPQDWDADPVPRDIDSDPVVVVLVVCVVVVDFPAADPPPRDGHSDPVVSVLVVCVVVDQPDADPPPRDGHSDPVVNVLVCCVVVVDFPDADPPPRDGHSDPVVSVLVCCVVVVDFPAADPPPRDGHSDPVVSVLVVCVVVVDQPDADPVPRDGHSDNQLVVCVVVVDFPAADPVPRDGHSDPVVNVLVVCVVVVDFPAADPVPRDGHSDPVVNVLVVCVVVVDFPAADPPPRDGHSDPVVSVLVVCVVVVDFPAADPVPRDGHSDPVVSVLVVCVVVVDQPAADPVPRDGHSDPVVSVLVVLVVDPDQPAADPVPRDGHSDPVVSQLVVCVVVVDFPDADPVPRDTHSDDPDPPPDPD

pLDDT: mean 76.12, std 17.42, range [26.39, 93.0]

InterPro domains:
  IPR013087 Zinc finger C2H2-type [PF00096] (42-64)
  IPR013087 Zinc finger C2H2-type [PF00096] (70-92)
  IPR013087 Zinc finger C2H2-type [PF00096] (97-119)
  IPR013087 Zinc finger C2H2-type [PF00096] (125-147)
  IPR013087 Zinc finger C2H2-type [PF00096] (153-175)
  IPR013087 Zinc finger C2H2-type [PF00096] (206-228)
  IPR013087 Zinc finger C2H2-type [PF00096] (234-256)
  IPR013087 Zinc finger C2H2-type [PF00096] (262-284)
  IPR013087 Zinc finger C2H2-type [PF00096] (318-340)
  IPR013087 Zinc finger C2H2-type [PF00096] (346-368)
  IPR013087 Zinc finger C2H2-type [PS00028] (72-92)
  IPR013087 Zinc finger C2H2-type [PS00028] (99-119)
  IPR013087 Zinc finger C2H2-type [PS00028] (127-147)
  IPR013087 Zinc finger C2H2-type [PS00028] (155-175)
  IPR013087 Zinc finger C2H2-type [PS00028] (208-228)
  IPR013087 Zinc finger C2H2-type [PS00028] (236-256)
  IPR013087 Zinc finger C2H2-type [PS00028] (264-284)
  IPR013087 Zinc finger C2H2-type [PS00028] (292-312)
  IPR013087 Zinc finger C2H2-type [PS00028] (320-340)
  IPR013087 Zinc finger C2H2-type [PS00028] (348-368)

Radius of gyration: 39.95 Å; Cα contacts (8 Å, |Δi|>4): 418; chains: 1; bounding box: 91×92×100 Å

Secondary structure (DSSP, 8-state):
-----------------PPP---------------------EE-TTT--EESSHHHHHHHHHHHH----EE-TTT--EESSHHHHHHHHTTTS--SEE-TTT--EESSHHHHHHHHHHHH----EE-TTT--EESSHHHHHHHHHHHH----EE-TTT--EESSHHHHHHHHHHHH----EE-TTT--EES-HHHHHTTTS----EE-TTT--EESSHHHHHHHHHHHH----EE-TTT--EESSHHHHHHHHHHHH----EE-TTT--EESSHHHHHHHHHHHH----EE-TTT--EESSHHHHHHHHHHHH----EE-TTT--EESSHHHHHHHHTTSS----EE-TTT--EESSHHHHHHHHHHHH----EE-TTT--EESS---------